Protein AF-0000000075257495 (afdb_homodimer)

Solvent-accessible surface area (backbone atoms only — not comparable to full-atom values): 39229 Å² total; per-residue (Å²): 131,61,71,64,60,56,52,52,55,52,59,58,58,36,62,60,55,38,53,46,65,52,62,74,55,90,63,90,60,81,40,76,71,48,49,56,56,48,70,75,27,70,61,24,69,70,44,75,66,54,31,50,51,48,35,50,50,49,50,45,50,53,58,46,55,76,35,42,83,44,95,59,28,68,56,42,39,50,39,49,39,50,48,51,54,51,49,50,51,52,46,34,68,76,32,62,92,56,37,64,45,52,60,55,21,51,48,48,47,48,53,52,58,42,55,74,47,59,86,48,92,60,56,63,77,78,75,77,73,86,67,56,69,36,52,53,52,23,43,45,48,52,51,50,47,42,54,47,49,53,49,49,61,69,77,40,62,43,63,77,35,40,70,58,21,50,50,49,53,51,49,53,50,51,46,51,40,52,33,38,31,26,57,36,60,32,58,71,68,39,64,38,48,32,64,66,47,42,81,47,81,64,35,20,33,74,32,31,68,66,43,61,57,85,76,75,55,47,61,86,68,80,72,65,79,73,70,81,70,74,84,74,75,85,75,73,76,73,72,80,74,80,67,80,73,76,76,72,73,71,69,69,72,71,65,58,69,72,64,66,75,68,77,66,80,67,58,65,60,55,53,55,51,49,53,49,49,49,54,51,46,50,51,49,47,45,39,71,72,30,73,63,24,50,48,49,46,49,49,47,47,47,45,48,48,49,50,46,50,49,47,50,46,48,48,49,50,49,48,50,50,48,50,51,50,50,54,52,58,59,58,68,67,59,79,83,75,79,83,75,88,127,128,62,70,64,59,56,51,52,55,53,59,59,60,37,64,62,55,40,53,46,65,52,61,74,54,88,62,93,56,83,41,75,72,48,50,57,55,47,67,74,26,70,60,24,69,70,42,74,66,55,30,52,51,48,36,47,51,52,51,45,50,52,57,48,56,76,36,40,85,43,94,59,27,67,57,42,40,50,40,51,38,48,49,50,55,51,50,49,50,54,48,34,69,74,33,62,92,55,38,66,45,53,60,54,21,50,49,48,46,48,53,52,56,44,53,72,49,59,88,47,92,60,58,63,77,81,76,77,74,87,65,55,70,35,53,52,52,25,44,47,48,52,52,50,46,42,53,49,49,52,48,49,61,70,76,41,61,42,64,77,35,41,69,58,20,49,51,49,52,51,49,52,51,52,46,51,39,52,33,38,32,25,56,35,60,32,56,71,69,40,65,38,47,34,64,66,48,42,81,48,84,64,34,19,34,75,32,31,67,66,43,61,57,84,75,74,55,47,60,82,68,82,71,64,80,72,71,80,68,76,86,74,78,84,74,72,75,72,72,81,72,80,66,80,72,76,74,72,74,70,66,69,74,70,64,60,66,72,63,66,76,67,77,64,79,68,58,65,60,54,53,56,52,49,54,50,48,49,52,50,46,51,51,49,46,46,38,68,72,30,74,64,22,51,50,50,45,51,51,48,50,51,46,48,51,53,49,48,55,51,47,52,49,49,50,52,55,48,50,53,51,50,53,54,51,51,55,54,54,59,61,68,67,56,79,81,70,80,78,78,81,122

Secondary structure (DSSP, 8-state):
--HHHHHHHHHHT-HHHHHHHHTT-------HHHHHHHHT-GGGGSSHHHHHHHHHHHHHHHHHHTTTTSTTHHHHHHHHHHHHHHHHHHHHHHTGGGTHHHHHHHHHHHHHHHHTTTT-TT--PPP-----HHHHHHHHHHHHHHHHHHHHHHHS-TTT-HHHHHHHHHHHHHHHHHHHHHHHTPPTTEEE-GGGGEEETTEESTTHHHHS---PPPP-----------S--------------------GGGGGGGS-----TTHHHHHHHHHHHHHHHHHHHHHHHSHHHHHHHHHHHHHHHHHHHHHHHHHHHHHHHHHHHHHHHHHTT---------/--HHHHHHHHHHT-HHHHHHHHTTS------HHHHHHHHT-GGGGSSHHHHHHHHHHHHHHHHHHTTTTSTTHHHHHHHHHHHHHHHHHHHHHHTGGGTHHHHHHHHHHHHHHHHHTTT-TT--PPP-----HHHHHHHHHHHHHHHHHHHHHHHS-TTT-HHHHHHHHHHHHHHHHHHHHHHHT--TTEEE-GGGGEEETTEESTTHHHHS---PPPP-----------S--------------------GGGGGGGT-----TTHHHHHHHHHHHHHHHHHHHHHHHSHHHHHHHHHHHHHHHHHHHHHHHHHHHHHHHHHHHHHHHHHTTS--------

Radius of gyration: 42.39 Å; Cα contacts (8 Å, |Δi|>4): 525; chains: 2; bounding box: 184×81×75 Å

Organism: NCBI:txid864142

Foldseek 3Di:
DQPLVVLVVVLCVLPLNVLLVCLPDPPPLDDPVLVVLQVVQVLCVVDPLSVSVSSSLSVSLVVLVVCLPPPCSVSNLVSSQLSVLLVLCVCCVVPVVCSVSNVRRVVSSQVVQQPVVPPPPRRRHHDPDDDDPLLSQLLVLLSSLQSSVVCLVVVDDLAADQSSVVSNVVSLVVSVVSNVVSVVPDDPPDDDDLCSQDPDDQRGPVNCCSSRNDHDGDDDPPVPPPDPDPDDDDPPPPPPPPPDDPPPPPPPPVPPPVPDPPVPPPVVVVVVVVVVVVVVVVVVCCLVPPPVNVVCVVVVVVVVVVVVVVVVVVVVVVVVVVVVVVVVVVVVPPDPPDPDDD/DPPLVVLVVVLCVLPLNVLLVCLPDDDDLDDPVLVVLQVVQVLCVVDPLSVVVSSSLLVSLVVLVVCLPPPCSVSNLVSSQLSNLLVLVVCCVVPVVCSVSNVRRVVSSQVVQQPVVPPPPRRRHHDDDDDDPLLSQLLVLLSSLQSSVVCLVVVDDLAADQSSVVSNVVSLVVSVVSNVVSVVPDDDPDDDDLCSQDPDDQRGPVNCCSSRNDHDGDDDPPPPPPDPDPDDDDPPPPPPPPPPDPPPPPPVPVVPPVPDPPVPPPVVVVVVVVVVVVVVVVVVCCLVPPPVNVVVVVVVVVVVVVVVVVVVVVVVVVVVVVVVVVVVVVVVPPDPPPDDPD

Sequence (684 aa):
MDDMSSLEEEIQQIPELTFFYNLDKEEDLQTSDINNYISECSKCSYNSTIEKCAHKTVRNYFHYKQHMNDNSYSKYCRYFNHWLLKEKYRFKTNNSMQSNYWDECIHCISQKLEASHGNSGKKCIFDKENYPNAIVSMRRYLDKFCSIREYLETAYSLNTDRDKCLFYNKKRDYYLKTILQNIASISSSTTFNKNYFKIHENCSFSNFDKTFPEIICPCDDTCTKNEQPEAEAKITCPLPERGPEPRVEASPEIAAEYATTNSSSTGIFLSSVITLLVTVFVFFALYRFSPFGTWLYDHLKKRNILLKSTEDRMDEDLSEINLINAERNQESKRHYIGYESYMDDMSSLEEEIQQIPELTFFYNLDKEEDLQTSDINNYISECSKCSYNSTIEKCAHKTVRNYFHYKQHMNDNSYSKYCRYFNHWLLKEKYRFKTNNSMQSNYWDECIHCISQKLEASHGNSGKKCIFDKENYPNAIVSMRRYLDKFCSIREYLETAYSLNTDRDKCLFYNKKRDYYLKTILQNIASISSSTTFNKNYFKIHENCSFSNFDKTFPEIICPCDDTCTKNEQPEAEAKITCPLPERGPEPRVEASPEIAAEYATTNSSSTGIFLSSVITLLVTVFVFFALYRFSPFGTWLYDHLKKRNILLKSTEDRMDEDLSEINLINAERNQESKRHYIGYESY

Nearest PDB structures (foldseek):
  5u1b-assembly1_A  TM=1.759E-01  e=8.578E+00  Neisseria gonorrhoeae

Structure (mmCIF, N/CA/C/O backbone):
data_AF-0000000075257495-model_v1
#
loop_
_entity.id
_entity.type
_entity.pdbx_description
1 polymer 'PIR Superfamily Protein'
#
loop_
_atom_site.group_PDB
_atom_site.id
_atom_site.type_symbol
_atom_site.label_atom_id
_atom_site.label_alt_id
_atom_site.label_comp_id
_atom_site.label_asym_id
_atom_site.label_entity_id
_atom_site.label_seq_id
_atom_site.pdbx_PDB_ins_code
_atom_site.Cartn_x
_atom_site.Cartn_y
_atom_site.Cartn_z
_atom_site.occupancy
_atom_site.B_iso_or_equiv
_atom_site.auth_seq_id
_atom_site.auth_comp_id
_atom_site.auth_asym_id
_atom_site.auth_atom_id
_atom_site.pdbx_PDB_model_num
ATOM 1 N N . MET A 1 1 ? -30.406 20.25 4.723 1 44.47 1 MET A N 1
ATOM 2 C CA . MET A 1 1 ? -28.984 20.375 4.438 1 44.47 1 MET A CA 1
ATOM 3 C C . MET A 1 1 ? -28.281 19.031 4.621 1 44.47 1 MET A C 1
ATOM 5 O O . MET A 1 1 ? -28.438 18.375 5.648 1 44.47 1 MET A O 1
ATOM 9 N N . ASP A 1 2 ? -27.812 18.281 3.609 1 64.69 2 ASP A N 1
ATOM 10 C CA . ASP A 1 2 ? -27.406 16.875 3.443 1 64.69 2 ASP A CA 1
ATOM 11 C C . ASP A 1 2 ? -26.344 16.5 4.461 1 64.69 2 ASP A C 1
ATOM 13 O O . ASP A 1 2 ? -25.359 17.219 4.645 1 64.69 2 ASP A O 1
ATOM 17 N N . ASP A 1 3 ? -26.75 15.75 5.527 1 75.81 3 ASP A N 1
ATOM 18 C CA . ASP A 1 3 ? -25.984 15.234 6.66 1 75.81 3 ASP A CA 1
ATOM 19 C C . ASP A 1 3 ? -24.562 14.914 6.25 1 75.81 3 ASP A C 1
ATOM 21 O O . ASP A 1 3 ? -23.609 15.203 6.984 1 75.81 3 ASP A O 1
ATOM 25 N N . MET A 1 4 ? -24.359 14.703 5.094 1 82.12 4 MET A N 1
ATOM 26 C CA . MET A 1 4 ? -23.016 14.359 4.605 1 82.12 4 MET A CA 1
ATOM 27 C C . MET A 1 4 ? -22.188 15.609 4.363 1 82.12 4 MET A C 1
ATOM 29 O O . MET A 1 4 ? -20.984 15.625 4.645 1 82.12 4 MET A O 1
ATOM 33 N N . SER A 1 5 ? -22.812 16.656 3.895 1 85.19 5 SER A N 1
ATOM 34 C CA . SER A 1 5 ? -22.109 17.922 3.662 1 85.19 5 SER A CA 1
ATOM 35 C C . SER A 1 5 ? -21.672 18.562 4.973 1 85.19 5 SER A C 1
ATOM 37 O O . SER A 1 5 ? -20.578 19.125 5.062 1 85.19 5 SER A O 1
ATOM 39 N N . SER A 1 6 ? -22.516 18.406 5.941 1 90.69 6 SER A N 1
ATOM 40 C CA . SER A 1 6 ? -22.188 18.953 7.262 1 90.69 6 SER A CA 1
ATOM 41 C C . SER A 1 6 ? -21 18.203 7.871 1 90.69 6 SER A C 1
ATOM 43 O O . SER A 1 6 ? -20.109 18.828 8.461 1 90.69 6 SER A O 1
ATOM 45 N N . LEU A 1 7 ? -20.938 16.938 7.68 1 93.75 7 LEU A N 1
ATOM 46 C CA . LEU A 1 7 ? -19.828 16.141 8.195 1 93.75 7 LEU A CA 1
ATOM 47 C C . LEU A 1 7 ? -18.531 16.484 7.484 1 93.75 7 LEU A C 1
ATOM 49 O O . LEU A 1 7 ? -17.453 16.5 8.102 1 93.75 7 LEU A O 1
ATOM 53 N N . GLU A 1 8 ? -18.625 16.828 6.199 1 95.06 8 GLU A N 1
ATOM 54 C CA . GLU A 1 8 ? -17.453 17.266 5.441 1 95.06 8 GLU A CA 1
ATOM 55 C C . GLU A 1 8 ? -16.875 18.547 6.004 1 95.06 8 GLU A C 1
ATOM 57 O O . GLU A 1 8 ? -15.656 18.688 6.141 1 95.06 8 GLU A O 1
ATOM 62 N N . GLU A 1 9 ? -17.719 19.422 6.293 1 93.81 9 GLU A N 1
ATOM 63 C CA . GLU A 1 9 ? -17.281 20.688 6.871 1 93.81 9 GLU A CA 1
ATOM 64 C C . GLU A 1 9 ? -16.656 20.484 8.25 1 93.81 9 GLU A C 1
ATOM 66 O O . GLU A 1 9 ? -15.656 21.109 8.586 1 93.81 9 GLU A O 1
ATOM 71 N N . GLU A 1 10 ? -17.25 19.578 9.031 1 95.06 10 GLU A N 1
ATOM 72 C CA . GLU A 1 10 ? -16.734 19.297 10.367 1 95.06 10 GLU A CA 1
ATOM 73 C C . GLU A 1 10 ? -15.312 18.734 10.312 1 95.06 10 GLU A C 1
ATOM 75 O O . GLU A 1 10 ? -14.453 19.125 11.102 1 95.06 10 GLU A O 1
ATOM 80 N N . ILE A 1 11 ? -15.055 17.859 9.352 1 95.44 11 ILE A N 1
ATOM 81 C CA . ILE A 1 11 ? -13.742 17.219 9.258 1 95.44 11 ILE A CA 1
ATOM 82 C C . ILE A 1 11 ? -12.703 18.266 8.828 1 95.44 11 ILE A C 1
ATOM 84 O O . ILE A 1 11 ? -11.539 18.172 9.219 1 95.44 11 ILE A O 1
ATOM 88 N N . GLN A 1 12 ? -13.117 19.281 8.094 1 93.56 12 GLN A N 1
ATOM 89 C CA . GLN A 1 12 ? -12.203 20.328 7.668 1 93.56 12 GLN A CA 1
ATOM 90 C C . GLN A 1 12 ? -11.812 21.234 8.844 1 93.56 12 GLN A C 1
ATOM 92 O O . GLN A 1 12 ? -10.828 21.969 8.766 1 93.56 12 GLN A O 1
ATOM 97 N N . GLN A 1 13 ? -12.609 21.125 9.898 1 95.31 13 GLN A N 1
ATOM 98 C CA . GLN A 1 13 ? -12.375 22 11.039 1 95.31 13 GLN A CA 1
ATOM 99 C C . GLN A 1 13 ? -11.586 21.281 12.133 1 95.31 13 GLN A C 1
ATOM 101 O O . GLN A 1 13 ? -11.336 21.844 13.195 1 95.31 13 GLN A O 1
ATOM 106 N N . ILE A 1 14 ? -11.188 20.078 11.859 1 96.5 14 ILE A N 1
ATOM 107 C CA . ILE A 1 14 ? -10.305 19.375 12.789 1 96.5 14 ILE A CA 1
ATOM 108 C C . ILE A 1 14 ? -9.039 20.219 13.016 1 96.5 14 ILE A C 1
ATOM 110 O O . ILE A 1 14 ? -8.375 20.609 12.062 1 96.5 14 ILE A O 1
ATOM 114 N N . PRO A 1 15 ? -8.68 20.469 14.203 1 95.88 15 PRO A N 1
ATOM 115 C CA . PRO A 1 15 ? -7.668 21.469 14.531 1 95.88 15 PRO A CA 1
ATOM 116 C C . PRO A 1 15 ? -6.344 21.234 13.805 1 95.88 15 PRO A C 1
ATOM 118 O O . PRO A 1 15 ? -5.793 22.156 13.203 1 95.88 15 PRO A O 1
ATOM 121 N N . GLU A 1 16 ? -5.789 20.016 13.906 1 96.19 16 GLU A N 1
ATOM 122 C CA . GLU A 1 16 ? -4.496 19.766 13.273 1 96.19 16 GLU A CA 1
ATOM 123 C C . GLU A 1 16 ? -4.594 19.875 11.758 1 96.19 16 GLU A C 1
ATOM 125 O O . GLU A 1 16 ? -3.613 20.203 11.086 1 96.19 16 GLU A O 1
ATOM 130 N N . LEU A 1 17 ? -5.758 19.562 11.164 1 97 17 LEU A N 1
ATOM 131 C CA . LEU A 1 17 ? -5.941 19.703 9.727 1 97 17 LEU A CA 1
ATOM 132 C C . LEU A 1 17 ? -6.047 21.188 9.336 1 97 17 LEU A C 1
ATOM 134 O O . LEU A 1 17 ? -5.469 21.609 8.336 1 97 17 LEU A O 1
ATOM 138 N N . THR A 1 18 ? -6.789 21.922 10.102 1 96.06 18 THR A N 1
ATOM 139 C CA . THR A 1 18 ? -6.863 23.359 9.891 1 96.06 18 THR A CA 1
ATOM 140 C C . THR A 1 18 ? -5.48 24 9.992 1 96.06 18 THR A C 1
ATOM 142 O O . THR A 1 18 ? -5.125 24.844 9.172 1 96.06 18 THR A O 1
ATOM 145 N N . PHE A 1 19 ? -4.734 23.594 11.039 1 96.75 19 PHE A N 1
ATOM 146 C CA . PHE A 1 19 ? -3.346 24.031 11.18 1 96.75 19 PHE A CA 1
ATOM 147 C C . PHE A 1 19 ? -2.568 23.766 9.898 1 96.75 19 PHE A C 1
ATOM 149 O O . PHE A 1 19 ? -1.94 24.688 9.352 1 96.75 19 PHE A O 1
ATOM 156 N N . PHE A 1 20 ? -2.65 22.578 9.359 1 97.25 20 PHE A N 1
ATOM 157 C CA . PHE A 1 20 ? -1.923 22.172 8.156 1 97.25 20 PHE A CA 1
ATOM 158 C C . PHE A 1 20 ? -2.314 23.047 6.973 1 97.25 20 PHE A C 1
ATOM 160 O O . PHE A 1 20 ? -1.45 23.547 6.242 1 97.25 20 PHE A O 1
ATOM 167 N N . TYR A 1 21 ? -3.592 23.297 6.801 1 94.56 21 TYR A N 1
ATOM 168 C CA . TYR A 1 21 ? -4.09 24.031 5.645 1 94.56 21 TYR A CA 1
ATOM 169 C C . TYR A 1 21 ? -3.652 25.484 5.695 1 94.56 21 TYR A C 1
ATOM 171 O O . TYR A 1 21 ? -3.521 26.141 4.656 1 94.56 21 TYR A O 1
ATOM 179 N N . ASN A 1 22 ? -3.361 25.953 6.812 1 94.06 22 ASN A N 1
ATOM 180 C CA . ASN A 1 22 ? -2.994 27.344 6.988 1 94.06 22 ASN A CA 1
ATOM 181 C C . ASN A 1 22 ? -1.493 27.562 6.809 1 94.06 22 ASN A C 1
ATOM 183 O O . ASN A 1 22 ? -1.028 28.703 6.738 1 94.06 22 ASN A O 1
ATOM 187 N N . LEU A 1 23 ? -0.78 26.5 6.742 1 95.25 23 LEU A N 1
ATOM 188 C CA . LEU A 1 23 ? 0.671 26.609 6.66 1 95.25 23 LEU A CA 1
ATOM 189 C C . LEU A 1 23 ? 1.095 27.172 5.305 1 95.25 23 LEU A C 1
ATOM 191 O O . LEU A 1 23 ? 2.191 27.719 5.168 1 95.25 23 LEU A O 1
ATOM 195 N N . ASP A 1 24 ? 0.297 27.031 4.297 1 92.06 24 ASP A N 1
ATOM 196 C CA . ASP A 1 24 ? 0.637 27.531 2.967 1 92.06 24 ASP A CA 1
ATOM 197 C C . ASP A 1 24 ? 0.247 29 2.812 1 92.06 24 ASP A C 1
ATOM 199 O O . ASP A 1 24 ? 0.618 29.656 1.832 1 92.06 24 ASP A O 1
ATOM 203 N N . LYS A 1 25 ? -0.515 29.469 3.689 1 86.5 25 LYS A N 1
ATOM 204 C CA . LYS A 1 25 ? -0.975 30.859 3.572 1 86.5 25 LYS A CA 1
ATOM 205 C C . LYS A 1 25 ? 0.194 31.828 3.658 1 86.5 25 LYS A C 1
ATOM 207 O O . LYS A 1 25 ? 1.145 31.609 4.41 1 86.5 25 LYS A O 1
ATOM 212 N N . GLU A 1 26 ? 0.216 32.719 2.668 1 69.12 26 GLU A N 1
ATOM 213 C CA . GLU A 1 26 ? 1.285 33.719 2.58 1 69.12 26 GLU A CA 1
ATOM 214 C C . GLU A 1 26 ? 1.033 34.875 3.527 1 69.12 26 GLU A C 1
ATOM 216 O O . GLU A 1 26 ? 0.197 35.75 3.248 1 69.12 26 GLU A O 1
ATOM 221 N N . GLU A 1 27 ? 0.958 34.688 4.852 1 65.31 27 GLU A N 1
ATOM 222 C CA . GLU A 1 27 ? 0.774 35.812 5.73 1 65.31 27 GLU A CA 1
ATOM 223 C C . GLU A 1 27 ? 2.074 36.188 6.438 1 65.31 27 GLU A C 1
ATOM 225 O O . GLU A 1 27 ? 2.914 35.312 6.691 1 65.31 27 GLU A O 1
ATOM 230 N N . ASP A 1 28 ? 2.15 37.531 6.965 1 62.06 28 ASP A N 1
ATOM 231 C CA . ASP A 1 28 ? 3.068 38.344 7.758 1 62.06 28 ASP A CA 1
ATOM 232 C C . ASP A 1 28 ? 4.414 37.656 7.934 1 62.06 28 ASP A C 1
ATOM 234 O O . ASP A 1 28 ? 4.77 37.25 9.039 1 62.06 28 ASP A O 1
ATOM 238 N N . LEU A 1 29 ? 5.195 37.375 6.832 1 62.78 29 LEU A N 1
ATOM 239 C CA . LEU A 1 29 ? 6.457 36.656 6.785 1 62.78 29 LEU A CA 1
ATOM 240 C C . LEU A 1 29 ? 7.613 37.562 7.234 1 62.78 29 LEU A C 1
ATOM 242 O O . LEU A 1 29 ? 8.727 37.062 7.461 1 62.78 29 LEU A O 1
ATOM 246 N N . GLN A 1 30 ? 7.258 38.781 7.465 1 66.38 30 GLN A N 1
ATOM 247 C CA . GLN A 1 30 ? 8.414 39.656 7.695 1 66.38 30 GLN A CA 1
ATOM 248 C C . GLN A 1 30 ? 8.344 40.312 9.078 1 66.38 30 GLN A C 1
ATOM 250 O O . GLN A 1 30 ? 7.824 41.406 9.227 1 66.38 30 GLN A O 1
ATOM 255 N N . THR A 1 31 ? 8.617 39.438 10.016 1 74.44 31 THR A N 1
ATOM 256 C CA . THR A 1 31 ? 8.789 39.969 11.359 1 74.44 31 THR A CA 1
ATOM 257 C C . THR A 1 31 ? 10.266 40 11.75 1 74.44 31 THR A C 1
ATOM 259 O O . THR A 1 31 ? 11.062 39.219 11.203 1 74.44 31 THR A O 1
ATOM 262 N N . SER A 1 32 ? 10.617 40.906 12.625 1 77.56 32 SER A N 1
ATOM 263 C CA . SER A 1 32 ? 12 41.062 13.07 1 77.56 32 SER A CA 1
ATOM 264 C C . SER A 1 32 ? 12.531 39.719 13.617 1 77.56 32 SER A C 1
ATOM 266 O O . SER A 1 32 ? 13.688 39.375 13.367 1 77.56 32 SER A O 1
ATOM 268 N N . ASP A 1 33 ? 11.805 39.031 14.242 1 84.44 33 ASP A N 1
ATOM 269 C CA . ASP A 1 33 ? 12.219 37.75 14.836 1 84.44 33 ASP A CA 1
ATOM 270 C C . ASP A 1 33 ? 12.547 36.719 13.758 1 84.44 33 ASP A C 1
ATOM 272 O O . ASP A 1 33 ? 13.555 36.031 13.852 1 84.44 33 ASP A O 1
ATOM 276 N N . ILE A 1 34 ? 11.812 36.719 12.727 1 89.19 34 ILE A N 1
ATOM 277 C CA . ILE A 1 34 ? 12.016 35.781 11.633 1 89.19 34 ILE A CA 1
ATOM 278 C C . ILE A 1 34 ? 13.305 36.125 10.891 1 89.19 34 ILE A C 1
ATOM 280 O O . ILE A 1 34 ? 14.117 35.25 10.609 1 89.19 34 ILE A O 1
ATOM 284 N N . ASN A 1 35 ? 13.531 37.438 10.734 1 89.75 35 ASN A N 1
ATOM 285 C CA . ASN A 1 35 ? 14.711 37.906 10.016 1 89.75 35 ASN A CA 1
ATOM 286 C C . ASN A 1 35 ? 16 37.531 10.75 1 89.75 35 ASN A C 1
ATOM 288 O O . ASN A 1 35 ? 17.016 37.25 10.117 1 89.75 35 ASN A O 1
ATOM 292 N N . ASN A 1 36 ? 15.922 37.5 12.062 1 91.12 36 ASN A N 1
ATOM 293 C CA . ASN A 1 36 ? 17.094 37.156 12.852 1 91.12 36 ASN A CA 1
ATOM 294 C C . ASN A 1 36 ? 17.531 35.719 12.57 1 91.12 36 ASN A C 1
ATOM 296 O O . ASN A 1 36 ? 18.734 35.438 12.461 1 91.12 36 ASN A O 1
ATOM 300 N N . TYR A 1 37 ? 16.594 34.812 12.406 1 92.25 37 TYR A N 1
ATOM 301 C CA . TYR A 1 37 ? 16.922 33.438 12.109 1 92.25 37 TYR A CA 1
ATOM 302 C C . TYR A 1 37 ? 17.5 33.281 10.711 1 92.25 37 TYR A C 1
ATOM 304 O O . TYR A 1 37 ? 18.453 32.531 10.5 1 92.25 37 TYR A O 1
ATOM 312 N N . ILE A 1 38 ? 16.984 34.031 9.82 1 92.69 38 ILE A N 1
ATOM 313 C CA . ILE A 1 38 ? 17.391 33.938 8.422 1 92.69 38 ILE A CA 1
ATOM 314 C C . ILE A 1 38 ? 18.781 34.531 8.242 1 92.69 38 ILE A C 1
ATOM 316 O O . ILE A 1 38 ? 19.625 33.938 7.539 1 92.69 38 ILE A O 1
ATOM 320 N N . SER A 1 39 ? 19.047 35.625 8.914 1 92.38 39 SER A N 1
ATOM 321 C CA . SER A 1 39 ? 20.312 36.312 8.781 1 92.38 39 SER A CA 1
ATOM 322 C C . SER A 1 39 ? 21.469 35.438 9.297 1 92.38 39 SER A C 1
ATOM 324 O O . SER A 1 39 ? 22.609 35.594 8.852 1 92.38 39 SER A O 1
ATOM 326 N N . GLU A 1 40 ? 21.219 34.531 10.188 1 93.31 40 GLU A N 1
ATOM 327 C CA . GLU A 1 40 ? 22.234 33.656 10.766 1 93.31 40 GLU A CA 1
ATOM 328 C C . GLU A 1 40 ? 22.562 32.531 9.82 1 93.31 40 GLU A C 1
ATOM 330 O O . GLU A 1 40 ? 23.562 31.812 10.016 1 93.31 40 GLU A O 1
ATOM 335 N N . CYS A 1 41 ? 21.734 32.344 8.828 1 95.38 41 CYS A N 1
ATOM 336 C CA . CYS A 1 41 ? 21.938 31.281 7.852 1 95.38 41 CYS A CA 1
ATOM 337 C C . CYS A 1 41 ? 22.219 31.859 6.469 1 95.38 41 CYS A C 1
ATOM 339 O O . CYS A 1 41 ? 21.297 32.062 5.672 1 95.38 41 CYS A O 1
ATOM 341 N N . SER A 1 42 ? 23.453 32.062 6.141 1 92.94 42 SER A N 1
ATOM 342 C CA . SER A 1 42 ? 23.906 32.812 4.98 1 92.94 42 SER A CA 1
ATOM 343 C C . SER A 1 42 ? 23.406 32.188 3.682 1 92.94 42 SER A C 1
ATOM 345 O O . SER A 1 42 ? 23.141 32.906 2.707 1 92.94 42 SER A O 1
ATOM 347 N N . LYS A 1 43 ? 23.25 30.859 3.691 1 93.12 43 LYS A N 1
ATOM 348 C CA . LYS A 1 43 ? 22.859 30.172 2.465 1 93.12 43 LYS A CA 1
ATOM 349 C C . LYS A 1 43 ? 21.391 30.438 2.127 1 93.12 43 LYS A C 1
ATOM 351 O O . LYS A 1 43 ? 20.938 30.141 1.017 1 93.12 43 LYS A O 1
ATOM 356 N N . CYS A 1 44 ? 20.641 31.047 3.045 1 95.19 44 CYS A N 1
ATOM 357 C CA . CYS A 1 44 ? 19.203 31.281 2.836 1 95.19 44 CYS A CA 1
ATOM 358 C C . CYS A 1 44 ? 18.984 32.531 2.018 1 95.19 44 CYS A C 1
ATOM 360 O O . CYS A 1 44 ? 17.875 32.781 1.532 1 95.19 44 CYS A O 1
ATOM 362 N N . SER A 1 45 ? 20.047 33.312 1.807 1 90.5 45 SER A N 1
ATOM 363 C CA . SER A 1 45 ? 19.906 34.562 1.075 1 90.5 45 SER A CA 1
ATOM 364 C C . SER A 1 45 ? 20.422 34.438 -0.355 1 90.5 45 SER A C 1
ATOM 366 O O . SER A 1 45 ? 20.594 35.438 -1.057 1 90.5 45 SER A O 1
ATOM 368 N N . TYR A 1 46 ? 20.656 33.188 -0.725 1 87.06 46 TYR A N 1
ATOM 369 C CA . TYR A 1 46 ? 21.25 32.969 -2.035 1 87.06 46 TYR A CA 1
ATOM 370 C C . TYR A 1 46 ? 20.312 33.375 -3.15 1 87.06 46 TYR A C 1
ATOM 372 O O . TYR A 1 46 ? 20.734 33.938 -4.16 1 87.06 46 TYR A O 1
ATOM 380 N N . ASN A 1 47 ? 19.125 32.938 -3.076 1 87.25 47 ASN A N 1
ATOM 381 C CA . ASN A 1 47 ? 18.109 33.406 -4.016 1 87.25 47 ASN A CA 1
ATOM 382 C C . ASN A 1 47 ? 16.781 33.688 -3.312 1 87.25 47 ASN A C 1
ATOM 384 O O . ASN A 1 47 ? 16.547 33.188 -2.197 1 87.25 47 ASN A O 1
ATOM 388 N N . SER A 1 48 ? 15.961 34.5 -4.039 1 90.31 48 SER A N 1
ATOM 389 C CA . SER A 1 48 ? 14.719 34.969 -3.441 1 90.31 48 SER A CA 1
ATOM 390 C C . SER A 1 48 ? 13.781 33.812 -3.115 1 90.31 48 SER A C 1
ATOM 392 O O . SER A 1 48 ? 12.992 33.906 -2.168 1 90.31 48 SER A O 1
ATOM 394 N N . THR A 1 49 ? 13.875 32.688 -3.859 1 92.81 49 THR A N 1
ATOM 395 C CA . THR A 1 49 ? 12.961 31.578 -3.666 1 92.81 49 THR A CA 1
ATOM 396 C C . THR A 1 49 ? 13.281 30.844 -2.369 1 92.81 49 THR A C 1
ATOM 398 O O . THR A 1 49 ? 12.383 30.547 -1.578 1 92.81 49 THR A O 1
ATOM 401 N N . ILE A 1 50 ? 14.57 30.547 -2.125 1 95.12 50 ILE A N 1
ATOM 402 C CA . ILE A 1 50 ? 14.961 29.828 -0.916 1 95.12 50 ILE A CA 1
ATOM 403 C C . ILE A 1 50 ? 14.734 30.719 0.306 1 95.12 50 ILE A C 1
ATOM 405 O O . ILE A 1 50 ? 14.367 30.234 1.378 1 95.12 50 ILE A O 1
ATOM 409 N N . GLU A 1 51 ? 14.93 32 0.13 1 93.75 51 GLU A N 1
ATOM 410 C CA . GLU A 1 51 ? 14.695 32.938 1.224 1 93.75 51 GLU A CA 1
ATOM 411 C C . GLU A 1 51 ? 13.227 32.938 1.644 1 93.75 51 GLU A C 1
ATOM 413 O O . GLU A 1 51 ? 12.922 32.906 2.836 1 93.75 51 GLU A O 1
ATOM 418 N N . LYS A 1 52 ? 12.367 32.969 0.668 1 92.31 52 LYS A N 1
ATOM 419 C CA . LYS A 1 52 ? 10.93 32.938 0.941 1 92.31 52 LYS A CA 1
ATOM 420 C C . LYS A 1 52 ? 10.547 31.656 1.662 1 92.31 52 LYS A C 1
ATOM 422 O O . LYS A 1 52 ? 9.758 31.672 2.605 1 92.31 52 LYS A O 1
ATOM 427 N N . CYS A 1 53 ? 11.117 30.531 1.192 1 94.06 53 CYS A N 1
ATOM 428 C CA . CYS A 1 53 ? 10.859 29.25 1.83 1 94.06 53 CYS A CA 1
ATOM 429 C C . CYS A 1 53 ? 11.336 29.25 3.275 1 94.06 53 CYS A C 1
ATOM 431 O O . CYS A 1 53 ? 10.664 28.719 4.16 1 94.06 53 CYS A O 1
ATOM 433 N N . ALA A 1 54 ? 12.484 29.859 3.496 1 95 54 ALA A N 1
ATOM 434 C CA . ALA A 1 54 ? 13.055 29.938 4.84 1 95 54 ALA A CA 1
ATOM 435 C C . ALA A 1 54 ? 12.148 30.766 5.758 1 95 54 ALA A C 1
ATOM 437 O O . ALA A 1 54 ? 11.859 30.359 6.883 1 95 54 ALA A O 1
ATOM 438 N N . HIS A 1 55 ? 11.711 31.906 5.273 1 94.44 55 HIS A N 1
ATOM 439 C CA . HIS A 1 55 ? 10.805 32.75 6.043 1 94.44 55 HIS A CA 1
ATOM 440 C C . HIS A 1 55 ? 9.539 32 6.418 1 94.44 55 HIS A C 1
ATOM 442 O O . HIS A 1 55 ? 9.109 32.031 7.574 1 94.44 55 HIS A O 1
ATOM 448 N N . LYS A 1 56 ? 8.984 31.297 5.461 1 94.75 56 LYS A N 1
ATOM 449 C CA . LYS A 1 56 ? 7.77 30.531 5.684 1 94.75 56 LYS A CA 1
ATOM 450 C C . LYS A 1 56 ? 8.008 29.422 6.707 1 94.75 56 LYS A C 1
ATOM 452 O O . LYS A 1 56 ? 7.148 29.156 7.555 1 94.75 56 LYS A O 1
ATOM 457 N N . THR A 1 57 ? 9.156 28.766 6.59 1 95.81 57 THR A N 1
ATOM 458 C CA . THR A 1 57 ? 9.5 27.688 7.512 1 95.81 57 THR A CA 1
ATOM 459 C C . THR A 1 57 ? 9.555 28.203 8.945 1 95.81 57 THR A C 1
ATOM 461 O O . THR A 1 57 ? 8.977 27.594 9.852 1 95.81 57 THR A O 1
ATOM 464 N N . VAL A 1 58 ? 10.203 29.328 9.148 1 95.19 58 VAL A N 1
ATOM 465 C CA . VAL A 1 58 ? 10.336 29.906 10.484 1 95.19 58 VAL A CA 1
ATOM 466 C C . VAL A 1 58 ? 8.969 30.328 11 1 95.19 58 VAL A C 1
ATOM 468 O O . VAL A 1 58 ? 8.594 30.016 12.133 1 95.19 58 VAL A O 1
ATOM 471 N N . ARG A 1 59 ? 8.234 31.047 10.219 1 94.56 59 ARG A N 1
ATOM 472 C CA . ARG A 1 59 ? 6.895 31.484 10.602 1 94.56 59 ARG A CA 1
ATOM 473 C C . ARG A 1 59 ? 6.027 30.297 11.008 1 94.56 59 ARG A C 1
ATOM 475 O O . ARG A 1 59 ? 5.359 30.344 12.047 1 94.56 59 ARG A O 1
ATOM 482 N N . ASN A 1 60 ? 6.016 29.281 10.141 1 95.38 60 ASN A N 1
ATOM 483 C CA . ASN A 1 60 ? 5.184 28.109 10.391 1 95.38 60 ASN A CA 1
ATOM 484 C C . ASN A 1 60 ? 5.633 27.359 11.648 1 95.38 60 ASN A C 1
ATOM 486 O O . ASN A 1 60 ? 4.812 26.797 12.359 1 95.38 60 ASN A O 1
ATOM 490 N N . TYR A 1 61 ? 6.938 27.312 11.859 1 95 61 TYR A N 1
ATOM 491 C CA . TYR A 1 61 ? 7.414 26.734 13.109 1 95 61 TYR A CA 1
ATOM 492 C C . TYR A 1 61 ? 6.906 27.516 14.312 1 95 61 TYR A C 1
ATOM 494 O O . TYR A 1 61 ? 6.559 26.938 15.344 1 95 61 TYR A O 1
ATOM 502 N N . PHE A 1 62 ? 6.824 28.812 14.211 1 92 62 PHE A N 1
ATOM 503 C CA . PHE A 1 62 ? 6.27 29.656 15.266 1 92 62 PHE A CA 1
ATOM 504 C C . PHE A 1 62 ? 4.797 29.328 15.5 1 92 62 PHE A C 1
ATOM 506 O O . PHE A 1 62 ? 4.328 29.312 16.641 1 92 62 PHE A O 1
ATOM 513 N N . HIS A 1 63 ? 4.137 29.141 14.414 1 91.94 63 HIS A N 1
ATOM 514 C CA . HIS A 1 63 ? 2.75 28.719 14.539 1 91.94 63 HIS A CA 1
ATOM 515 C C . HIS A 1 63 ? 2.645 27.406 15.305 1 91.94 63 HIS A C 1
ATOM 517 O O . HIS A 1 63 ? 1.775 27.25 16.156 1 91.94 63 HIS A O 1
ATOM 523 N N . TYR A 1 64 ? 3.477 26.406 14.945 1 94.12 64 TYR A N 1
ATOM 524 C CA . TYR A 1 64 ? 3.525 25.156 15.688 1 94.12 64 TYR A CA 1
ATOM 525 C C . TYR A 1 64 ? 3.795 25.406 17.172 1 94.12 64 TYR A C 1
ATOM 527 O O . TYR A 1 64 ? 3.172 24.781 18.031 1 94.12 64 TYR A O 1
ATOM 535 N N . LYS A 1 65 ? 4.676 26.281 17.484 1 91 65 LYS A N 1
ATOM 536 C CA . LYS A 1 65 ? 5.09 26.578 18.859 1 91 65 LYS A CA 1
ATOM 537 C C . LYS A 1 65 ? 3.895 26.969 19.734 1 91 65 LYS A C 1
ATOM 539 O O . LYS A 1 65 ? 3.877 26.688 20.922 1 91 65 LYS A O 1
ATOM 544 N N . GLN A 1 66 ? 2.916 27.562 19.141 1 91.31 66 GLN A N 1
ATOM 545 C CA . GLN A 1 66 ? 1.712 27.953 19.859 1 91.31 66 GLN A CA 1
ATOM 546 C C . GLN A 1 66 ? 0.943 26.734 20.344 1 91.31 66 GLN A C 1
ATOM 548 O O . GLN A 1 66 ? 0.119 26.828 21.266 1 91.31 66 GLN A O 1
ATOM 553 N N . HIS A 1 67 ? 1.28 25.656 19.719 1 92.94 67 HIS A N 1
ATOM 554 C CA . HIS A 1 67 ? 0.561 24.422 20.047 1 92.94 67 HIS A CA 1
ATOM 555 C C . HIS A 1 67 ? 1.448 23.469 20.828 1 92.94 67 HIS A C 1
ATOM 557 O O . HIS A 1 67 ? 1.067 22.312 21.062 1 92.94 67 HIS A O 1
ATOM 563 N N . MET A 1 68 ? 2.578 23.844 21.234 1 89.38 68 MET A N 1
ATOM 564 C CA . MET A 1 68 ? 3.586 22.984 21.859 1 89.38 68 MET A CA 1
ATOM 565 C C . MET A 1 68 ? 3.107 22.469 23.219 1 89.38 68 MET A C 1
ATOM 567 O O . MET A 1 68 ? 3.521 21.406 23.656 1 89.38 68 MET A O 1
ATOM 571 N N . ASN A 1 69 ? 2.256 23.25 23.875 1 88.12 69 ASN A N 1
ATOM 572 C CA . ASN A 1 69 ? 1.78 22.844 25.188 1 88.12 69 ASN A CA 1
ATOM 573 C C . ASN A 1 69 ? 0.46 22.094 25.109 1 88.12 69 ASN A C 1
ATOM 575 O O . ASN A 1 69 ? -0.061 21.625 26.125 1 88.12 69 ASN A O 1
ATOM 579 N N . ASP A 1 70 ? -0.021 21.922 23.922 1 89.69 70 ASP A N 1
ATOM 580 C CA . ASP A 1 70 ? -1.211 21.094 23.703 1 89.69 70 ASP A CA 1
ATOM 581 C C . ASP A 1 70 ? -0.893 19.609 23.859 1 89.69 70 ASP A C 1
ATOM 583 O O . ASP A 1 70 ? 0.236 19.188 23.609 1 89.69 70 ASP A O 1
ATOM 587 N N . ASN A 1 71 ? -1.82 18.844 24.297 1 89.56 71 ASN A N 1
ATOM 588 C CA . ASN A 1 71 ? -1.661 17.391 24.391 1 89.56 71 ASN A CA 1
ATOM 589 C C . ASN A 1 71 ? -1.424 16.766 23.031 1 89.56 71 ASN A C 1
ATOM 591 O O . ASN A 1 71 ? -0.802 15.703 22.922 1 89.56 71 ASN A O 1
ATOM 595 N N . SER A 1 72 ? -1.836 17.469 21.969 1 92.31 72 SER A N 1
ATOM 596 C CA . SER A 1 72 ? -1.727 16.938 20.609 1 92.31 72 SER A CA 1
ATOM 597 C C . SER A 1 72 ? -0.524 17.531 19.891 1 92.31 72 SER A C 1
ATOM 599 O O . SER A 1 72 ? -0.495 17.578 18.656 1 92.31 72 SER A O 1
ATOM 601 N N . TYR A 1 73 ? 0.435 18.016 20.609 1 94.12 73 TYR A N 1
ATOM 602 C CA . TYR A 1 73 ? 1.565 18.703 19.984 1 94.12 73 TYR A CA 1
ATOM 603 C C . TYR A 1 73 ? 2.26 17.812 18.969 1 94.12 73 TYR A C 1
ATOM 605 O O . TYR A 1 73 ? 2.74 18.297 17.938 1 94.12 73 TYR A O 1
ATOM 613 N N . SER A 1 74 ? 2.289 16.5 19.203 1 94.62 74 SER A N 1
ATOM 614 C CA . SER A 1 74 ? 2.953 15.578 18.297 1 94.62 74 SER A CA 1
ATOM 615 C C . SER A 1 74 ? 2.268 15.562 16.922 1 94.62 74 SER A C 1
ATOM 617 O O . SER A 1 74 ? 2.93 15.422 15.898 1 94.62 74 SER A O 1
ATOM 619 N N . LYS A 1 75 ? 0.976 15.719 16.906 1 95.62 75 LYS A N 1
ATOM 620 C CA . LYS A 1 75 ? 0.239 15.781 15.648 1 95.62 75 LYS A CA 1
ATOM 621 C C . LYS A 1 75 ? 0.607 17.031 14.852 1 95.62 75 LYS A C 1
ATOM 623 O O . LYS A 1 75 ? 0.883 16.953 13.656 1 95.62 75 LYS A O 1
ATOM 628 N N . TYR A 1 76 ? 0.624 18.109 15.547 1 96.81 76 TYR A N 1
ATOM 629 C CA . TYR A 1 76 ? 0.973 19.359 14.891 1 96.81 76 TYR A CA 1
ATOM 630 C C . TYR A 1 76 ? 2.383 19.297 14.312 1 96.81 76 TYR A C 1
ATOM 632 O O . TYR A 1 76 ? 2.629 19.766 13.203 1 96.81 76 TYR A O 1
ATOM 640 N N . CYS A 1 77 ? 3.271 18.703 15.094 1 97.38 77 CYS A N 1
ATOM 641 C CA . CYS A 1 77 ? 4.637 18.547 14.609 1 97.38 77 CYS A CA 1
ATOM 642 C C . CYS A 1 77 ? 4.672 17.688 13.352 1 97.38 77 CYS A C 1
ATOM 644 O O . CYS A 1 77 ? 5.359 18.016 12.383 1 97.38 77 CYS A O 1
ATOM 646 N N . ARG A 1 78 ? 3.949 16.594 13.312 1 96.94 78 ARG A N 1
ATOM 647 C CA . ARG A 1 78 ? 3.908 15.734 12.141 1 96.94 78 ARG A CA 1
ATOM 648 C C . ARG A 1 78 ? 3.367 16.484 10.93 1 96.94 78 ARG A C 1
ATOM 650 O O . ARG A 1 78 ? 3.932 16.406 9.836 1 96.94 78 ARG A O 1
ATOM 657 N N . TYR A 1 79 ? 2.332 17.25 11.133 1 98 79 TYR A N 1
ATOM 658 C CA . TYR A 1 79 ? 1.734 17.969 10.023 1 98 79 TYR A CA 1
ATOM 659 C C . TYR A 1 79 ? 2.656 19.078 9.539 1 98 79 TYR A C 1
ATOM 661 O O . TYR A 1 79 ? 2.705 19.391 8.344 1 98 79 TYR A O 1
ATOM 669 N N . PHE A 1 80 ? 3.367 19.719 10.5 1 97.88 80 PHE A N 1
ATOM 670 C CA . PHE A 1 80 ? 4.414 20.641 10.109 1 97.88 80 PHE A CA 1
ATOM 671 C C . PHE A 1 80 ? 5.445 19.953 9.219 1 97.88 80 PHE A C 1
ATOM 673 O O . PHE A 1 80 ? 5.812 20.484 8.164 1 97.88 80 PHE A O 1
ATOM 680 N N . ASN A 1 81 ? 5.852 18.797 9.586 1 98.12 81 ASN A N 1
ATOM 681 C CA . ASN A 1 81 ? 6.836 18.047 8.812 1 98.12 81 ASN A CA 1
ATOM 682 C C . ASN A 1 81 ? 6.273 17.609 7.461 1 98.12 81 ASN A C 1
ATOM 684 O O . ASN A 1 81 ? 6.988 17.609 6.457 1 98.12 81 ASN A O 1
ATOM 688 N N . HIS A 1 82 ? 5.008 17.172 7.441 1 98 82 HIS A N 1
ATOM 689 C CA . HIS A 1 82 ? 4.383 16.875 6.156 1 98 82 HIS A CA 1
ATOM 690 C C . HIS A 1 82 ? 4.465 18.078 5.215 1 98 82 HIS A C 1
ATOM 692 O O . HIS A 1 82 ? 4.781 17.922 4.035 1 98 82 HIS A O 1
ATOM 698 N N . TRP A 1 83 ? 4.148 19.203 5.754 1 97.62 83 TRP A N 1
ATOM 699 C CA . TRP A 1 83 ? 4.211 20.422 4.969 1 97.62 83 TRP A CA 1
ATOM 700 C C . TRP A 1 83 ? 5.637 20.703 4.5 1 97.62 83 TRP A C 1
ATOM 702 O O . TRP A 1 83 ? 5.863 21.016 3.326 1 97.62 83 TRP A O 1
ATOM 712 N N . LEU A 1 84 ? 6.555 20.594 5.461 1 97.88 84 LEU A N 1
ATOM 713 C CA . LEU A 1 84 ? 7.961 20.859 5.168 1 97.88 84 LEU A CA 1
ATOM 714 C C . LEU A 1 84 ? 8.461 19.953 4.039 1 97.88 84 LEU A C 1
ATOM 716 O O . LEU A 1 84 ? 9.141 20.422 3.123 1 97.88 84 LEU A O 1
ATOM 720 N N . LEU A 1 85 ? 8.133 18.75 4.066 1 97 85 LEU A N 1
ATOM 721 C CA . LEU A 1 85 ? 8.547 17.781 3.051 1 97 85 LEU A CA 1
ATOM 722 C C . LEU A 1 85 ? 7.914 18.109 1.702 1 97 85 LEU A C 1
ATOM 724 O O . LEU A 1 85 ? 8.57 18 0.664 1 97 85 LEU A O 1
ATOM 728 N N . LYS A 1 86 ? 6.715 18.5 1.733 1 96.31 86 LYS A N 1
ATOM 729 C CA . LYS A 1 86 ? 6.043 18.922 0.506 1 96.31 86 LYS A CA 1
ATOM 730 C C . LYS A 1 86 ? 6.723 20.141 -0.097 1 96.31 86 LYS A C 1
ATOM 732 O O . LYS A 1 86 ? 6.926 20.219 -1.311 1 96.31 86 LYS A O 1
ATOM 737 N N . GLU A 1 87 ? 7.031 21.078 0.729 1 95.44 87 GLU A N 1
ATOM 738 C CA . GLU A 1 87 ? 7.699 22.297 0.29 1 95.44 87 GLU A CA 1
ATOM 739 C C . GLU A 1 87 ? 9.086 22 -0.267 1 95.44 87 GLU A C 1
ATOM 741 O O . GLU A 1 87 ? 9.523 22.625 -1.234 1 95.44 87 GLU A O 1
ATOM 746 N N . LYS A 1 88 ? 9.742 21.078 0.377 1 96.06 88 LYS A N 1
ATOM 747 C CA . LYS A 1 88 ? 11.039 20.641 -0.13 1 96.06 88 LYS A CA 1
ATOM 748 C C . LYS A 1 88 ? 10.93 20.172 -1.576 1 96.06 88 LYS A C 1
ATOM 750 O O . LYS A 1 88 ? 11.711 20.578 -2.434 1 96.06 88 LYS A O 1
ATOM 755 N N . TYR A 1 89 ? 10.016 19.406 -1.863 1 93.88 89 TYR A N 1
ATOM 756 C CA . TYR A 1 89 ? 9.852 18.859 -3.207 1 93.88 89 TYR A CA 1
ATOM 757 C C . TYR A 1 89 ? 9.445 19.953 -4.188 1 93.88 89 TYR A C 1
ATOM 759 O O . TYR A 1 89 ? 9.922 19.984 -5.324 1 93.88 89 TYR A O 1
ATOM 767 N N . ARG A 1 90 ? 8.555 20.766 -3.725 1 94 90 ARG A N 1
ATOM 768 C CA . ARG A 1 90 ? 8.156 21.891 -4.57 1 94 90 ARG A CA 1
ATOM 769 C C . ARG A 1 90 ? 9.367 22.734 -4.949 1 94 90 ARG A C 1
ATOM 771 O O . ARG A 1 90 ? 9.555 23.078 -6.117 1 94 90 ARG A O 1
ATOM 778 N N . PHE A 1 91 ? 10.18 23.016 -3.977 1 95.19 91 PHE A N 1
ATOM 779 C CA . PHE A 1 91 ? 11.367 23.828 -4.199 1 95.19 91 PHE A CA 1
ATOM 780 C C . PHE A 1 91 ? 12.336 23.125 -5.148 1 95.19 91 PHE A C 1
ATOM 782 O O . PHE A 1 91 ? 12.781 23.719 -6.133 1 95.19 91 PHE A O 1
ATOM 789 N N . LYS A 1 92 ? 12.633 21.875 -4.852 1 93.69 92 LYS A N 1
ATOM 790 C CA . LYS A 1 92 ? 13.633 21.141 -5.617 1 93.69 92 LYS A CA 1
ATOM 791 C C . LYS A 1 92 ? 13.172 20.906 -7.055 1 93.69 92 LYS A C 1
ATOM 793 O O . LYS A 1 92 ? 13.984 20.922 -7.98 1 93.69 92 LYS A O 1
ATOM 798 N N . THR A 1 93 ? 11.938 20.719 -7.234 1 92.31 93 THR A N 1
ATOM 799 C CA . THR A 1 93 ? 11.383 20.531 -8.57 1 92.31 93 THR A CA 1
ATOM 800 C C . THR A 1 93 ? 11.453 21.828 -9.375 1 92.31 93 THR A C 1
ATOM 802 O O . THR A 1 93 ? 11.789 21.797 -10.562 1 92.31 93 THR A O 1
ATOM 805 N N . ASN A 1 94 ? 11.195 22.906 -8.734 1 92.38 94 ASN A N 1
ATOM 806 C CA . ASN A 1 94 ? 11.141 24.203 -9.414 1 92.38 94 ASN A CA 1
ATOM 807 C C . ASN A 1 94 ? 12.531 24.828 -9.555 1 92.38 94 ASN A C 1
ATOM 809 O O . ASN A 1 94 ? 12.727 25.734 -10.344 1 92.38 94 ASN A O 1
ATOM 813 N N . ASN A 1 95 ? 13.406 24.375 -8.719 1 90.62 95 ASN A N 1
ATOM 814 C CA . ASN A 1 95 ? 14.773 24.891 -8.703 1 90.62 95 ASN A CA 1
ATOM 815 C C . ASN A 1 95 ? 15.805 23.766 -8.805 1 90.62 95 ASN A C 1
ATOM 817 O O . ASN A 1 95 ? 16.719 23.688 -7.984 1 90.62 95 ASN A O 1
ATOM 821 N N . SER A 1 96 ? 15.781 22.984 -9.836 1 87.38 96 SER A N 1
ATOM 822 C CA . SER A 1 96 ? 16.547 21.75 -9.961 1 87.38 96 SER A CA 1
ATOM 823 C C . SER A 1 96 ? 18.047 22.031 -9.922 1 87.38 96 SER A C 1
ATOM 825 O O . SER A 1 96 ? 18.812 21.297 -9.289 1 87.38 96 SER A O 1
ATOM 827 N N . MET A 1 97 ? 18.547 23.109 -10.445 1 88.19 97 MET A N 1
ATOM 828 C CA . MET A 1 97 ? 19.969 23.438 -10.508 1 88.19 97 MET A CA 1
ATOM 829 C C . MET A 1 97 ? 20.469 23.953 -9.164 1 88.19 97 MET A C 1
ATOM 831 O O . MET A 1 97 ? 21.672 23.938 -8.898 1 88.19 97 MET A O 1
ATOM 835 N N . GLN A 1 98 ? 19.562 24.359 -8.391 1 89.75 98 GLN A N 1
ATOM 836 C CA . GLN A 1 98 ? 19.922 24.953 -7.105 1 89.75 98 GLN A CA 1
ATOM 837 C C . GLN A 1 98 ? 19.281 24.172 -5.945 1 89.75 98 GLN A C 1
ATOM 839 O O . GLN A 1 98 ? 19.031 24.75 -4.883 1 89.75 98 GLN A O 1
ATOM 844 N N . SER A 1 99 ? 19.016 22.922 -6.137 1 90.25 99 SER A N 1
ATOM 845 C CA . SER A 1 99 ? 18.281 22.109 -5.168 1 90.25 99 SER A CA 1
ATOM 846 C C . SER A 1 99 ? 19.078 21.938 -3.879 1 90.25 99 SER A C 1
ATOM 848 O O . SER A 1 99 ? 18.5 21.75 -2.805 1 90.25 99 SER A O 1
ATOM 850 N N . ASN A 1 100 ? 20.344 22.047 -3.963 1 90.88 100 ASN A N 1
ATOM 851 C CA . ASN A 1 100 ? 21.203 21.844 -2.801 1 90.88 100 ASN A CA 1
ATOM 852 C C . ASN A 1 100 ? 21.031 22.953 -1.771 1 90.88 100 ASN A C 1
ATOM 854 O O . ASN A 1 100 ? 21.375 22.781 -0.598 1 90.88 100 ASN A O 1
ATOM 858 N N . TYR A 1 101 ? 20.578 24.078 -2.162 1 93.56 101 TYR A N 1
ATOM 859 C CA . TYR A 1 101 ? 20.391 25.203 -1.259 1 93.56 101 TYR A CA 1
ATOM 860 C C . TYR A 1 101 ? 19.344 24.906 -0.205 1 93.56 101 TYR A C 1
ATOM 862 O O . TYR A 1 101 ? 19.406 25.422 0.915 1 93.56 101 TYR A O 1
ATOM 870 N N . TRP A 1 102 ? 18.344 24.109 -0.566 1 95.44 102 TRP A N 1
ATOM 871 C CA . TRP A 1 102 ? 17.344 23.703 0.424 1 95.44 102 TRP A CA 1
ATOM 872 C C . TRP A 1 102 ? 18.016 23.016 1.612 1 95.44 102 TRP A C 1
ATOM 874 O O . TRP A 1 102 ? 17.781 23.391 2.764 1 95.44 102 TRP A O 1
ATOM 884 N N . ASP A 1 103 ? 18.859 22.062 1.323 1 94.44 103 ASP A N 1
ATOM 885 C CA . ASP A 1 103 ? 19.453 21.25 2.373 1 94.44 103 ASP A CA 1
ATOM 886 C C . ASP A 1 103 ? 20.359 22.078 3.273 1 94.44 103 ASP A C 1
ATOM 888 O O . ASP A 1 103 ? 20.359 21.906 4.496 1 94.44 103 ASP A O 1
ATOM 892 N N . GLU A 1 104 ? 21.047 22.938 2.705 1 94.69 104 GLU A N 1
ATOM 893 C CA . GLU A 1 104 ? 21.953 23.766 3.479 1 94.69 104 GLU A CA 1
ATOM 894 C C . GLU A 1 104 ? 21.188 24.797 4.301 1 94.69 104 GLU A C 1
ATOM 896 O O . GLU A 1 104 ? 21.422 24.938 5.504 1 94.69 104 GLU A O 1
ATOM 901 N N . CYS A 1 105 ? 20.312 25.531 3.648 1 96.62 105 CYS A N 1
ATOM 902 C CA . CYS A 1 105 ? 19.562 26.609 4.293 1 96.62 105 CYS A CA 1
ATOM 903 C C . CYS A 1 105 ? 18.625 26.062 5.352 1 96.62 105 CYS A C 1
ATOM 905 O O . CYS A 1 105 ? 18.703 26.438 6.523 1 96.62 105 CYS A O 1
ATOM 907 N N . ILE A 1 106 ? 17.781 25.109 4.996 1 96.69 106 ILE A N 1
ATOM 908 C CA . ILE A 1 106 ? 16.75 24.625 5.895 1 96.69 106 ILE A CA 1
ATOM 909 C C . ILE A 1 106 ? 17.391 23.828 7.031 1 96.69 106 ILE A C 1
ATOM 911 O O . ILE A 1 106 ? 16.906 23.859 8.164 1 96.69 106 ILE A O 1
ATOM 915 N N . HIS A 1 107 ? 18.484 23.156 6.711 1 96 107 HIS A N 1
ATOM 916 C CA . HIS A 1 107 ? 19.219 22.484 7.777 1 96 107 HIS A CA 1
ATOM 917 C C . HIS A 1 107 ? 19.688 23.469 8.836 1 96 107 HIS A C 1
ATOM 919 O O . HIS A 1 107 ? 19.5 23.234 10.031 1 96 107 HIS A O 1
ATOM 925 N N . CYS A 1 108 ? 20.266 24.531 8.422 1 96.5 108 CYS A N 1
ATOM 926 C CA . CYS A 1 108 ? 20.703 25.578 9.336 1 96.5 108 CYS A CA 1
ATOM 927 C C . CYS A 1 108 ? 19.547 26.125 10.148 1 96.5 108 CYS A C 1
ATOM 929 O O . CYS A 1 108 ? 19.625 26.234 11.375 1 96.5 108 CYS A O 1
ATOM 931 N N . ILE A 1 109 ? 18.438 26.453 9.5 1 96.38 109 ILE A N 1
ATOM 932 C CA . ILE A 1 109 ? 17.25 27 10.133 1 96.38 109 ILE A CA 1
ATOM 933 C C . ILE A 1 109 ? 16.734 26 11.172 1 96.38 109 ILE A C 1
ATOM 935 O O . ILE A 1 109 ? 16.391 26.391 12.297 1 96.38 109 ILE A O 1
ATOM 939 N N . SER A 1 110 ? 16.688 24.703 10.766 1 95.81 110 SER A N 1
ATOM 940 C CA . SER A 1 110 ? 16.172 23.672 11.656 1 95.81 110 SER A CA 1
ATOM 941 C C . SER A 1 110 ? 17 23.562 12.93 1 95.81 110 SER A C 1
ATOM 943 O O . SER A 1 110 ? 16.453 23.453 14.031 1 95.81 110 SER A O 1
ATOM 945 N N . GLN A 1 111 ? 18.266 23.609 12.789 1 94.38 111 GLN A N 1
ATOM 946 C CA . GLN A 1 111 ? 19.172 23.531 13.938 1 94.38 111 GLN A CA 1
ATOM 947 C C . GLN A 1 111 ? 18.922 24.688 14.906 1 94.38 111 GLN A C 1
ATOM 949 O O . GLN A 1 111 ? 18.844 24.469 16.125 1 94.38 111 GLN A O 1
ATOM 954 N N . LYS A 1 112 ? 18.766 25.828 14.422 1 93.81 112 LYS A N 1
ATOM 955 C CA . LYS A 1 112 ? 18.562 27.016 15.25 1 93.81 112 LYS A CA 1
ATOM 956 C C . LYS A 1 112 ? 17.203 26.984 15.938 1 93.81 112 LYS A C 1
ATOM 958 O O . LYS A 1 112 ? 17.109 27.266 17.141 1 93.81 112 LYS A O 1
ATOM 963 N N . LEU A 1 113 ? 16.203 26.672 15.203 1 94.25 113 LEU A N 1
ATOM 964 C CA . LEU A 1 113 ? 14.852 26.609 15.75 1 94.25 113 LEU A CA 1
ATOM 965 C C . LEU A 1 113 ? 14.742 25.531 16.828 1 94.25 113 LEU A C 1
ATOM 967 O O . LEU A 1 113 ? 14.172 25.75 17.891 1 94.25 113 LEU A O 1
ATOM 971 N N . GLU A 1 114 ? 15.273 24.328 16.516 1 92.06 114 GLU A N 1
ATOM 972 C CA . GLU A 1 114 ? 15.242 23.234 17.484 1 92.06 114 GLU A CA 1
ATOM 973 C C . GLU A 1 114 ? 16.031 23.578 18.734 1 92.06 114 GLU A C 1
ATOM 975 O O . GLU A 1 114 ? 15.625 23.234 19.844 1 92.06 114 GLU A O 1
ATOM 980 N N . ALA A 1 115 ? 17.125 24.25 18.594 1 90.12 115 ALA A N 1
ATOM 981 C CA . ALA A 1 115 ? 17.969 24.656 19.719 1 90.12 115 ALA A CA 1
ATOM 982 C C . ALA A 1 115 ? 17.266 25.703 20.578 1 90.12 115 ALA A C 1
ATOM 984 O O . ALA A 1 115 ? 17.484 25.75 21.797 1 90.12 115 ALA A O 1
ATOM 985 N N . SER A 1 116 ? 16.484 26.562 19.984 1 85.81 116 SER A N 1
ATOM 986 C CA . SER A 1 116 ? 15.805 27.625 20.703 1 85.81 116 SER A CA 1
ATOM 987 C C . SER A 1 116 ? 14.812 27.062 21.719 1 85.81 116 SER A C 1
ATOM 989 O O . SER A 1 116 ? 14.383 27.781 22.641 1 85.81 116 SER A O 1
ATOM 991 N N . HIS A 1 117 ? 14.484 25.875 21.656 1 83.62 117 HIS A N 1
ATOM 992 C CA . HIS A 1 117 ? 13.523 25.281 22.578 1 83.62 117 HIS A CA 1
ATOM 993 C C . HIS A 1 117 ? 14.211 24.359 23.594 1 83.62 117 HIS A C 1
ATOM 995 O O . HIS A 1 117 ? 13.539 23.641 24.328 1 83.62 117 HIS A O 1
ATOM 1001 N N . GLY A 1 118 ? 15.453 24.562 23.734 1 73.38 118 GLY A N 1
ATOM 1002 C CA . GLY A 1 118 ? 16.219 23.797 24.703 1 73.38 118 GLY A CA 1
ATOM 1003 C C . GLY A 1 118 ? 15.93 22.312 24.641 1 73.38 118 GLY A C 1
ATOM 1004 O O . GLY A 1 118 ? 15.781 21.75 23.562 1 73.38 118 GLY A O 1
ATOM 1005 N N . ASN A 1 119 ? 15.914 21.688 25.891 1 71.5 119 ASN A N 1
ATOM 1006 C CA . ASN A 1 119 ? 15.719 20.25 26 1 71.5 119 ASN A CA 1
ATOM 1007 C C . ASN A 1 119 ? 14.258 19.906 26.25 1 71.5 119 ASN A C 1
ATOM 1009 O O . ASN A 1 119 ? 13.953 18.875 26.844 1 71.5 119 ASN A O 1
ATOM 1013 N N . SER A 1 120 ? 13.445 20.906 25.781 1 76.19 120 SER A N 1
ATOM 1014 C CA . SER A 1 120 ? 12.031 20.562 25.953 1 76.19 120 SER A CA 1
ATOM 1015 C C . SER A 1 120 ? 11.664 19.312 25.172 1 76.19 120 SER A C 1
ATOM 1017 O O . SER A 1 120 ? 12.047 19.156 24.016 1 76.19 120 SER A O 1
ATOM 1019 N N . GLY A 1 121 ? 11.195 18.312 25.75 1 78 121 GLY A N 1
ATOM 1020 C CA . GLY A 1 121 ? 10.727 17.078 25.109 1 78 121 GLY A CA 1
ATOM 1021 C C . GLY A 1 121 ? 9.617 17.312 24.109 1 78 121 GLY A C 1
ATOM 1022 O O . GLY A 1 121 ? 9.211 16.391 23.391 1 78 121 GLY A O 1
ATOM 1023 N N . LYS A 1 122 ? 9.242 18.672 23.938 1 84.88 122 LYS A N 1
ATOM 1024 C CA . LYS A 1 122 ? 8.102 18.938 23.062 1 84.88 122 LYS A CA 1
ATOM 1025 C C . LYS A 1 122 ? 8.539 19.703 21.828 1 84.88 122 LYS A C 1
ATOM 1027 O O . LYS A 1 122 ? 7.695 20.156 21.031 1 84.88 122 LYS A O 1
ATOM 1032 N N . LYS A 1 123 ? 9.812 19.906 21.625 1 88.19 123 LYS A N 1
ATOM 1033 C CA . LYS A 1 123 ? 10.273 20.547 20.406 1 88.19 123 LYS A CA 1
ATOM 1034 C C . LYS A 1 123 ? 9.984 19.672 19.188 1 88.19 123 LYS A C 1
ATOM 1036 O O . LYS A 1 123 ? 10.031 18.438 19.266 1 88.19 123 LYS A O 1
ATOM 1041 N N . CYS A 1 124 ? 9.719 20.312 18.078 1 94.5 124 CYS A N 1
ATOM 1042 C CA . CYS A 1 124 ? 9.445 19.578 16.859 1 94.5 124 CYS A CA 1
ATOM 1043 C C . CYS A 1 124 ? 10.727 19.312 16.078 1 94.5 124 CYS A C 1
ATOM 1045 O O . CYS A 1 124 ? 11.367 20.25 15.594 1 94.5 124 CYS A O 1
ATOM 1047 N N . ILE A 1 125 ? 11.086 18.094 16.047 1 94.06 125 ILE A N 1
ATOM 1048 C CA . ILE A 1 125 ? 12.273 17.688 15.305 1 94.06 125 ILE A CA 1
ATOM 1049 C C . ILE A 1 125 ? 11.945 17.578 13.82 1 94.06 125 ILE A C 1
ATOM 1051 O O . ILE A 1 125 ? 10.969 16.938 13.438 1 94.06 125 ILE A O 1
ATOM 1055 N N . PHE A 1 126 ? 12.75 18.266 13 1 96.12 126 PHE A N 1
ATOM 1056 C CA . PHE A 1 126 ? 12.547 18.25 11.555 1 96.12 126 PHE A CA 1
ATOM 1057 C C . PHE A 1 126 ? 12.812 16.859 10.984 1 96.12 126 PHE A C 1
ATOM 1059 O O . PHE A 1 126 ? 13.805 16.219 11.344 1 96.12 126 PHE A O 1
ATOM 1066 N N . ASP A 1 127 ? 11.914 16.391 10.172 1 93.81 127 ASP A N 1
ATOM 1067 C CA . ASP A 1 127 ? 12.117 15.133 9.453 1 93.81 127 ASP A CA 1
ATOM 1068 C C . ASP A 1 127 ? 13.094 15.312 8.289 1 93.81 127 ASP A C 1
ATOM 1070 O O . ASP A 1 127 ? 12.805 16.047 7.34 1 93.81 127 ASP A O 1
ATOM 1074 N N . LYS A 1 128 ? 14.148 14.625 8.367 1 88.44 128 LYS A N 1
ATOM 1075 C CA . LYS A 1 128 ? 15.227 14.836 7.406 1 88.44 128 LYS A CA 1
ATOM 1076 C C . LYS A 1 128 ? 15.336 13.664 6.438 1 88.44 128 LYS A C 1
ATOM 1078 O O . LYS A 1 128 ? 16.266 13.594 5.633 1 88.44 128 LYS A O 1
ATOM 1083 N N . GLU A 1 129 ? 14.477 12.781 6.531 1 87.88 129 GLU A N 1
ATOM 1084 C CA . GLU A 1 129 ? 14.477 11.625 5.637 1 87.88 129 GLU A CA 1
ATOM 1085 C C . GLU A 1 129 ? 14.242 12.047 4.188 1 87.88 129 GLU A C 1
ATOM 1087 O O . GLU A 1 129 ? 13.438 12.938 3.92 1 87.88 129 GLU A O 1
ATOM 1092 N N . ASN A 1 130 ? 14.961 11.469 3.309 1 86.75 130 ASN A N 1
ATOM 1093 C CA . ASN A 1 130 ? 14.789 11.75 1.886 1 86.75 130 ASN A CA 1
ATOM 1094 C C . ASN A 1 130 ? 13.75 10.828 1.257 1 86.75 130 ASN A C 1
ATOM 1096 O O . ASN A 1 130 ? 14.094 9.938 0.471 1 86.75 130 ASN A O 1
ATOM 1100 N N . TYR A 1 131 ? 12.539 11.211 1.478 1 88.81 131 TYR A N 1
ATOM 1101 C CA . TYR A 1 131 ? 11.422 10.445 0.944 1 88.81 131 TYR A CA 1
ATOM 1102 C C . TYR A 1 131 ? 11.219 10.727 -0.54 1 88.81 131 TYR A C 1
ATOM 1104 O O . TYR A 1 131 ? 11.383 11.859 -0.99 1 88.81 131 TYR A O 1
ATOM 1112 N N . PRO A 1 132 ? 10.836 9.672 -1.269 1 88 132 PRO A N 1
ATOM 1113 C CA . PRO A 1 132 ? 10.242 10.008 -2.566 1 88 132 PRO A CA 1
ATOM 1114 C C . PRO A 1 132 ? 8.938 10.797 -2.436 1 88 132 PRO A C 1
ATOM 1116 O O . PRO A 1 132 ? 8.219 10.648 -1.441 1 88 132 PRO A O 1
ATOM 1119 N N . ASN A 1 133 ? 8.57 11.602 -3.451 1 90.25 133 ASN A N 1
ATOM 1120 C CA . ASN A 1 133 ? 7.398 12.461 -3.4 1 90.25 133 ASN A CA 1
ATOM 1121 C C . ASN A 1 133 ? 6.125 11.664 -3.148 1 90.25 133 ASN A C 1
ATOM 1123 O O . ASN A 1 133 ? 5.277 12.078 -2.355 1 90.25 133 ASN A O 1
ATOM 1127 N N . ALA A 1 134 ? 6.023 10.531 -3.803 1 90.81 134 ALA A N 1
ATOM 1128 C CA . ALA A 1 134 ? 4.84 9.688 -3.654 1 90.81 134 ALA A CA 1
ATOM 1129 C C . ALA A 1 134 ? 4.676 9.219 -2.211 1 90.81 134 ALA A C 1
ATOM 1131 O O . ALA A 1 134 ? 3.553 9.109 -1.711 1 90.81 134 ALA A O 1
ATOM 1132 N N . ILE A 1 135 ? 5.793 8.938 -1.544 1 92.12 135 ILE A N 1
ATOM 1133 C CA . ILE A 1 135 ? 5.762 8.484 -0.158 1 92.12 135 ILE A CA 1
ATOM 1134 C C . ILE A 1 135 ? 5.355 9.641 0.753 1 92.12 135 ILE A C 1
ATOM 1136 O O . ILE A 1 135 ? 4.609 9.445 1.715 1 92.12 135 ILE A O 1
ATOM 1140 N N . VAL A 1 136 ? 5.82 10.859 0.45 1 94.81 136 VAL A N 1
ATOM 1141 C CA . VAL A 1 136 ? 5.434 12.039 1.216 1 94.81 136 VAL A CA 1
ATOM 1142 C C . VAL A 1 136 ? 3.92 12.219 1.153 1 94.81 136 VAL A C 1
ATOM 1144 O O . VAL A 1 136 ? 3.268 12.406 2.184 1 94.81 136 VAL A O 1
ATOM 1147 N N . SER A 1 137 ? 3.379 12.109 -0.015 1 95.88 137 SER A N 1
ATOM 1148 C CA . SER A 1 137 ? 1.938 12.25 -0.203 1 95.88 137 SER A CA 1
ATOM 1149 C C . SER A 1 137 ? 1.174 11.133 0.496 1 95.88 137 SER A C 1
ATOM 1151 O O . SER A 1 137 ? 0.206 11.391 1.215 1 95.88 137 SER A O 1
ATOM 1153 N N . MET A 1 138 ? 1.626 9.922 0.275 1 95.94 138 MET A N 1
ATOM 1154 C CA . MET A 1 138 ? 0.975 8.766 0.894 1 95.94 138 MET A CA 1
ATOM 1155 C C . MET A 1 138 ? 0.926 8.922 2.41 1 95.94 138 MET A C 1
ATOM 1157 O O . MET A 1 138 ? -0.127 8.742 3.023 1 95.94 138 MET A O 1
ATOM 1161 N N . ARG A 1 139 ? 2.045 9.273 3.016 1 97.31 139 ARG A N 1
ATOM 1162 C CA . ARG A 1 139 ? 2.125 9.43 4.465 1 97.31 139 ARG A CA 1
ATOM 1163 C C . ARG A 1 139 ? 1.178 10.523 4.949 1 97.31 139 ARG A C 1
ATOM 1165 O O . ARG A 1 139 ? 0.524 10.367 5.984 1 97.31 139 ARG A O 1
ATOM 1172 N N . ARG A 1 140 ? 1.109 11.609 4.219 1 97.94 140 ARG A N 1
ATOM 1173 C CA . ARG A 1 140 ? 0.202 12.695 4.566 1 97.94 140 ARG A CA 1
ATOM 1174 C C . ARG A 1 140 ? -1.248 12.227 4.555 1 97.94 140 ARG A C 1
ATOM 1176 O O . ARG A 1 140 ? -2.006 12.508 5.484 1 97.94 140 ARG A O 1
ATOM 1183 N N . TYR A 1 141 ? -1.632 11.523 3.57 1 98.31 141 TYR A N 1
ATOM 1184 C CA . TYR A 1 141 ? -3.008 11.055 3.457 1 98.31 141 TYR A CA 1
ATOM 1185 C C . TYR A 1 141 ? -3.316 10.008 4.523 1 98.31 141 TYR A C 1
ATOM 1187 O O . TYR A 1 141 ? -4.43 9.953 5.051 1 98.31 141 TYR A O 1
ATOM 1195 N N . LEU A 1 142 ? -2.322 9.156 4.785 1 98.5 142 LEU A N 1
ATOM 1196 C CA . LEU A 1 142 ? -2.49 8.18 5.855 1 98.5 142 LEU A CA 1
ATOM 1197 C C . LEU A 1 142 ? -2.719 8.867 7.191 1 98.5 142 LEU A C 1
ATOM 1199 O O . LEU A 1 142 ? -3.662 8.539 7.914 1 98.5 142 LEU A O 1
ATOM 1203 N N . ASP A 1 143 ? -1.904 9.844 7.508 1 98.56 143 ASP A N 1
ATOM 1204 C CA . ASP A 1 143 ? -2.027 10.594 8.75 1 98.56 143 ASP A CA 1
ATOM 1205 C C . ASP A 1 143 ? -3.352 11.352 8.805 1 98.56 143 ASP A C 1
ATOM 1207 O O . ASP A 1 143 ? -4.008 11.383 9.852 1 98.56 143 ASP A O 1
ATOM 1211 N N . LYS A 1 144 ? -3.723 11.961 7.672 1 98.44 144 LYS A N 1
ATOM 1212 C CA . LYS A 1 144 ? -4.988 12.68 7.594 1 98.44 144 LYS A CA 1
ATOM 1213 C C . LYS A 1 144 ? -6.168 11.75 7.875 1 98.44 144 LYS A C 1
ATOM 1215 O O . LYS A 1 144 ? -7.074 12.102 8.633 1 98.44 144 LYS A O 1
ATOM 1220 N N . PHE A 1 145 ? -6.16 10.602 7.316 1 98.62 145 PHE A N 1
ATOM 1221 C CA . PHE A 1 145 ? -7.25 9.664 7.57 1 98.62 145 PHE A CA 1
ATOM 1222 C C . PHE A 1 145 ? -7.316 9.297 9.047 1 98.62 145 PHE A C 1
ATOM 1224 O O . PHE A 1 145 ? -8.398 9.234 9.625 1 98.62 145 PHE A O 1
ATOM 1231 N N . CYS A 1 146 ? -6.141 9.008 9.609 1 98.5 146 CYS A N 1
ATOM 1232 C CA . CYS A 1 146 ? -6.113 8.617 11.016 1 98.5 146 CYS A CA 1
ATOM 1233 C C . CYS A 1 146 ? -6.688 9.719 11.898 1 98.5 146 CYS A C 1
ATOM 1235 O O . CYS A 1 146 ? -7.41 9.445 12.852 1 98.5 146 CYS A O 1
ATOM 1237 N N . SER A 1 147 ? -6.402 10.992 11.586 1 97.94 147 SER A N 1
ATOM 1238 C CA . SER A 1 147 ? -6.984 12.109 12.312 1 97.94 147 SER A CA 1
ATOM 1239 C C . SER A 1 147 ? -8.5 12.156 12.148 1 97.94 147 SER A C 1
ATOM 1241 O O . SER A 1 147 ? -9.234 12.359 13.117 1 97.94 147 SER A O 1
ATOM 1243 N N . ILE A 1 148 ? -8.969 11.961 10.961 1 97.94 148 ILE A N 1
ATOM 1244 C CA . ILE A 1 148 ? -10.391 11.984 10.656 1 97.94 148 ILE A CA 1
ATOM 1245 C C . ILE A 1 148 ? -11.094 10.828 11.367 1 97.94 148 ILE A C 1
ATOM 1247 O O . ILE A 1 148 ? -12.133 11.016 12 1 97.94 148 ILE A O 1
ATOM 1251 N N . ARG A 1 149 ? -10.523 9.68 11.25 1 97.69 149 ARG A N 1
ATOM 1252 C CA . ARG A 1 149 ? -11.062 8.5 11.914 1 97.69 149 ARG A CA 1
ATOM 1253 C C . ARG A 1 149 ? -11.195 8.727 13.414 1 97.69 149 ARG A C 1
ATOM 1255 O O . ARG A 1 149 ? -12.258 8.469 13.992 1 97.69 149 ARG A O 1
ATOM 1262 N N . GLU A 1 150 ? -10.094 9.172 14.039 1 96.62 150 GLU A N 1
ATOM 1263 C CA . GLU A 1 150 ? -10.109 9.422 15.477 1 96.62 150 GLU A CA 1
ATOM 1264 C C . GLU A 1 150 ? -11.211 10.414 15.852 1 96.62 150 GLU A C 1
ATOM 1266 O O . GLU A 1 150 ? -11.93 10.211 16.828 1 96.62 150 GLU A O 1
ATOM 1271 N N . TYR A 1 151 ? -11.336 11.453 15.102 1 96.81 151 TYR A N 1
ATOM 1272 C CA . TYR A 1 151 ? -12.367 12.461 15.352 1 96.81 151 TYR A CA 1
ATOM 1273 C C . TYR A 1 151 ? -13.758 11.852 15.266 1 96.81 151 TYR A C 1
ATOM 1275 O O . TYR A 1 151 ? -14.578 12.023 16.172 1 96.81 151 TYR A O 1
ATOM 1283 N N . LEU A 1 152 ? -14.016 11.109 14.211 1 96.81 152 LEU A N 1
ATOM 1284 C CA . LEU A 1 152 ? -15.344 10.547 13.977 1 96.81 152 LEU A CA 1
ATOM 1285 C C . LEU A 1 152 ? -15.688 9.5 15.023 1 96.81 152 LEU A C 1
ATOM 1287 O O . LEU A 1 152 ? -16.828 9.422 15.484 1 96.81 152 LEU A O 1
ATOM 1291 N N . GLU A 1 153 ? -14.688 8.711 15.398 1 95.44 153 GLU A N 1
ATOM 1292 C CA . GLU A 1 153 ? -14.898 7.672 16.406 1 95.44 153 GLU A CA 1
ATOM 1293 C C . GLU A 1 153 ? -15.172 8.273 17.781 1 95.44 153 GLU A C 1
ATOM 1295 O O . GLU A 1 153 ? -15.891 7.684 18.594 1 95.44 153 GLU A O 1
ATOM 1300 N N . THR A 1 154 ? -14.586 9.398 18.016 1 94.75 154 THR A N 1
ATOM 1301 C CA . THR A 1 154 ? -14.766 10.062 19.312 1 94.75 154 THR A CA 1
ATOM 1302 C C . THR A 1 154 ? -16.062 10.867 19.328 1 94.75 154 THR A C 1
ATOM 1304 O O . THR A 1 154 ? -16.75 10.906 20.344 1 94.75 154 THR A O 1
ATOM 1307 N N . ALA A 1 155 ? -16.453 11.477 18.25 1 94.12 155 ALA A N 1
ATOM 1308 C CA . ALA A 1 155 ? -17.562 12.414 18.172 1 94.12 155 ALA A CA 1
ATOM 1309 C C . ALA A 1 155 ? -18.891 11.672 17.984 1 94.12 155 ALA A C 1
ATOM 1311 O O . ALA A 1 155 ? -19.953 12.156 18.391 1 94.12 155 ALA A O 1
ATOM 1312 N N . TYR A 1 156 ? -18.812 10.469 17.375 1 93.94 156 TYR A N 1
ATOM 1313 C CA . TYR A 1 156 ? -20.047 9.789 17 1 93.94 156 TYR A CA 1
ATOM 1314 C C . TYR A 1 156 ? -20 8.312 17.344 1 93.94 156 TYR A C 1
ATOM 1316 O O . TYR A 1 156 ? -18.906 7.734 17.453 1 93.94 156 TYR A O 1
ATOM 1324 N N . SER A 1 157 ? -21.188 7.754 17.516 1 92.12 157 SER A N 1
ATOM 1325 C CA . SER A 1 157 ? -21.328 6.305 17.609 1 92.12 157 SER A CA 1
ATOM 1326 C C . SER A 1 157 ? -21.578 5.691 16.234 1 92.12 157 SER A C 1
ATOM 1328 O O . SER A 1 157 ? -22.734 5.496 15.844 1 92.12 157 SER A O 1
ATOM 1330 N N . LEU A 1 158 ? -20.609 5.297 15.555 1 91.94 158 LEU A N 1
ATOM 1331 C CA . LEU A 1 158 ? -20.641 4.891 14.148 1 91.94 158 LEU A CA 1
ATOM 1332 C C . LEU A 1 158 ? -21.406 3.592 13.977 1 91.94 158 LEU A C 1
ATOM 1334 O O . LEU A 1 158 ? -21.984 3.342 12.922 1 91.94 158 LEU A O 1
ATOM 1338 N N . ASN A 1 159 ? -21.5 2.857 15.023 1 88.75 159 ASN A N 1
ATOM 1339 C CA . ASN A 1 159 ? -22.188 1.575 14.922 1 88.75 159 ASN A CA 1
ATOM 1340 C C . ASN A 1 159 ? -23.703 1.738 15.086 1 88.75 159 ASN A C 1
ATOM 1342 O O . ASN A 1 159 ? -24.453 0.81 14.812 1 88.75 159 ASN A O 1
ATOM 1346 N N . THR A 1 160 ? -24.156 2.848 15.539 1 89.75 160 THR A N 1
ATOM 1347 C CA . THR A 1 160 ? -25.594 3.033 15.789 1 89.75 160 THR A CA 1
ATOM 1348 C C . THR A 1 160 ? -26.156 4.098 14.859 1 89.75 160 THR A C 1
ATOM 1350 O O . THR A 1 160 ? -27.375 4.176 14.664 1 89.75 160 THR A O 1
ATOM 1353 N N . ASP A 1 161 ? -25.359 4.969 14.359 1 89.19 161 ASP A N 1
ATOM 1354 C CA . ASP A 1 161 ? -25.781 6.02 13.43 1 89.19 161 ASP A CA 1
ATOM 1355 C C . ASP A 1 161 ? -25.406 5.66 11.992 1 89.19 161 ASP A C 1
ATOM 1357 O O . ASP A 1 161 ? -24.234 5.758 11.609 1 89.19 161 ASP A O 1
ATOM 1361 N N . ARG A 1 162 ? -26.359 5.32 11.18 1 87.94 162 ARG A N 1
ATOM 1362 C CA . ARG A 1 162 ? -26.125 4.801 9.836 1 87.94 162 ARG A CA 1
ATOM 1363 C C . ARG A 1 162 ? -25.453 5.848 8.953 1 87.94 162 ARG A C 1
ATOM 1365 O O . ARG A 1 162 ? -24.516 5.531 8.211 1 87.94 162 ARG A O 1
ATOM 1372 N N . ASP A 1 163 ? -25.969 7.117 8.992 1 89.06 163 ASP A N 1
ATOM 1373 C CA . ASP A 1 163 ? -25.438 8.172 8.125 1 89.06 163 ASP A CA 1
ATOM 1374 C C . ASP A 1 163 ? -23.969 8.438 8.438 1 89.06 163 ASP A C 1
ATOM 1376 O O . ASP A 1 163 ? -23.141 8.555 7.523 1 89.06 163 ASP A O 1
ATOM 1380 N N . LYS A 1 164 ? -23.672 8.453 9.711 1 94.44 164 LYS A N 1
ATOM 1381 C CA . LYS A 1 164 ? -22.281 8.68 10.109 1 94.44 164 LYS A CA 1
ATOM 1382 C C . LYS A 1 164 ? -21.406 7.484 9.742 1 94.44 164 LYS A C 1
ATOM 1384 O O . LYS A 1 164 ? -20.25 7.652 9.344 1 94.44 164 LYS A O 1
ATOM 1389 N N . CYS A 1 165 ? -21.953 6.352 9.891 1 94 165 CYS A N 1
ATOM 1390 C CA . CYS A 1 165 ? -21.25 5.125 9.531 1 94 165 CYS A CA 1
ATOM 1391 C C . CYS A 1 165 ? -20.938 5.102 8.039 1 94 165 CYS A C 1
ATOM 1393 O O . CYS A 1 165 ? -19.797 4.82 7.652 1 94 165 CYS A O 1
ATOM 1395 N N . LEU A 1 166 ? -21.875 5.414 7.219 1 92 166 LEU A N 1
ATOM 1396 C CA . LEU A 1 166 ? -21.688 5.434 5.773 1 92 166 LEU A CA 1
ATOM 1397 C C . LEU A 1 166 ? -20.656 6.488 5.379 1 92 166 LEU A C 1
ATOM 1399 O O . LEU A 1 166 ? -19.844 6.262 4.484 1 92 166 LEU A O 1
ATOM 1403 N N . PHE A 1 167 ? -20.766 7.625 6.066 1 95.12 167 PHE A N 1
ATOM 1404 C CA . PHE A 1 167 ? -19.797 8.688 5.816 1 95.12 167 PHE A CA 1
ATOM 1405 C C . PHE A 1 167 ? -18.391 8.211 6.125 1 95.12 167 PHE A C 1
ATOM 1407 O O . PHE A 1 167 ? -17.469 8.391 5.32 1 95.12 167 PHE A O 1
ATOM 1414 N N . TYR A 1 168 ? -18.25 7.559 7.262 1 96.56 168 TYR A N 1
ATOM 1415 C CA . TYR A 1 168 ? -16.953 7.008 7.648 1 96.56 168 TYR A CA 1
ATOM 1416 C C . TYR A 1 168 ? -16.453 6.031 6.594 1 96.56 168 TYR A C 1
ATOM 1418 O O . TYR A 1 168 ? -15.289 6.105 6.18 1 96.56 168 TYR A O 1
ATOM 1426 N N . ASN A 1 169 ? -17.203 5.09 6.219 1 93.44 169 ASN A N 1
ATOM 1427 C CA . ASN A 1 169 ? -16.797 4.07 5.258 1 93.44 169 ASN A CA 1
ATOM 1428 C C . ASN A 1 169 ? -16.422 4.688 3.914 1 93.44 169 ASN A C 1
ATOM 1430 O O . ASN A 1 169 ? -15.461 4.246 3.27 1 93.44 169 ASN A O 1
ATOM 1434 N N . LYS A 1 170 ? -17.156 5.676 3.512 1 94 170 LYS A N 1
ATOM 1435 C CA . LYS A 1 170 ? -16.812 6.391 2.287 1 94 170 LYS A CA 1
ATOM 1436 C C . LYS A 1 170 ? -15.445 7.051 2.396 1 94 170 LYS A C 1
ATOM 1438 O O . LYS A 1 170 ? -14.648 6.992 1.46 1 94 170 LYS A O 1
ATOM 1443 N N . LYS A 1 171 ? -15.195 7.684 3.504 1 96.25 171 LYS A N 1
ATOM 1444 C CA . LYS A 1 171 ? -13.898 8.305 3.732 1 96.25 171 LYS A CA 1
ATOM 1445 C C . LYS A 1 171 ? -12.789 7.262 3.771 1 96.25 171 LYS A C 1
ATOM 1447 O O . LYS A 1 171 ? -11.719 7.465 3.189 1 96.25 171 LYS A O 1
ATOM 1452 N N . ARG A 1 172 ? -13.055 6.195 4.484 1 96.69 172 ARG A N 1
ATOM 1453 C CA . ARG A 1 172 ? -12.102 5.094 4.562 1 96.69 172 ARG A CA 1
ATOM 1454 C C . ARG A 1 172 ? -11.703 4.609 3.172 1 96.69 172 ARG A C 1
ATOM 1456 O O . ARG A 1 172 ? -10.516 4.465 2.871 1 96.69 172 ARG A O 1
ATOM 1463 N N . ASP A 1 173 ? -12.648 4.445 2.291 1 95.19 173 ASP A N 1
ATOM 1464 C CA . ASP A 1 173 ? -12.398 3.967 0.936 1 95.19 173 ASP A CA 1
ATOM 1465 C C . ASP A 1 173 ? -11.648 5.012 0.115 1 95.19 173 ASP A C 1
ATOM 1467 O O . ASP A 1 173 ? -10.703 4.68 -0.608 1 95.19 173 ASP A O 1
ATOM 1471 N N . TYR A 1 174 ? -12.102 6.238 0.257 1 96.5 174 TYR A N 1
ATOM 1472 C CA . TYR A 1 174 ? -11.445 7.324 -0.46 1 96.5 174 TYR A CA 1
ATOM 1473 C C . TYR A 1 174 ? -9.961 7.383 -0.114 1 96.5 174 TYR A C 1
ATOM 1475 O O . TYR A 1 174 ? -9.109 7.484 -1.004 1 96.5 174 TYR A O 1
ATOM 1483 N N . TYR A 1 175 ? -9.688 7.355 1.133 1 97.5 175 TYR A N 1
ATOM 1484 C CA . TYR A 1 175 ? -8.305 7.512 1.551 1 97.5 175 TYR A CA 1
ATOM 1485 C C . TYR A 1 175 ? -7.492 6.262 1.235 1 97.5 175 TYR A C 1
ATOM 1487 O O . TYR A 1 175 ? -6.324 6.352 0.853 1 97.5 175 TYR A O 1
ATOM 1495 N N . LEU A 1 176 ? -8.047 5.035 1.373 1 97.12 176 LEU A N 1
ATOM 1496 C CA . LEU A 1 176 ? -7.367 3.818 0.94 1 97.12 176 LEU A CA 1
ATOM 1497 C C . LEU A 1 176 ? -7.008 3.895 -0.541 1 97.12 176 LEU A C 1
ATOM 1499 O O . LEU A 1 176 ? -5.871 3.609 -0.923 1 97.12 176 LEU A O 1
ATOM 1503 N N . LYS A 1 177 ? -7.922 4.301 -1.308 1 96.12 177 LYS A N 1
ATOM 1504 C CA . LYS A 1 177 ? -7.699 4.48 -2.74 1 96.12 177 LYS A CA 1
ATOM 1505 C C . LYS A 1 177 ? -6.543 5.445 -3 1 96.12 177 LYS A C 1
ATOM 1507 O O . LYS A 1 177 ? -5.613 5.117 -3.738 1 96.12 177 LYS A O 1
ATOM 1512 N N . THR A 1 178 ? -6.664 6.59 -2.371 1 97.19 178 THR A N 1
ATOM 1513 C CA . THR A 1 178 ? -5.668 7.637 -2.582 1 97.19 178 THR A CA 1
ATOM 1514 C C . THR A 1 178 ? -4.285 7.164 -2.145 1 97.19 178 THR A C 1
ATOM 1516 O O . THR A 1 178 ? -3.297 7.391 -2.846 1 97.19 178 THR A O 1
ATOM 1519 N N . ILE A 1 179 ? -4.203 6.523 -0.983 1 97.38 179 ILE A N 1
ATOM 1520 C CA . ILE A 1 179 ? -2.953 6.012 -0.437 1 97.38 179 ILE A CA 1
ATOM 1521 C C . ILE A 1 179 ? -2.355 4.98 -1.393 1 97.38 179 ILE A C 1
ATOM 1523 O O . ILE A 1 179 ? -1.18 5.066 -1.755 1 97.38 179 ILE A O 1
ATOM 1527 N N . LEU A 1 180 ? -3.129 4.043 -1.85 1 95.62 180 LEU A N 1
ATOM 1528 C CA . LEU A 1 180 ? -2.643 2.973 -2.713 1 95.62 180 LEU A CA 1
ATOM 1529 C C . LEU A 1 180 ? -2.27 3.512 -4.09 1 95.62 180 LEU A C 1
ATOM 1531 O O . LEU A 1 180 ? -1.313 3.039 -4.707 1 95.62 180 LEU A O 1
ATOM 1535 N N . GLN A 1 181 ? -2.967 4.512 -4.586 1 94.5 181 GLN A N 1
ATOM 1536 C CA . GLN A 1 181 ? -2.617 5.141 -5.855 1 94.5 181 GLN A CA 1
ATOM 1537 C C . GLN A 1 181 ? -1.272 5.859 -5.762 1 94.5 181 GLN A C 1
ATOM 1539 O O . GLN A 1 181 ? -0.489 5.848 -6.711 1 94.5 181 GLN A O 1
ATOM 1544 N N . ASN A 1 182 ? -1.056 6.516 -4.625 1 93.75 182 ASN A N 1
ATOM 1545 C CA . ASN A 1 182 ? 0.254 7.125 -4.422 1 93.75 182 ASN A CA 1
ATOM 1546 C C . ASN A 1 182 ? 1.361 6.074 -4.398 1 93.75 182 ASN A C 1
ATOM 1548 O O . ASN A 1 182 ? 2.428 6.277 -4.984 1 93.75 182 ASN A O 1
ATOM 1552 N N . ILE A 1 183 ? 1.128 4.973 -3.777 1 90.94 183 ILE A N 1
ATOM 1553 C CA . ILE A 1 183 ? 2.111 3.895 -3.744 1 90.94 183 ILE A CA 1
ATOM 1554 C C . ILE A 1 183 ? 2.371 3.389 -5.16 1 90.94 183 ILE A C 1
ATOM 1556 O O . ILE A 1 183 ? 3.521 3.16 -5.543 1 90.94 183 ILE A O 1
ATOM 1560 N N . ALA A 1 184 ? 1.35 3.279 -5.91 1 90.25 184 ALA A N 1
ATOM 1561 C CA . ALA A 1 184 ? 1.457 2.781 -7.281 1 90.25 184 ALA A CA 1
ATOM 1562 C C . ALA A 1 184 ? 2.201 3.773 -8.172 1 90.25 184 ALA A C 1
ATOM 1564 O O . ALA A 1 184 ? 2.656 3.422 -9.258 1 90.25 184 ALA A O 1
ATOM 1565 N N . SER A 1 185 ? 2.295 5.004 -7.707 1 89.31 185 SER A N 1
ATOM 1566 C CA . SER A 1 185 ? 2.918 6.043 -8.523 1 89.31 185 SER A CA 1
ATOM 1567 C C . SER A 1 185 ? 4.402 6.18 -8.203 1 89.31 185 SER A C 1
ATOM 1569 O O . SER A 1 185 ? 5.09 7.027 -8.781 1 89.31 185 SER A O 1
ATOM 1571 N N . ILE A 1 186 ? 4.828 5.438 -7.238 1 84 186 ILE A N 1
ATOM 1572 C CA . ILE A 1 186 ? 6.242 5.492 -6.887 1 84 186 ILE A CA 1
ATOM 1573 C C . ILE A 1 186 ? 7.094 5.078 -8.086 1 84 186 ILE A C 1
ATOM 1575 O O . ILE A 1 186 ? 6.82 4.055 -8.719 1 84 186 ILE A O 1
ATOM 1579 N N . SER A 1 187 ? 7.992 5.973 -8.43 1 75.81 187 SER A N 1
ATOM 1580 C CA . SER A 1 187 ? 8.867 5.742 -9.578 1 75.81 187 SER A CA 1
ATOM 1581 C C . SER A 1 187 ? 9.766 4.531 -9.352 1 75.81 187 SER A C 1
ATOM 1583 O O . SER A 1 187 ? 10.047 4.164 -8.211 1 75.81 187 SER A O 1
ATOM 1585 N N . SER A 1 188 ? 10.289 4.133 -10.453 1 70.5 188 SER A N 1
ATOM 1586 C CA . SER A 1 188 ? 11.164 2.969 -10.492 1 70.5 188 SER A CA 1
ATOM 1587 C C . SER A 1 188 ? 12.516 3.277 -9.852 1 70.5 188 SER A C 1
ATOM 1589 O O . SER A 1 188 ? 12.984 4.418 -9.891 1 70.5 188 SER A O 1
ATOM 1591 N N . SER A 1 189 ? 13.016 2.633 -8.859 1 69 189 SER A N 1
ATOM 1592 C CA . SER A 1 189 ? 14.383 2.686 -8.344 1 69 189 SER A CA 1
ATOM 1593 C C . SER A 1 189 ? 14.438 3.33 -6.965 1 69 189 SER A C 1
ATOM 1595 O O . SER A 1 189 ? 15.508 3.682 -6.48 1 69 189 SER A O 1
ATOM 1597 N N . THR A 1 190 ? 13.242 3.5 -6.5 1 74.69 190 THR A N 1
ATOM 1598 C CA . THR A 1 190 ? 13.227 4.066 -5.16 1 74.69 190 THR A CA 1
ATOM 1599 C C . THR A 1 190 ? 13.484 2.99 -4.109 1 74.69 190 THR A C 1
ATOM 1601 O O . THR A 1 190 ? 12.945 1.889 -4.195 1 74.69 190 THR A O 1
ATOM 1604 N N . THR A 1 191 ? 14.375 3.359 -3.264 1 75.44 191 THR A N 1
ATOM 1605 C CA . THR A 1 191 ? 14.625 2.457 -2.143 1 75.44 191 THR A CA 1
ATOM 1606 C C . THR A 1 191 ? 13.57 2.639 -1.059 1 75.44 191 THR A C 1
ATOM 1608 O O . THR A 1 191 ? 13.242 3.766 -0.682 1 75.44 191 THR A O 1
ATOM 1611 N N . PHE A 1 192 ? 13.047 1.496 -0.615 1 73.88 192 PHE A N 1
ATOM 1612 C CA . PHE A 1 192 ? 11.969 1.529 0.365 1 73.88 192 PHE A CA 1
ATOM 1613 C C . PHE A 1 192 ? 12.484 1.184 1.755 1 73.88 192 PHE A C 1
ATOM 1615 O O . PHE A 1 192 ? 13.398 0.369 1.896 1 73.88 192 PHE A O 1
ATOM 1622 N N . ASN A 1 193 ? 11.883 1.913 2.627 1 76.25 193 ASN A N 1
ATOM 1623 C CA . ASN A 1 193 ? 12.055 1.632 4.051 1 76.25 193 ASN A CA 1
ATOM 1624 C C . ASN A 1 193 ? 10.727 1.267 4.711 1 76.25 193 ASN A C 1
ATOM 1626 O O . ASN A 1 193 ? 9.711 1.93 4.484 1 76.25 193 ASN A O 1
ATOM 1630 N N . LYS A 1 194 ? 10.711 0.166 5.445 1 76.56 194 LYS A N 1
ATOM 1631 C CA . LYS A 1 194 ? 9.5 -0.31 6.102 1 76.56 194 LYS A CA 1
ATOM 1632 C C . LYS A 1 194 ? 8.867 0.789 6.949 1 76.56 194 LYS A C 1
ATOM 1634 O O . LYS A 1 194 ? 7.645 0.814 7.133 1 76.56 194 LYS A O 1
ATOM 1639 N N . ASN A 1 195 ? 9.672 1.669 7.379 1 86.44 195 ASN A N 1
ATOM 1640 C CA . ASN A 1 195 ? 9.188 2.725 8.266 1 86.44 195 ASN A CA 1
ATOM 1641 C C . ASN A 1 195 ? 8.375 3.768 7.5 1 86.44 195 ASN A C 1
ATOM 1643 O O . ASN A 1 195 ? 7.68 4.586 8.102 1 86.44 195 ASN A O 1
ATOM 1647 N N . TYR A 1 196 ? 8.406 3.682 6.148 1 90 196 TYR A N 1
ATOM 1648 C CA . TYR A 1 196 ? 7.676 4.645 5.332 1 90 196 TYR A CA 1
ATOM 1649 C C . TYR A 1 196 ? 6.172 4.5 5.531 1 90 196 TYR A C 1
ATOM 1651 O O . TYR A 1 196 ? 5.418 5.461 5.352 1 90 196 TYR A O 1
ATOM 1659 N N . PHE A 1 197 ? 5.77 3.332 5.973 1 92.5 197 PHE A N 1
ATOM 1660 C CA . PHE A 1 197 ? 4.34 3.041 6.02 1 92.5 197 PHE A CA 1
ATOM 1661 C C . PHE A 1 197 ? 3.824 3.09 7.449 1 92.5 197 PHE A C 1
ATOM 1663 O O . PHE A 1 197 ? 2.76 2.547 7.75 1 92.5 197 PHE A O 1
ATOM 1670 N N . LYS A 1 198 ? 4.613 3.664 8.312 1 94.69 198 LYS A N 1
ATOM 1671 C CA . LYS A 1 198 ? 4.254 3.832 9.719 1 94.69 198 LYS A CA 1
ATOM 1672 C C . LYS A 1 198 ? 4.332 5.297 10.133 1 94.69 198 LYS A C 1
ATOM 1674 O O . LYS A 1 198 ? 5.414 5.891 10.133 1 94.69 198 LYS A O 1
ATOM 1679 N N . ILE A 1 199 ? 3.236 5.863 10.43 1 97.06 199 ILE A N 1
ATOM 1680 C CA . ILE A 1 199 ? 3.213 7.207 11 1 97.06 199 ILE A CA 1
ATOM 1681 C C . ILE A 1 199 ? 3.447 7.137 12.5 1 97.06 199 ILE A C 1
ATOM 1683 O O . ILE A 1 199 ? 4.359 7.781 13.023 1 97.06 199 ILE A O 1
ATOM 1687 N N . HIS A 1 200 ? 2.674 6.355 13.156 1 94.69 200 HIS A N 1
ATOM 1688 C CA . HIS A 1 200 ? 2.828 5.953 14.555 1 94.69 200 HIS A CA 1
ATOM 1689 C C . HIS A 1 200 ? 2.139 4.621 14.82 1 94.69 200 HIS A C 1
ATOM 1691 O O . HIS A 1 200 ? 1.655 3.969 13.898 1 94.69 200 HIS A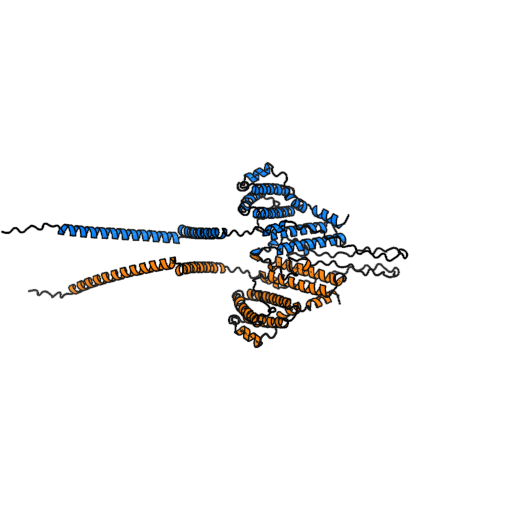 O 1
ATOM 1697 N N . GLU A 1 201 ? 2.006 4.148 15.977 1 92.69 201 GLU A N 1
ATOM 1698 C CA . GLU A 1 201 ? 1.611 2.781 16.297 1 92.69 201 GLU A CA 1
ATOM 1699 C C . GLU A 1 201 ? 0.188 2.49 15.836 1 92.69 201 GLU A C 1
ATOM 1701 O O . GLU A 1 201 ? -0.086 1.418 15.297 1 92.69 201 GLU A O 1
ATOM 1706 N N . ASN A 1 202 ? -0.699 3.449 16 1 93.69 202 ASN A N 1
ATOM 1707 C CA . ASN A 1 202 ? -2.102 3.23 15.664 1 93.69 202 ASN A CA 1
ATOM 1708 C C . ASN A 1 202 ? -2.439 3.793 14.281 1 93.69 202 ASN A C 1
ATOM 1710 O O . ASN A 1 202 ? -3.611 4.02 13.977 1 93.69 202 ASN A O 1
ATOM 1714 N N . CYS A 1 203 ? -1.424 4.074 13.516 1 97.94 203 CYS A N 1
ATOM 1715 C CA . CYS A 1 203 ? -1.553 4.594 12.156 1 97.94 203 CYS A CA 1
ATOM 1716 C C . CYS A 1 203 ? -0.435 4.074 11.266 1 97.94 203 CYS A C 1
ATOM 1718 O O . CYS A 1 203 ? 0.556 4.766 11.031 1 97.94 203 CYS A O 1
ATOM 1720 N N . SER A 1 204 ? -0.607 2.852 10.891 1 97.06 204 SER A N 1
ATOM 1721 C CA . SER A 1 204 ? 0.414 2.135 10.133 1 97.06 204 SER A CA 1
ATOM 1722 C C . SER A 1 204 ? -0.196 0.994 9.328 1 97.06 204 SER A C 1
ATOM 1724 O O . SER A 1 204 ? -1.246 0.46 9.695 1 97.06 204 SER A O 1
ATOM 1726 N N . PHE A 1 205 ? 0.464 0.591 8.297 1 95.56 205 PHE A N 1
ATOM 1727 C CA . PHE A 1 205 ? 0.022 -0.547 7.5 1 95.56 205 PHE A CA 1
ATOM 1728 C C . PHE A 1 205 ? 0.126 -1.841 8.297 1 95.56 205 PHE A C 1
ATOM 1730 O O . PHE A 1 205 ? -0.675 -2.76 8.109 1 95.56 205 PHE A O 1
ATOM 1737 N N . SER A 1 206 ? 1.125 -1.896 9.219 1 93.38 206 SER A N 1
ATOM 1738 C CA . SER A 1 206 ? 1.341 -3.104 10.008 1 93.38 206 SER A CA 1
ATOM 1739 C C . SER A 1 206 ? 0.216 -3.316 11.016 1 93.38 206 SER A C 1
ATOM 1741 O O . SER A 1 206 ? 0 -4.434 11.484 1 93.38 206 SER A O 1
ATOM 1743 N N . ASN A 1 207 ? -0.369 -2.248 11.336 1 95.12 207 ASN A N 1
ATOM 1744 C CA . ASN A 1 207 ? -1.517 -2.307 12.242 1 95.12 207 ASN A CA 1
ATOM 1745 C C . ASN A 1 207 ? -2.809 -1.924 11.523 1 95.12 207 ASN A C 1
ATOM 1747 O O . ASN A 1 207 ? -3.459 -0.943 11.891 1 95.12 207 ASN A O 1
ATOM 1751 N N . PHE A 1 208 ? -3.197 -2.695 10.617 1 95.62 208 PHE A N 1
ATOM 1752 C CA . PHE A 1 208 ? -4.285 -2.406 9.688 1 95.62 208 PHE A CA 1
ATOM 1753 C C . PHE A 1 208 ? -5.609 -2.264 10.43 1 95.62 208 PHE A C 1
ATOM 1755 O O . PHE A 1 208 ? -6.375 -1.333 10.172 1 95.62 208 PHE A O 1
ATOM 1762 N N . ASP A 1 209 ? -5.902 -3.078 11.398 1 94.31 209 ASP A N 1
ATOM 1763 C CA . ASP A 1 209 ? -7.195 -3.111 12.07 1 94.31 209 ASP A CA 1
ATOM 1764 C C . ASP A 1 209 ? -7.414 -1.85 12.906 1 94.31 209 ASP A C 1
ATOM 1766 O O . ASP A 1 209 ? -8.547 -1.374 13.031 1 94.31 209 ASP A O 1
ATOM 1770 N N . LYS A 1 210 ? -6.305 -1.356 13.391 1 95.94 210 LYS A N 1
ATOM 1771 C CA . LYS A 1 210 ? -6.402 -0.11 14.141 1 95.94 210 LYS A CA 1
ATOM 1772 C C . LYS A 1 210 ? -6.449 1.096 13.211 1 95.94 210 LYS A C 1
ATOM 1774 O O . LYS A 1 210 ? -7.09 2.104 13.516 1 95.94 210 LYS A O 1
ATOM 1779 N N . THR A 1 211 ? -5.773 0.972 12.117 1 98.12 211 THR A N 1
ATOM 1780 C CA . THR A 1 211 ? -5.652 2.086 11.18 1 98.12 211 THR A CA 1
ATOM 1781 C C . THR A 1 211 ? -6.902 2.207 10.312 1 98.12 211 THR A C 1
ATOM 1783 O O . THR A 1 211 ? -7.422 3.309 10.117 1 98.12 211 THR A O 1
ATOM 1786 N N . PHE A 1 212 ? -7.375 1.079 9.812 1 96.88 212 PHE A N 1
ATOM 1787 C CA . PHE A 1 212 ? -8.523 1.039 8.922 1 96.88 212 PHE A CA 1
ATOM 1788 C C . PHE A 1 212 ? -9.594 0.092 9.453 1 96.88 212 PHE A C 1
ATOM 1790 O O . PHE A 1 212 ? -10.016 -0.833 8.75 1 96.88 212 PHE A O 1
ATOM 1797 N N . PRO A 1 213 ? -10.07 0.38 10.578 1 94.31 213 PRO A N 1
ATOM 1798 C CA . PRO A 1 213 ? -11.094 -0.527 11.102 1 94.31 213 PRO A CA 1
ATOM 1799 C C . PRO A 1 213 ? -12.344 -0.58 10.219 1 94.31 213 PRO A C 1
ATOM 1801 O O . PRO A 1 213 ? -12.773 0.448 9.695 1 94.31 213 PRO A O 1
ATOM 1804 N N . GLU A 1 214 ? -12.844 -1.718 10.047 1 88.56 214 GLU A N 1
ATOM 1805 C CA . GLU A 1 214 ? -14.109 -1.91 9.344 1 88.56 214 GLU A CA 1
ATOM 1806 C C . GLU A 1 214 ? -15.297 -1.691 10.281 1 88.56 214 GLU A C 1
ATOM 1808 O O . GLU A 1 214 ? -15.312 -2.209 11.398 1 88.56 214 GLU A O 1
ATOM 1813 N N . ILE A 1 215 ? -16.188 -0.914 9.859 1 90.25 215 ILE A N 1
ATOM 1814 C CA . ILE A 1 215 ? -17.406 -0.71 10.625 1 90.25 215 ILE A CA 1
ATOM 1815 C C . ILE A 1 215 ? -18.625 -1.092 9.781 1 90.25 215 ILE A C 1
ATOM 1817 O O . ILE A 1 215 ? -18.859 -0.505 8.719 1 90.25 215 ILE A O 1
ATOM 1821 N N . ILE A 1 216 ? -19.328 -2.074 10.25 1 86.88 216 ILE A N 1
ATOM 1822 C CA . ILE A 1 216 ? -20.547 -2.506 9.586 1 86.88 216 ILE A CA 1
ATOM 1823 C C . ILE A 1 216 ? -21.703 -1.571 9.953 1 86.88 216 ILE A C 1
ATOM 1825 O O . ILE A 1 216 ? -22.031 -1.435 11.133 1 86.88 216 ILE A O 1
ATOM 1829 N N . CYS A 1 217 ? -22.25 -0.96 8.977 1 88.94 217 CYS A N 1
ATOM 1830 C CA . CYS A 1 217 ? -23.297 0.027 9.219 1 88.94 217 CYS A CA 1
ATOM 1831 C C . CYS A 1 217 ? -24.609 -0.651 9.57 1 88.94 217 CYS A C 1
ATOM 1833 O O . CYS A 1 217 ? -24.953 -1.684 8.992 1 88.94 217 CYS A O 1
ATOM 1835 N N . PRO A 1 218 ? -25.344 -0.044 10.594 1 87.12 218 PRO A N 1
ATOM 1836 C CA . PRO A 1 218 ? -26.672 -0.567 10.906 1 87.12 218 PRO A CA 1
ATOM 1837 C C . PRO A 1 218 ? -27.672 -0.375 9.773 1 87.12 218 PRO A C 1
ATOM 1839 O O . PRO A 1 218 ? -27.469 0.487 8.914 1 87.12 218 PRO A O 1
ATOM 1842 N N . CYS A 1 219 ? -28.688 -1.211 9.75 1 80.56 219 CYS A N 1
ATOM 1843 C CA . CYS A 1 219 ? -29.734 -1.11 8.742 1 80.56 219 CYS A CA 1
ATOM 1844 C C . CYS A 1 219 ? -30.766 -0.054 9.133 1 80.56 219 CYS A C 1
ATOM 1846 O O . CYS A 1 219 ? -30.906 0.278 10.312 1 80.56 219 CYS A O 1
ATOM 1848 N N . ASP A 1 220 ? -31.422 0.833 8.258 1 66.06 220 ASP A N 1
ATOM 1849 C CA . ASP A 1 220 ? -32.438 1.852 8.484 1 66.06 220 ASP A CA 1
ATOM 1850 C C . ASP A 1 220 ? -33.594 1.291 9.305 1 66.06 220 ASP A C 1
ATOM 1852 O O . ASP A 1 220 ? -34.094 0.195 9.023 1 66.06 220 ASP A O 1
ATOM 1856 N N . ASP A 1 221 ? -33.75 1.641 10.539 1 53.34 221 ASP A N 1
ATOM 1857 C CA . ASP A 1 221 ? -34.938 1.303 11.297 1 53.34 221 ASP A CA 1
ATOM 1858 C C . ASP A 1 221 ? -36.188 1.767 10.562 1 53.34 221 ASP A C 1
ATOM 1860 O O . ASP A 1 221 ? -37.312 1.477 11 1 53.34 221 ASP A O 1
ATOM 1864 N N . THR A 1 222 ? -36.312 2.918 9.836 1 45.28 222 THR A N 1
ATOM 1865 C CA . THR A 1 222 ? -37.625 3.439 9.523 1 45.28 222 THR A CA 1
ATOM 1866 C C . THR A 1 222 ? -38.469 2.385 8.805 1 45.28 222 THR A C 1
ATOM 1868 O O . THR A 1 222 ? -38.625 2.434 7.578 1 45.28 222 THR A O 1
ATOM 1871 N N . CYS A 1 223 ? -38.375 1.209 9 1 41.31 223 CYS A N 1
ATOM 1872 C CA . CYS A 1 223 ? -39.656 0.577 8.734 1 41.31 223 CYS A CA 1
ATOM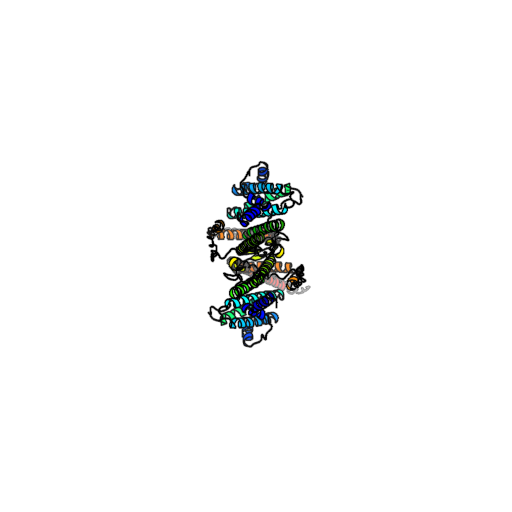 1873 C C . CYS A 1 223 ? -40.781 1.21 9.57 1 41.31 223 CYS A C 1
ATOM 1875 O O . CYS A 1 223 ? -41 0.789 10.703 1 41.31 223 CYS A O 1
ATOM 1877 N N . THR A 1 224 ? -40.844 2.553 9.797 1 36.66 224 THR A N 1
ATOM 1878 C CA . THR A 1 224 ? -42.062 3.121 10.359 1 36.66 224 THR A CA 1
ATOM 1879 C C . THR A 1 224 ? -43.281 2.471 9.734 1 36.66 224 THR A C 1
ATOM 1881 O O . THR A 1 224 ? -43.312 2.191 8.531 1 36.66 224 THR A O 1
ATOM 1884 N N . LYS A 1 225 ? -44.375 2.125 10.562 1 36.38 225 LYS A N 1
ATOM 1885 C CA . LYS A 1 225 ? -45.781 1.779 10.391 1 36.38 225 LYS A CA 1
ATOM 1886 C C . LYS A 1 225 ? -46.469 2.738 9.422 1 36.38 225 LYS A C 1
ATOM 1888 O O . LYS A 1 225 ? -46.688 3.906 9.75 1 36.38 225 LYS A O 1
ATOM 1893 N N . ASN A 1 226 ? -46.219 2.814 8.172 1 33.44 226 ASN A N 1
ATOM 1894 C CA . ASN A 1 226 ? -47.281 3.492 7.41 1 33.44 226 ASN A CA 1
ATOM 1895 C C . ASN A 1 226 ? -48.656 3.246 8.008 1 33.44 226 ASN A C 1
ATOM 1897 O O . ASN A 1 226 ? -49.031 2.102 8.266 1 33.44 226 ASN A O 1
ATOM 1901 N N . GLU A 1 227 ? -49.281 4.172 8.68 1 34.97 227 GLU A N 1
ATOM 1902 C CA . GLU A 1 227 ? -50.75 4.254 8.672 1 34.97 227 GLU A CA 1
ATOM 1903 C C . GLU A 1 227 ? -51.312 3.814 7.32 1 34.97 227 GLU A C 1
ATOM 1905 O O . GLU A 1 227 ? -50.719 4.059 6.277 1 34.97 227 GLU A O 1
ATOM 1910 N N . GLN A 1 228 ? -52.281 2.898 7.285 1 32.75 228 GLN A N 1
ATOM 1911 C CA . GLN A 1 228 ? -53.094 2.471 6.148 1 32.75 228 GLN A CA 1
ATOM 1912 C C . GLN A 1 228 ? -53.469 3.656 5.27 1 32.75 228 GLN A C 1
ATOM 1914 O O . GLN A 1 228 ? -54.281 4.496 5.672 1 32.75 228 GLN A O 1
ATOM 1919 N N . PRO A 1 229 ? -52.656 4.43 4.586 1 32.62 229 PRO A N 1
ATOM 1920 C CA . PRO A 1 229 ? -53.531 5.254 3.768 1 32.62 229 PRO A CA 1
ATOM 1921 C C . PRO A 1 229 ? -54.531 4.422 2.951 1 32.62 229 PRO A C 1
ATOM 1923 O O . PRO A 1 229 ? -54.281 3.234 2.711 1 32.62 229 PRO A O 1
ATOM 1926 N N . GLU A 1 230 ? -55.844 4.848 2.865 1 32.59 230 GLU A N 1
ATOM 1927 C CA . GLU A 1 230 ? -56.781 4.387 1.845 1 32.59 230 GLU A CA 1
ATOM 1928 C C . GLU A 1 230 ? -56.062 4.086 0.533 1 32.59 230 GLU A C 1
ATOM 1930 O O . GLU A 1 230 ? -55 4.605 0.279 1 32.59 230 GLU A O 1
ATOM 1935 N N . ALA A 1 231 ? -56.688 3.434 -0.446 1 28.53 231 ALA A N 1
ATOM 1936 C CA . ALA A 1 231 ? -56.469 2.779 -1.729 1 28.53 231 ALA A CA 1
ATOM 1937 C C . ALA A 1 231 ? -55.656 3.684 -2.662 1 28.53 231 ALA A C 1
ATOM 1939 O O . ALA A 1 231 ? -55.531 3.387 -3.852 1 28.53 231 ALA A O 1
ATOM 1940 N N . GLU A 1 232 ? -55.281 4.953 -2.283 1 26.95 232 GLU A N 1
ATOM 1941 C CA . GLU A 1 232 ? -54.969 5.551 -3.572 1 26.95 232 GLU A CA 1
ATOM 1942 C C . GLU A 1 232 ? -53.781 4.836 -4.227 1 26.95 232 GLU A C 1
ATOM 1944 O O . GLU A 1 232 ? -52.969 4.219 -3.537 1 26.95 232 GLU A O 1
ATOM 1949 N N . ALA A 1 233 ? -53.625 5.172 -5.617 1 28.02 233 ALA A N 1
ATOM 1950 C CA . ALA A 1 233 ? -52.969 4.621 -6.797 1 28.02 233 ALA A CA 1
ATOM 1951 C C . ALA A 1 233 ? -51.469 4.492 -6.574 1 28.02 233 ALA A C 1
ATOM 1953 O O . ALA A 1 233 ? -50.906 5.184 -5.723 1 28.02 233 ALA A O 1
ATOM 1954 N N . LYS A 1 234 ? -50.875 3.674 -7.324 1 28.23 234 LYS A N 1
ATOM 1955 C CA . LYS A 1 234 ? -49.625 3.047 -7.641 1 28.23 234 LYS A CA 1
ATOM 1956 C C . LYS A 1 234 ? -48.5 4.094 -7.824 1 28.23 234 LYS A C 1
ATOM 1958 O O . LYS A 1 234 ? -48.344 4.641 -8.914 1 28.23 234 LYS A O 1
ATOM 1963 N N . ILE A 1 235 ? -48.375 5.164 -6.957 1 25.47 235 ILE A N 1
ATOM 1964 C CA . ILE A 1 235 ? -47.375 6.137 -7.371 1 25.47 235 ILE A CA 1
ATOM 1965 C C . ILE A 1 235 ? -46 5.465 -7.457 1 25.47 235 ILE A C 1
ATOM 1967 O O . ILE A 1 235 ? -45.562 4.863 -6.484 1 25.47 235 ILE A O 1
ATOM 1971 N N . THR A 1 236 ? -45.625 5.074 -8.641 1 25.27 236 THR A N 1
ATOM 1972 C CA . THR A 1 236 ? -44.344 4.547 -9.117 1 25.27 236 THR A CA 1
ATOM 1973 C C . THR A 1 236 ? -43.188 5.379 -8.586 1 25.27 236 THR A C 1
ATOM 1975 O O . THR A 1 236 ? -43.156 6.598 -8.773 1 25.27 236 THR A O 1
ATOM 1978 N N . CYS A 1 237 ? -42.719 5.023 -7.457 1 29.08 237 CYS A N 1
ATOM 1979 C CA . CYS A 1 237 ? -41.562 5.676 -6.848 1 29.08 237 CYS A CA 1
ATOM 1980 C C . CYS A 1 237 ? -40.469 5.977 -7.891 1 29.08 237 CYS A C 1
ATOM 1982 O O . CYS A 1 237 ? -40 5.07 -8.578 1 29.08 237 CYS A O 1
ATOM 1984 N N . PRO A 1 238 ? -40.531 7.172 -8.43 1 28.75 238 PRO A N 1
ATOM 1985 C CA . PRO A 1 238 ? -39.531 7.523 -9.445 1 28.75 238 PRO A CA 1
ATOM 1986 C C . PRO A 1 238 ? -38.094 7.25 -8.992 1 28.75 238 PRO A C 1
ATOM 1988 O O . PRO A 1 238 ? -37.781 7.34 -7.797 1 28.75 238 PRO A O 1
ATOM 1991 N N . LEU A 1 239 ? -37.438 6.34 -9.57 1 25.8 239 LEU A N 1
ATOM 1992 C CA . LEU A 1 239 ? -36.031 6.008 -9.406 1 25.8 239 LEU A CA 1
ATOM 1993 C C . LEU A 1 239 ? -35.188 7.27 -9.422 1 25.8 239 LEU A C 1
ATOM 1995 O O . LEU A 1 239 ? -35.312 8.102 -10.328 1 25.8 239 LEU A O 1
ATOM 1999 N N . PRO A 1 240 ? -34.781 7.766 -8.289 1 24.41 240 PRO A N 1
ATOM 2000 C CA . PRO A 1 240 ? -34.031 9.016 -8.289 1 24.41 240 PRO A CA 1
ATOM 2001 C C . PRO A 1 240 ? -32.969 9.047 -9.391 1 24.41 240 PRO A C 1
ATOM 2003 O O . PRO A 1 240 ? -32.375 8.016 -9.727 1 24.41 240 PRO A O 1
ATOM 2006 N N . GLU A 1 241 ? -33.031 9.891 -10.367 1 26.48 241 GLU A N 1
ATOM 2007 C CA . GLU A 1 241 ? -32.125 10.18 -11.477 1 26.48 241 GLU A CA 1
ATOM 2008 C C . GLU A 1 241 ? -30.719 10.422 -10.969 1 26.48 241 GLU A C 1
ATOM 2010 O O . GLU A 1 241 ? -30.516 11.148 -9.992 1 26.48 241 GLU A O 1
ATOM 2015 N N . ARG A 1 242 ? -29.766 9.516 -11.312 1 27.67 242 ARG A N 1
ATOM 2016 C CA . ARG A 1 242 ? -28.328 9.625 -11.125 1 27.67 242 ARG A CA 1
ATOM 2017 C C . ARG A 1 242 ? -27.844 11.016 -11.5 1 27.67 242 ARG A C 1
ATOM 2019 O O . ARG A 1 242 ? -27.953 11.43 -12.656 1 27.67 242 ARG A O 1
ATOM 2026 N N . GLY A 1 243 ? -27.984 11.93 -10.625 1 24.27 243 GLY A N 1
ATOM 2027 C CA . GLY A 1 243 ? -27.484 13.258 -10.953 1 24.27 243 GLY A CA 1
ATOM 2028 C C . GLY A 1 243 ? -26.109 13.234 -11.586 1 24.27 243 GLY A C 1
ATOM 2029 O O . GLY A 1 243 ? -25.391 12.227 -11.5 1 24.27 243 GLY A O 1
ATOM 2030 N N . PRO A 1 244 ? -25.797 14.141 -12.539 1 27.59 244 PRO A N 1
ATOM 2031 C CA . PRO A 1 244 ? -24.547 14.188 -13.297 1 27.59 244 PRO A CA 1
ATOM 2032 C C . PRO A 1 244 ? -23.312 14.195 -12.391 1 27.59 244 PRO A C 1
ATOM 2034 O O . PRO A 1 244 ? -23.375 14.672 -11.258 1 27.59 244 PRO A O 1
ATOM 2037 N N . GLU A 1 245 ? -22.453 13.258 -12.539 1 27.03 245 GLU A N 1
ATOM 2038 C CA . GLU A 1 245 ? -21.172 13.07 -11.875 1 27.03 245 GLU A CA 1
ATOM 2039 C C . GLU A 1 245 ? -20.344 14.359 -11.875 1 27.03 245 GLU A C 1
ATOM 2041 O O . GLU A 1 245 ? -20.141 14.969 -12.93 1 27.03 245 GLU A O 1
ATOM 2046 N N . PRO A 1 246 ? -20.5 15.086 -10.883 1 24.36 246 PRO A N 1
ATOM 2047 C CA . PRO A 1 246 ? -19.641 16.266 -11.023 1 24.36 246 PRO A CA 1
ATOM 2048 C C . PRO A 1 246 ? -18.219 15.906 -11.43 1 24.36 246 PRO A C 1
ATOM 2050 O O . PRO A 1 246 ? -17.672 14.906 -10.953 1 24.36 246 PRO A O 1
ATOM 2053 N N . ARG A 1 247 ? -17.781 16.297 -12.602 1 25.53 247 ARG A N 1
ATOM 2054 C CA . ARG A 1 247 ? -16.422 16.188 -13.141 1 25.53 247 ARG A CA 1
ATOM 2055 C C . ARG A 1 247 ? -15.398 16.719 -12.156 1 25.53 247 ARG A C 1
ATOM 2057 O O . ARG A 1 247 ? -15.391 17.906 -11.836 1 25.53 247 ARG A O 1
ATOM 2064 N N . VAL A 1 248 ? -15.086 15.977 -11.234 1 24.2 248 VAL A N 1
ATOM 2065 C CA . VAL A 1 248 ? -13.992 16.391 -10.367 1 24.2 248 VAL A CA 1
ATOM 2066 C C . VAL A 1 248 ? -12.797 16.828 -11.211 1 24.2 248 VAL A C 1
ATOM 2068 O O . VAL A 1 248 ? -12.32 16.062 -12.055 1 24.2 248 VAL A O 1
ATOM 2071 N N . GLU A 1 249 ? -12.703 18.078 -11.469 1 23.48 249 GLU A N 1
ATOM 2072 C CA . GLU A 1 249 ? -11.531 18.672 -12.117 1 23.48 249 GLU A CA 1
ATOM 2073 C C . GLU A 1 249 ? -10.242 18.141 -11.516 1 23.48 249 GLU A C 1
ATOM 2075 O O . GLU A 1 249 ? -10.062 18.156 -10.297 1 23.48 249 GLU A O 1
ATOM 2080 N N . ALA A 1 250 ? -9.766 17.125 -12.195 1 28.09 250 ALA A N 1
ATOM 2081 C CA . ALA A 1 250 ? -8.422 16.625 -11.922 1 28.09 250 ALA A CA 1
ATOM 2082 C C . ALA A 1 250 ? -7.457 17.766 -11.617 1 28.09 250 ALA A C 1
ATOM 2084 O O . ALA A 1 250 ? -7.438 18.766 -12.328 1 28.09 250 ALA A O 1
ATOM 2085 N N . SER A 1 251 ? -7.141 18.016 -10.453 1 22.14 251 SER A N 1
ATOM 2086 C CA . SER A 1 251 ? -6.18 19.078 -10.148 1 22.14 251 SER A CA 1
ATOM 2087 C C . SER A 1 251 ? -4.98 19.016 -11.086 1 22.14 251 SER A C 1
ATOM 2089 O O . SER A 1 251 ? -4.508 17.938 -11.438 1 22.14 251 SER A O 1
ATOM 2091 N N . PRO A 1 252 ? -4.707 20.109 -11.828 1 27.88 252 PRO A N 1
ATOM 2092 C CA . PRO A 1 252 ? -3.668 20.297 -12.844 1 27.88 252 PRO A CA 1
ATOM 2093 C C . PRO A 1 252 ? -2.299 19.812 -12.383 1 27.88 252 PRO A C 1
ATOM 2095 O O . PRO A 1 252 ? -1.342 19.812 -13.164 1 27.88 252 PRO A O 1
ATOM 2098 N N . GLU A 1 253 ? -2.207 19.547 -11.102 1 25.94 253 GLU A N 1
ATOM 2099 C CA . GLU A 1 253 ? -0.801 19.453 -10.719 1 25.94 253 GLU A CA 1
ATOM 2100 C C . GLU A 1 253 ? -0.155 18.203 -11.289 1 25.94 253 GLU A C 1
ATOM 2102 O O . GLU A 1 253 ? 1.072 18.078 -11.312 1 25.94 253 GLU A O 1
ATOM 2107 N N . ILE A 1 254 ? -0.976 17.234 -11.602 1 25.73 254 ILE A N 1
ATOM 2108 C CA . ILE A 1 254 ? -0.251 16.016 -11.961 1 25.73 254 ILE A CA 1
ATOM 2109 C C . ILE A 1 254 ? 0.351 16.172 -13.359 1 25.73 254 ILE A C 1
ATOM 2111 O O . ILE A 1 254 ? 1.166 15.344 -13.781 1 25.73 254 ILE A O 1
ATOM 2115 N N . ALA A 1 255 ? -0.354 17.062 -14.156 1 26.69 255 ALA A N 1
ATOM 2116 C CA . ALA A 1 255 ? 0.056 17.047 -15.555 1 26.69 255 ALA A CA 1
ATOM 2117 C C . ALA A 1 255 ? 1.486 17.547 -15.719 1 26.69 255 ALA A C 1
ATOM 2119 O O . ALA A 1 255 ? 2.012 17.594 -16.828 1 26.69 255 ALA A O 1
ATOM 2120 N N . ALA A 1 256 ? 1.893 18.281 -14.719 1 25.22 256 ALA A N 1
ATOM 2121 C CA . ALA A 1 256 ? 3.082 19.047 -15.07 1 25.22 256 ALA A CA 1
ATOM 2122 C C . ALA A 1 256 ? 4.277 18.125 -15.32 1 25.22 256 ALA A C 1
ATOM 2124 O O . ALA A 1 256 ? 5.309 18.578 -15.836 1 25.22 256 ALA A O 1
ATOM 2125 N N . GLU A 1 257 ? 4.121 16.953 -14.773 1 24.81 257 GLU A N 1
ATOM 2126 C CA . GLU A 1 257 ? 5.465 16.375 -14.758 1 24.81 257 GLU A CA 1
ATOM 2127 C C . GLU A 1 257 ? 5.859 15.875 -16.141 1 24.81 257 GLU A C 1
ATOM 2129 O O . GLU A 1 257 ? 6.988 15.422 -16.344 1 24.81 257 GLU A O 1
ATOM 2134 N N . TYR A 1 258 ? 4.824 15.688 -17.031 1 26.89 258 TYR A N 1
ATOM 2135 C CA . TYR A 1 258 ? 5.371 15.008 -18.203 1 26.89 258 TYR A CA 1
ATOM 2136 C C . TYR A 1 258 ? 6.324 15.922 -18.969 1 26.89 258 TYR A C 1
ATOM 2138 O O . TYR A 1 258 ? 6.812 15.562 -20.031 1 26.89 258 TYR A O 1
ATOM 2146 N N . ALA A 1 259 ? 6.117 17.266 -18.703 1 25.91 259 ALA A N 1
ATOM 2147 C CA . ALA A 1 259 ? 6.742 18.094 -19.734 1 25.91 259 ALA A CA 1
ATOM 2148 C C . ALA A 1 259 ? 8.219 17.734 -19.891 1 25.91 259 ALA A C 1
ATOM 2150 O O . ALA A 1 259 ? 8.719 17.625 -21.016 1 25.91 259 ALA A O 1
ATOM 2151 N N . THR A 1 260 ? 9 18.188 -18.906 1 24.39 260 THR A N 1
ATOM 2152 C CA . THR A 1 260 ? 10.273 18.797 -19.266 1 24.39 260 THR A CA 1
ATOM 2153 C C . THR A 1 260 ? 11.352 17.719 -19.453 1 24.39 260 THR A C 1
ATOM 2155 O O . THR A 1 260 ? 12.539 18.047 -19.547 1 24.39 260 THR A O 1
ATOM 2158 N N . THR A 1 261 ? 10.945 16.453 -19.469 1 25.72 261 THR A N 1
ATOM 2159 C CA . THR A 1 261 ? 12.188 15.695 -19.469 1 25.72 261 THR A CA 1
ATOM 2160 C C . THR A 1 261 ? 12.984 15.977 -20.734 1 25.72 261 THR A C 1
ATOM 2162 O O . THR A 1 261 ? 12.727 15.391 -21.797 1 25.72 261 THR A O 1
ATOM 2165 N N . ASN A 1 262 ? 12.977 17.25 -21.297 1 25.16 262 ASN A N 1
ATOM 2166 C CA . ASN A 1 262 ? 13.992 17.422 -22.328 1 25.16 262 ASN A CA 1
ATOM 2167 C C . ASN A 1 262 ? 15.359 16.938 -21.859 1 25.16 262 ASN A C 1
ATOM 2169 O O . ASN A 1 262 ? 15.906 17.453 -20.891 1 25.16 262 ASN A O 1
ATOM 2173 N N . SER A 1 263 ? 15.57 15.633 -21.891 1 28.02 263 SER A N 1
ATOM 2174 C CA . SER A 1 263 ? 16.844 14.938 -21.719 1 28.02 263 SER A CA 1
ATOM 2175 C C . SER A 1 263 ? 17.969 15.656 -22.453 1 28.02 263 SER A C 1
ATOM 2177 O O . SER A 1 263 ? 17.984 15.68 -23.688 1 28.02 263 SER A O 1
ATOM 2179 N N . SER A 1 264 ? 18.281 16.906 -22.047 1 27.42 264 SER A N 1
ATOM 2180 C CA . SER A 1 264 ? 19.453 17.562 -22.625 1 27.42 264 SER A CA 1
ATOM 2181 C C . SER A 1 264 ? 20.672 16.656 -22.578 1 27.42 264 SER A C 1
ATOM 2183 O O . SER A 1 264 ? 20.938 16 -21.562 1 27.42 264 SER A O 1
ATOM 2185 N N . SER A 1 265 ? 21.203 16.156 -23.734 1 33.69 265 SER A N 1
ATOM 2186 C CA . SER A 1 265 ? 22.359 15.391 -24.188 1 33.69 265 SER A CA 1
ATOM 2187 C C . SER A 1 265 ? 23.625 15.852 -23.484 1 33.69 265 SER A C 1
ATOM 2189 O O . SER A 1 265 ? 24.703 15.273 -23.688 1 33.69 265 SER A O 1
ATOM 2191 N N . THR A 1 266 ? 23.562 17.125 -22.922 1 35.19 266 THR A N 1
ATOM 2192 C CA . THR A 1 266 ? 24.844 17.688 -22.516 1 35.19 266 THR A CA 1
ATOM 2193 C C . THR A 1 266 ? 25.328 17.062 -21.219 1 35.19 266 THR A C 1
ATOM 2195 O O . THR A 1 266 ? 26.469 17.297 -20.797 1 35.19 266 THR A O 1
ATOM 2198 N N . GLY A 1 267 ? 24.453 16.438 -20.469 1 35 267 GLY A N 1
ATOM 2199 C CA . GLY A 1 267 ? 24.797 16.062 -19.109 1 35 267 GLY A CA 1
ATOM 2200 C C . GLY A 1 267 ? 25.734 14.867 -19.031 1 35 267 GLY A C 1
ATOM 2201 O O . GLY A 1 267 ? 26.25 14.539 -17.969 1 35 267 GLY A O 1
ATOM 2202 N N . ILE A 1 268 ? 25.734 14.047 -20.031 1 39.62 268 ILE A N 1
ATOM 2203 C CA . ILE A 1 268 ? 26.547 12.836 -20 1 39.62 268 ILE A CA 1
ATOM 2204 C C . ILE A 1 268 ? 28.031 13.211 -19.984 1 39.62 268 ILE A C 1
ATOM 2206 O O . ILE A 1 268 ? 28.828 12.547 -19.344 1 39.62 268 ILE A O 1
ATOM 2210 N N . PHE A 1 269 ? 28.312 14.391 -20.594 1 42.78 269 PHE A N 1
ATOM 2211 C CA . PHE A 1 269 ? 29.719 14.75 -20.766 1 42.78 269 PHE A CA 1
ATOM 2212 C C . PHE A 1 269 ? 30.328 15.211 -19.453 1 42.78 269 PHE A C 1
ATOM 2214 O O . PHE A 1 269 ? 31.484 14.914 -19.156 1 42.78 269 PHE A O 1
ATOM 2221 N N . LEU A 1 270 ? 29.453 15.805 -18.594 1 43.22 270 LEU A N 1
ATOM 2222 C CA . LEU A 1 270 ? 29.984 16.391 -17.375 1 43.22 270 LEU A CA 1
ATOM 2223 C C . LEU A 1 270 ? 30.25 15.312 -16.328 1 43.22 270 LEU A C 1
ATOM 2225 O O . LEU A 1 270 ? 31.234 15.383 -15.594 1 43.22 270 LEU A O 1
ATOM 2229 N N . SER A 1 271 ? 29.516 14.25 -16.375 1 43.62 271 SER A N 1
ATOM 2230 C CA . SER A 1 271 ? 29.703 13.203 -15.383 1 43.62 271 SER A CA 1
ATOM 2231 C C . SER A 1 271 ? 30.969 12.391 -15.664 1 43.62 271 SER A C 1
ATOM 2233 O O . SER A 1 271 ? 31.688 12.016 -14.734 1 43.62 271 SER A O 1
ATOM 2235 N N . SER A 1 272 ? 31.344 12.266 -16.969 1 49.75 272 SER A N 1
ATOM 2236 C CA . SER A 1 272 ? 32.562 11.547 -17.328 1 49.75 272 SER A CA 1
ATOM 2237 C C . SER A 1 272 ? 33.812 12.328 -16.922 1 49.75 272 SER A C 1
ATOM 2239 O O . SER A 1 272 ? 34.781 11.734 -16.469 1 49.75 272 SER A O 1
ATOM 2241 N N . VAL A 1 273 ? 33.656 13.672 -16.953 1 54.53 273 VAL A N 1
ATOM 2242 C CA . VAL A 1 273 ? 34.781 14.531 -16.609 1 54.53 273 VAL A CA 1
ATOM 2243 C C . VAL A 1 273 ? 34.969 14.555 -15.094 1 54.53 273 VAL A C 1
ATOM 2245 O O . VAL A 1 273 ? 36.125 14.469 -14.602 1 54.53 273 VAL A O 1
ATOM 2248 N N . ILE A 1 274 ? 33.875 14.422 -14.367 1 55.06 274 ILE A N 1
ATOM 2249 C CA . ILE A 1 274 ? 33.938 14.477 -12.906 1 55.06 274 ILE A CA 1
ATOM 2250 C C . ILE A 1 274 ? 34.469 13.148 -12.375 1 55.06 274 ILE A C 1
ATOM 2252 O O . ILE A 1 274 ? 35.344 13.125 -11.492 1 55.06 274 ILE A O 1
ATOM 2256 N N . THR A 1 275 ? 34.062 12.039 -13.016 1 54.78 275 THR A N 1
ATOM 2257 C CA . THR A 1 275 ? 34.562 10.734 -12.609 1 54.78 275 THR A CA 1
ATOM 2258 C C . THR A 1 275 ? 36.062 10.609 -12.914 1 54.78 275 THR A C 1
ATOM 2260 O O . THR A 1 275 ? 36.812 10.031 -12.117 1 54.78 275 THR A O 1
ATOM 2263 N N . LEU A 1 276 ? 36.469 11.242 -14.039 1 62.03 276 LEU A N 1
ATOM 2264 C CA . LEU A 1 276 ? 37.875 11.266 -14.406 1 62.03 276 LEU A CA 1
ATOM 2265 C C . LEU A 1 276 ? 38.656 12.133 -13.438 1 62.03 276 LEU A C 1
ATOM 2267 O O . LEU A 1 276 ? 39.75 11.742 -12.984 1 62.03 276 LEU A O 1
ATOM 2271 N N . LEU A 1 277 ? 38.094 13.172 -13.023 1 61.91 277 LEU A N 1
ATOM 2272 C CA . LEU A 1 277 ? 38.75 14.094 -12.109 1 61.91 277 LEU A CA 1
ATOM 2273 C C . LEU A 1 277 ? 38.844 13.492 -10.711 1 61.91 277 LEU A C 1
ATOM 2275 O O . LEU A 1 277 ? 39.906 13.594 -10.062 1 61.91 277 LEU A O 1
ATOM 2279 N N . VAL A 1 278 ? 37.844 12.805 -10.273 1 61.22 278 VAL A N 1
ATOM 2280 C CA . VAL A 1 278 ? 37.812 12.156 -8.961 1 61.22 278 VAL A CA 1
ATOM 2281 C C . VAL A 1 278 ? 38.781 10.984 -8.953 1 61.22 278 VAL A C 1
ATOM 2283 O O . VAL A 1 278 ? 39.531 10.789 -7.992 1 61.22 278 VAL A O 1
ATOM 2286 N N . THR A 1 279 ? 38.781 10.195 -10.109 1 61.31 279 THR A N 1
ATOM 2287 C CA . THR A 1 279 ? 39.719 9.086 -10.219 1 61.31 279 THR A CA 1
ATOM 2288 C C . THR A 1 279 ? 41.156 9.602 -10.188 1 61.31 279 THR A C 1
ATOM 2290 O O . THR A 1 279 ? 42.031 9.023 -9.508 1 61.31 279 THR A O 1
ATOM 2293 N N . VAL A 1 280 ? 41.438 10.727 -10.867 1 61.5 280 VAL A N 1
ATOM 2294 C CA . VAL A 1 280 ? 42.75 11.352 -10.898 1 61.5 280 VAL A CA 1
ATOM 2295 C C . VAL A 1 280 ? 43.094 11.883 -9.508 1 61.5 280 VAL A C 1
ATOM 2297 O O . VAL A 1 280 ? 44.25 11.727 -9.039 1 61.5 280 VAL A O 1
ATOM 2300 N N . PHE A 1 281 ? 42.094 12.438 -8.805 1 63.56 281 PHE A N 1
ATOM 2301 C CA . PHE A 1 281 ? 42.281 12.977 -7.465 1 63.56 281 PHE A CA 1
ATOM 2302 C C . PHE A 1 281 ? 42.531 11.852 -6.465 1 63.56 281 PHE A C 1
ATOM 2304 O O . PHE A 1 281 ? 43.438 11.969 -5.609 1 63.56 281 PHE A O 1
ATOM 2311 N N . VAL A 1 282 ? 41.844 10.742 -6.512 1 61.31 282 VAL A N 1
ATOM 2312 C CA . VAL A 1 282 ? 42.031 9.594 -5.629 1 61.31 282 VAL A CA 1
ATOM 2313 C C . VAL A 1 282 ? 43.406 8.992 -5.859 1 61.31 282 VAL A C 1
ATOM 2315 O O . VAL A 1 282 ? 44.125 8.688 -4.902 1 61.31 282 VAL A O 1
ATOM 2318 N N . PHE A 1 283 ? 43.844 8.922 -7.137 1 61.06 283 PHE A N 1
ATOM 2319 C CA . PHE A 1 283 ? 45.156 8.445 -7.449 1 61.06 283 PHE A CA 1
ATOM 2320 C C . PHE A 1 283 ? 46.219 9.414 -6.926 1 61.06 283 PHE A C 1
ATOM 2322 O O . PHE A 1 283 ? 47.25 8.992 -6.383 1 61.06 283 PHE A O 1
ATOM 2329 N N . PHE A 1 284 ? 45.938 10.719 -7.074 1 60.81 284 PHE A N 1
ATOM 2330 C CA . PHE A 1 284 ? 46.812 11.75 -6.555 1 60.81 284 PHE A CA 1
ATOM 2331 C C . PHE A 1 284 ? 46.875 11.688 -5.035 1 60.81 284 PHE A C 1
ATOM 2333 O O . PHE A 1 284 ? 47.969 11.773 -4.453 1 60.81 284 PHE A O 1
ATOM 2340 N N . ALA A 1 285 ? 45.781 11.508 -4.367 1 61.12 285 ALA A N 1
ATOM 2341 C CA . ALA A 1 285 ? 45.719 11.414 -2.91 1 61.12 285 ALA A CA 1
ATOM 2342 C C . ALA A 1 285 ? 46.375 10.117 -2.42 1 61.12 285 ALA A C 1
ATOM 2344 O O . ALA A 1 285 ? 47.094 10.117 -1.419 1 61.12 285 ALA A O 1
ATOM 2345 N N . LEU A 1 286 ? 46.062 9.008 -3.047 1 59.5 286 LEU A N 1
ATOM 2346 C CA . LEU A 1 286 ? 46.719 7.742 -2.697 1 59.5 286 LEU A CA 1
ATOM 2347 C C . LEU A 1 286 ? 48.219 7.816 -2.92 1 59.5 286 LEU A C 1
ATOM 2349 O O . LEU A 1 286 ? 49 7.254 -2.145 1 59.5 286 LEU A O 1
ATOM 2353 N N . TYR A 1 287 ? 48.594 8.531 -3.996 1 56.25 287 TYR A N 1
ATOM 2354 C CA . TYR A 1 287 ? 50 8.758 -4.297 1 56.25 287 TYR A CA 1
ATOM 2355 C C . TYR A 1 287 ? 50.656 9.648 -3.24 1 56.25 287 TYR A C 1
ATOM 2357 O O . TYR A 1 287 ? 51.781 9.406 -2.828 1 56.25 287 TYR A O 1
ATOM 2365 N N . ARG A 1 288 ? 49.906 10.672 -2.756 1 57.22 288 ARG A N 1
ATOM 2366 C CA . ARG A 1 288 ? 50.469 11.664 -1.853 1 57.22 288 ARG A CA 1
ATOM 2367 C C . ARG A 1 288 ? 50.406 11.188 -0.405 1 57.22 288 ARG A C 1
ATOM 2369 O O . ARG A 1 288 ? 51.281 11.523 0.404 1 57.22 288 ARG A O 1
ATOM 2376 N N . PHE A 1 289 ? 49.375 10.414 -0.003 1 56.66 289 PHE A N 1
ATOM 2377 C CA . PHE A 1 289 ? 49.188 10.164 1.421 1 56.66 289 PHE A CA 1
ATOM 2378 C C . PHE A 1 289 ? 49.312 8.68 1.736 1 56.66 289 PHE A C 1
ATOM 2380 O O . PHE A 1 289 ? 49.062 8.25 2.863 1 56.66 289 PHE A O 1
ATOM 2387 N N . SER A 1 290 ? 49.438 7.75 0.735 1 51.81 290 SER A N 1
ATOM 2388 C CA . SER A 1 290 ? 49.656 6.348 1.086 1 51.81 290 SER A CA 1
ATOM 2389 C C . SER A 1 290 ? 51.125 6.047 1.264 1 51.81 290 SER A C 1
ATOM 2391 O O . SER A 1 290 ? 51.969 6.648 0.6 1 51.81 290 SER A O 1
ATOM 2393 N N . PRO A 1 291 ? 51.531 5.289 2.26 1 58.16 291 PRO A N 1
ATOM 2394 C CA . PRO A 1 291 ? 52.938 4.891 2.451 1 58.16 291 PRO A CA 1
ATOM 2395 C C . PRO A 1 291 ? 53.594 4.371 1.169 1 58.16 291 PRO A C 1
ATOM 2397 O O . PRO A 1 291 ? 54.781 4.496 0.992 1 58.16 291 PRO A O 1
ATOM 2400 N N . PHE A 1 292 ? 52.75 3.807 0.234 1 56.06 292 PHE A N 1
ATOM 2401 C CA . PHE A 1 292 ? 53.25 3.281 -1.033 1 56.06 292 PHE A CA 1
ATOM 2402 C C . PHE A 1 292 ? 53.688 4.414 -1.965 1 56.06 292 PHE A C 1
ATOM 2404 O O . PHE A 1 292 ? 54.656 4.289 -2.707 1 56.06 292 PHE A O 1
ATOM 2411 N N . GLY A 1 293 ? 52.969 5.574 -1.93 1 52.5 293 GLY A N 1
ATOM 2412 C CA . GLY A 1 293 ? 53.344 6.773 -2.66 1 52.5 293 GLY A CA 1
ATOM 2413 C C . GLY A 1 293 ? 54.656 7.367 -2.199 1 52.5 293 GLY A C 1
ATOM 2414 O O . GLY A 1 293 ? 55.469 7.793 -3.02 1 52.5 293 GLY A O 1
ATOM 2415 N N . THR A 1 294 ? 54.812 7.438 -0.904 1 56.38 294 THR A N 1
ATOM 2416 C CA . THR A 1 294 ? 56.094 7.879 -0.337 1 56.38 294 THR A CA 1
ATOM 2417 C C . THR A 1 294 ? 57.219 6.926 -0.729 1 56.38 294 THR A C 1
ATOM 2419 O O . THR A 1 294 ? 58.344 7.363 -1.042 1 56.38 294 THR A O 1
ATOM 2422 N N . TRP A 1 295 ? 56.906 5.578 -0.666 1 56.5 295 TRP A N 1
ATOM 2423 C CA . TRP A 1 295 ? 57.844 4.547 -1.07 1 56.5 295 TRP A CA 1
ATOM 2424 C C . TRP A 1 295 ? 58.219 4.68 -2.549 1 56.5 295 TRP A C 1
ATOM 2426 O O . TRP A 1 295 ? 59.375 4.633 -2.922 1 56.5 295 TRP A O 1
ATOM 2436 N N . LEU A 1 296 ? 57.188 4.922 -3.438 1 54.78 296 LEU A N 1
ATOM 2437 C CA . LEU A 1 296 ? 57.406 5.129 -4.867 1 54.78 296 LEU A CA 1
ATOM 2438 C C . LEU A 1 296 ? 58.156 6.426 -5.125 1 54.78 296 LEU A C 1
ATOM 2440 O O . LEU A 1 296 ? 59.031 6.469 -5.973 1 54.78 296 LEU A O 1
ATOM 2444 N N . TYR A 1 297 ? 57.844 7.449 -4.297 1 53.16 297 TYR A N 1
ATOM 2445 C CA . TYR A 1 297 ? 58.531 8.719 -4.352 1 53.16 297 TYR A CA 1
ATOM 2446 C C . TYR A 1 297 ? 60 8.555 -3.924 1 53.16 297 TYR A C 1
ATOM 2448 O O . TYR A 1 297 ? 60.906 9.055 -4.586 1 53.16 297 TYR A O 1
ATOM 2456 N N . ASP A 1 298 ? 60.125 7.883 -2.834 1 53.81 298 ASP A N 1
ATOM 2457 C CA . ASP A 1 298 ? 61.469 7.629 -2.338 1 53.81 298 ASP A C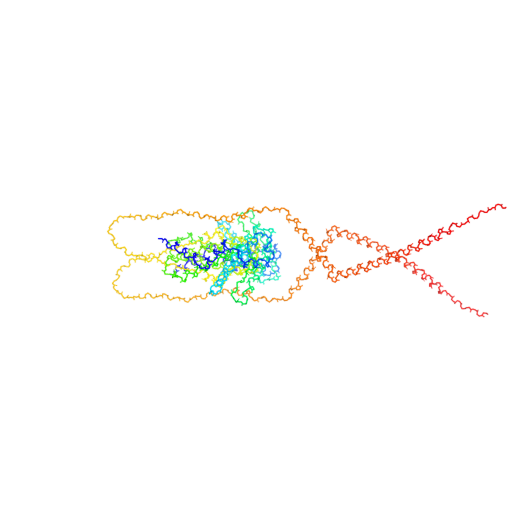A 1
ATOM 2458 C C . ASP A 1 298 ? 62.281 6.758 -3.312 1 53.81 298 ASP A C 1
ATOM 2460 O O . ASP A 1 298 ? 63.469 6.992 -3.543 1 53.81 298 ASP A O 1
ATOM 2464 N N . HIS A 1 299 ? 61.594 5.723 -3.898 1 53.38 299 HIS A N 1
ATOM 2465 C CA . HIS A 1 299 ? 62.25 4.836 -4.859 1 53.38 299 HIS A CA 1
ATOM 2466 C C . HIS A 1 299 ? 62.531 5.559 -6.176 1 53.38 299 HIS A C 1
ATOM 2468 O O . HIS A 1 299 ? 63.562 5.352 -6.793 1 53.38 299 HIS A O 1
ATOM 2474 N N . LEU A 1 300 ? 61.5 6.465 -6.504 1 50.66 300 LEU A N 1
ATOM 2475 C CA . LEU A 1 300 ? 61.719 7.281 -7.691 1 50.66 300 LEU A CA 1
ATOM 2476 C C . LEU A 1 300 ? 62.812 8.328 -7.453 1 50.66 300 LEU A C 1
ATOM 2478 O O . LEU A 1 300 ? 63.625 8.594 -8.336 1 50.66 300 LEU A O 1
ATOM 2482 N N . LYS A 1 301 ? 62.781 8.852 -6.195 1 52.03 301 LYS A N 1
ATOM 2483 C CA . LYS A 1 301 ? 63.844 9.797 -5.801 1 52.03 301 LYS A CA 1
ATOM 2484 C C . LYS A 1 301 ? 65.188 9.125 -5.758 1 52.03 301 LYS A C 1
ATOM 2486 O O . LYS A 1 301 ? 66.188 9.688 -6.23 1 52.03 301 LYS A O 1
ATOM 2491 N N . LYS A 1 302 ? 65.188 7.949 -5.152 1 49.84 302 LYS A N 1
ATOM 2492 C CA . LYS A 1 302 ? 66.438 7.211 -5.082 1 49.84 302 LYS A CA 1
ATOM 2493 C C . LYS A 1 302 ? 66.938 6.797 -6.469 1 49.84 302 LYS A C 1
ATOM 2495 O O . LYS A 1 302 ? 68.125 6.828 -6.758 1 49.84 302 LYS A O 1
ATOM 2500 N N . ARG A 1 303 ? 65.875 6.395 -7.301 1 46.78 303 ARG A N 1
ATOM 2501 C CA . ARG A 1 303 ? 66.25 6.023 -8.672 1 46.78 303 ARG A CA 1
ATOM 2502 C C . ARG A 1 303 ? 66.75 7.23 -9.461 1 46.78 303 ARG A C 1
ATOM 2504 O O . ARG A 1 303 ? 67.688 7.125 -10.234 1 46.78 303 ARG A O 1
ATOM 2511 N N . ASN A 1 304 ? 66 8.344 -9.117 1 48.41 304 ASN A N 1
ATOM 2512 C CA . ASN A 1 304 ? 66.5 9.578 -9.75 1 48.41 304 ASN A CA 1
ATOM 2513 C C . ASN A 1 304 ? 67.875 10 -9.227 1 48.41 304 ASN A C 1
ATOM 2515 O O . ASN A 1 304 ? 68.688 10.5 -9.992 1 48.41 304 ASN A O 1
ATOM 2519 N N . ILE A 1 305 ? 68.125 9.727 -7.941 1 50.56 305 ILE A N 1
ATOM 2520 C CA . ILE A 1 305 ? 69.438 10.008 -7.387 1 50.56 305 ILE A CA 1
ATOM 2521 C C . ILE A 1 305 ? 70.438 9.07 -8 1 50.56 305 ILE A C 1
ATOM 2523 O O . ILE A 1 305 ? 71.562 9.492 -8.352 1 50.56 305 ILE A O 1
ATOM 2527 N N . LEU A 1 306 ? 70.062 7.766 -8.148 1 48.25 306 LEU A N 1
ATOM 2528 C CA . LEU A 1 306 ? 70.938 6.781 -8.742 1 48.25 306 LEU A CA 1
ATOM 2529 C C . LEU A 1 306 ? 71.188 7.074 -10.219 1 48.25 306 LEU A C 1
ATOM 2531 O O . LEU A 1 306 ? 72.312 6.934 -10.727 1 48.25 306 LEU A O 1
ATOM 2535 N N . LEU A 1 307 ? 70.062 7.488 -10.867 1 50.69 307 LEU A N 1
ATOM 2536 C CA . LEU A 1 307 ? 70.188 7.844 -12.281 1 50.69 307 LEU A CA 1
ATOM 2537 C C . LEU A 1 307 ? 71.062 9.102 -12.461 1 50.69 307 LEU A C 1
ATOM 2539 O O . LEU A 1 307 ? 71.875 9.18 -13.391 1 50.69 307 LEU A O 1
ATOM 2543 N N . LYS A 1 308 ? 70.875 10 -11.461 1 53.16 308 LYS A N 1
ATOM 2544 C CA . LYS A 1 308 ? 71.688 11.195 -11.508 1 53.16 308 LYS A CA 1
ATOM 2545 C C . LYS A 1 308 ? 73.125 10.867 -11.219 1 53.16 308 LYS A C 1
ATOM 2547 O O . LYS A 1 308 ? 74.062 11.438 -11.828 1 53.16 308 LYS A O 1
ATOM 2552 N N . SER A 1 309 ? 73.312 9.953 -10.281 1 51.81 309 SER A N 1
ATOM 2553 C CA . SER A 1 309 ? 74.688 9.555 -9.961 1 51.81 309 SER A CA 1
ATOM 2554 C C . SER A 1 309 ? 75.312 8.781 -11.109 1 51.81 309 SER A C 1
ATOM 2556 O O . SER A 1 309 ? 76.5 8.906 -11.359 1 51.81 309 SER A O 1
ATOM 2558 N N . THR A 1 310 ? 74.5 7.988 -11.805 1 52.03 310 THR A N 1
ATOM 2559 C CA . THR A 1 310 ? 75 7.266 -12.969 1 52.03 310 THR A CA 1
ATOM 2560 C C . THR A 1 310 ? 75.25 8.219 -14.133 1 52.03 310 THR A C 1
ATOM 2562 O O . THR A 1 310 ? 76.25 8.062 -14.875 1 52.03 310 THR A O 1
ATOM 2565 N N . GLU A 1 311 ? 74.375 9.25 -14.227 1 52.91 311 GLU A N 1
ATOM 2566 C CA . GLU A 1 311 ? 74.562 10.273 -15.25 1 52.91 311 GLU A CA 1
ATOM 2567 C C . GLU A 1 311 ? 75.812 11.109 -14.969 1 52.91 311 GLU A C 1
ATOM 2569 O O . GLU A 1 311 ? 76.562 11.422 -15.891 1 52.91 311 GLU A O 1
ATOM 2574 N N . ASP A 1 312 ? 75.938 11.414 -13.656 1 51.66 312 ASP A N 1
ATOM 2575 C CA . ASP A 1 312 ? 77.125 12.164 -13.266 1 51.66 312 ASP A CA 1
ATOM 2576 C C . ASP A 1 312 ? 78.438 11.352 -13.508 1 51.66 312 ASP A C 1
ATOM 2578 O O . ASP A 1 312 ? 79.438 11.898 -13.945 1 51.66 312 ASP A O 1
ATOM 2582 N N . ARG A 1 313 ? 78.25 10.07 -13.297 1 53.06 313 ARG A N 1
ATOM 2583 C CA . ARG A 1 313 ? 79.375 9.211 -13.539 1 53.06 313 ARG A CA 1
ATOM 2584 C C . ARG A 1 313 ? 79.625 9.047 -15.039 1 53.06 313 ARG A C 1
ATOM 2586 O O . ARG A 1 313 ? 80.812 8.984 -15.469 1 53.06 313 ARG A O 1
ATOM 2593 N N . MET A 1 314 ? 78.5 8.961 -15.734 1 51.91 314 MET A N 1
ATOM 2594 C CA . MET A 1 314 ? 78.625 8.891 -17.188 1 51.91 314 MET A CA 1
ATOM 2595 C C . MET A 1 314 ? 79.25 10.172 -17.75 1 51.91 314 MET A C 1
ATOM 2597 O O . MET A 1 314 ? 80.062 10.125 -18.672 1 51.91 314 MET A O 1
ATOM 2601 N N . ASP A 1 315 ? 78.812 11.25 -17.109 1 51.72 315 ASP A N 1
ATOM 2602 C CA . ASP A 1 315 ? 79.375 12.531 -17.5 1 51.72 315 ASP A CA 1
ATOM 2603 C C . ASP A 1 315 ? 80.812 12.625 -17.125 1 51.72 315 ASP A C 1
ATOM 2605 O O . ASP A 1 315 ? 81.625 13.156 -17.891 1 51.72 315 ASP A O 1
ATOM 2609 N N . GLU A 1 316 ? 81.25 12.141 -15.945 1 52.88 316 GLU A N 1
ATOM 2610 C CA . GLU A 1 316 ? 82.625 12.125 -15.523 1 52.88 316 GLU A CA 1
ATOM 2611 C C . GLU A 1 316 ? 83.438 11.211 -16.406 1 52.88 316 GLU A C 1
ATOM 2613 O O . GLU A 1 316 ? 84.562 11.578 -16.812 1 52.88 316 GLU A O 1
ATOM 2618 N N . ASP A 1 317 ? 82.875 10 -16.766 1 51.38 317 ASP A N 1
ATOM 2619 C CA . ASP A 1 317 ? 83.562 9.062 -17.641 1 51.38 317 ASP A CA 1
ATOM 2620 C C . ASP A 1 317 ? 83.75 9.633 -19.047 1 51.38 317 ASP A C 1
ATOM 2622 O O . ASP A 1 317 ? 84.812 9.508 -19.672 1 51.38 317 ASP A O 1
ATOM 2626 N N . LEU A 1 318 ? 82.625 10.344 -19.422 1 54.75 318 LEU A N 1
ATOM 2627 C CA . LEU A 1 318 ? 82.625 11 -20.719 1 54.75 318 LEU A CA 1
ATOM 2628 C C . LEU A 1 318 ? 83.688 12.141 -20.734 1 54.75 318 LEU A C 1
ATOM 2630 O O . LEU A 1 318 ? 84.375 12.359 -21.734 1 54.75 318 LEU A O 1
ATOM 2634 N N . SER A 1 319 ? 83.75 12.852 -19.562 1 51.06 319 SER A N 1
ATOM 2635 C CA . SER A 1 319 ? 84.75 13.922 -19.438 1 51.06 319 SER A CA 1
ATOM 2636 C C . SER A 1 319 ? 86.125 13.375 -19.484 1 51.06 319 SER A C 1
ATOM 2638 O O . SER A 1 319 ? 87.062 13.984 -20.109 1 51.06 319 SER A O 1
ATOM 2640 N N . GLU A 1 320 ? 86.375 12.203 -18.844 1 51.75 320 GLU A N 1
ATOM 2641 C CA . GLU A 1 320 ? 87.75 11.586 -18.844 1 51.75 320 GLU A CA 1
ATOM 2642 C C . GLU A 1 320 ? 88.062 11.078 -20.234 1 51.75 320 GLU A C 1
ATOM 2644 O O . GLU A 1 320 ? 89.25 11.234 -20.688 1 51.75 320 GLU A O 1
ATOM 2649 N N . ILE A 1 321 ? 87.062 10.523 -20.969 1 51.59 321 ILE A N 1
ATOM 2650 C CA . ILE A 1 321 ? 87.25 10.07 -22.328 1 51.59 321 ILE A CA 1
ATOM 2651 C C . ILE A 1 321 ? 87.625 11.258 -23.219 1 51.59 321 ILE A C 1
ATOM 2653 O O . ILE A 1 321 ? 88.5 11.164 -24.062 1 51.59 321 ILE A O 1
ATOM 2657 N N . ASN A 1 322 ? 86.875 12.359 -22.938 1 49.97 322 ASN A N 1
ATOM 2658 C CA . ASN A 1 322 ? 87.125 13.57 -23.719 1 49.97 322 ASN A CA 1
ATOM 2659 C C . ASN A 1 322 ? 88.562 14.109 -23.422 1 49.97 322 ASN A C 1
ATOM 2661 O O . ASN A 1 322 ? 89.188 14.617 -24.312 1 49.97 322 ASN A O 1
ATOM 2665 N N . LEU A 1 323 ? 88.938 14.039 -22.141 1 51.62 323 LEU A N 1
ATOM 2666 C CA . LEU A 1 323 ? 90.312 14.469 -21.766 1 51.62 323 LEU A CA 1
ATOM 2667 C C . LEU A 1 323 ? 91.375 13.594 -22.422 1 51.62 323 LEU A C 1
ATOM 2669 O O . LEU A 1 323 ? 92.375 14.102 -22.906 1 51.62 323 LEU A O 1
ATOM 2673 N N . ILE A 1 324 ? 91.125 12.273 -22.484 1 49.59 324 ILE A N 1
ATOM 2674 C CA . ILE A 1 324 ? 92 11.344 -23.125 1 49.59 324 ILE A CA 1
ATOM 2675 C C . ILE A 1 324 ? 92.125 11.633 -24.625 1 49.59 324 ILE A C 1
ATOM 2677 O O . ILE A 1 324 ? 93.188 11.664 -25.203 1 49.59 324 ILE A O 1
ATOM 2681 N N . ASN A 1 325 ? 90.875 11.883 -25.203 1 49.75 325 ASN A N 1
ATOM 2682 C CA . ASN A 1 325 ? 90.875 12.188 -26.625 1 49.75 325 ASN A CA 1
ATOM 2683 C C . ASN A 1 325 ? 91.562 13.508 -26.938 1 49.75 325 ASN A C 1
ATOM 2685 O O . ASN A 1 325 ? 92.25 13.625 -27.953 1 49.75 325 ASN A O 1
ATOM 2689 N N . ALA A 1 326 ? 91.312 14.477 -26.047 1 51.56 326 ALA A N 1
ATOM 2690 C CA . ALA A 1 326 ? 92 15.766 -26.219 1 51.56 326 ALA A CA 1
ATOM 2691 C C . ALA A 1 326 ? 93.5 15.617 -26.125 1 51.56 326 ALA A C 1
ATOM 2693 O O . ALA A 1 326 ? 94.25 16.25 -26.875 1 51.56 326 ALA A O 1
ATOM 2694 N N . GLU A 1 327 ? 94 14.836 -25.156 1 47.12 327 GLU A N 1
ATOM 2695 C CA . GLU A 1 327 ? 95.438 14.617 -25.016 1 47.12 327 GLU A CA 1
ATOM 2696 C C . GLU A 1 327 ? 96 13.898 -26.234 1 47.12 327 GLU A C 1
ATOM 2698 O O . GLU A 1 327 ? 97.125 14.227 -26.703 1 47.12 327 GLU A O 1
ATOM 2703 N N . ARG A 1 328 ? 95.188 12.961 -26.781 1 47.31 328 ARG A N 1
ATOM 2704 C CA . ARG A 1 328 ? 95.688 12.25 -27.969 1 47.31 328 ARG A CA 1
ATOM 2705 C C . ARG A 1 328 ? 95.812 13.195 -29.156 1 47.31 328 ARG A C 1
ATOM 2707 O O . ARG A 1 328 ? 96.75 13.062 -29.938 1 47.31 328 ARG A O 1
ATOM 2714 N N . ASN A 1 329 ? 94.812 14.039 -29.266 1 44.59 329 ASN A N 1
ATOM 2715 C CA . ASN A 1 329 ? 94.875 14.984 -30.375 1 44.59 329 ASN A CA 1
ATOM 2716 C C . ASN A 1 329 ? 96 15.945 -30.25 1 44.59 329 ASN A C 1
ATOM 2718 O O . ASN A 1 329 ? 96.5 16.5 -31.25 1 44.59 329 ASN A O 1
ATOM 2722 N N . GLN A 1 330 ? 96.312 16.406 -29.031 1 41.84 330 GLN A N 1
ATOM 2723 C CA . GLN A 1 330 ? 97.438 17.328 -28.875 1 41.84 330 GLN A CA 1
ATOM 2724 C C . GLN A 1 330 ? 98.75 16.672 -29.266 1 41.84 330 GLN A C 1
ATOM 2726 O O . GLN A 1 330 ? 99.75 17.359 -29.641 1 41.84 330 GLN A O 1
ATOM 2731 N N . GLU A 1 331 ? 98.938 15.383 -28.922 1 42.47 331 GLU A N 1
ATOM 2732 C CA . GLU A 1 331 ? 100.188 14.719 -29.234 1 42.47 331 GLU A CA 1
ATOM 2733 C C . GLU A 1 331 ? 100.438 14.672 -30.734 1 42.47 331 GLU A C 1
ATOM 2735 O O . GLU A 1 331 ? 101.625 14.609 -31.172 1 42.47 331 GLU A O 1
ATOM 2740 N N . SER A 1 332 ? 99.375 14.453 -31.516 1 36.44 332 SER A N 1
ATOM 2741 C CA . SER A 1 332 ? 99.625 14.266 -32.938 1 36.44 332 SER A CA 1
ATOM 2742 C C . SER A 1 332 ? 100.188 15.523 -33.594 1 36.44 332 SER A C 1
ATOM 2744 O O . SER A 1 332 ? 100.438 15.547 -34.781 1 36.44 332 SER A O 1
ATOM 2746 N N . LYS A 1 333 ? 99.812 16.656 -33 1 36.66 333 LYS A N 1
ATOM 2747 C CA . LYS A 1 333 ? 100.25 17.875 -33.688 1 36.66 333 LYS A CA 1
ATOM 2748 C C . LYS A 1 333 ? 101.75 18.078 -33.531 1 36.66 333 LYS A C 1
ATOM 2750 O O . LYS A 1 333 ? 102.25 19.203 -33.719 1 36.66 333 LYS A O 1
ATOM 2755 N N . ARG A 1 334 ? 102.438 17.141 -32.906 1 30.5 334 ARG A N 1
ATOM 2756 C CA . ARG A 1 334 ? 103.875 17.453 -32.781 1 30.5 334 ARG A CA 1
ATOM 2757 C C . ARG A 1 334 ? 104.562 17.672 -34.156 1 30.5 334 ARG A C 1
ATOM 2759 O O . ARG A 1 334 ? 104.125 17.094 -35.156 1 30.5 334 ARG A O 1
ATOM 2766 N N . HIS A 1 335 ? 105.625 18.453 -34.281 1 30.44 335 HIS A N 1
ATOM 2767 C CA . HIS A 1 335 ? 106.438 19.219 -35.219 1 30.44 335 HIS A CA 1
ATOM 2768 C C . HIS A 1 335 ? 107.125 18.312 -36.219 1 30.44 335 HIS A C 1
ATOM 2770 O O . HIS A 1 335 ? 107.875 17.406 -35.812 1 30.44 335 HIS A O 1
ATOM 2776 N N . TYR A 1 336 ? 106.562 17.891 -37.312 1 28 336 TYR A N 1
ATOM 2777 C CA . TYR A 1 336 ? 107.312 17.328 -38.469 1 28 336 TYR A CA 1
ATOM 2778 C C . TYR A 1 336 ? 108.5 18.172 -38.812 1 28 336 TYR A C 1
ATOM 2780 O O . TYR A 1 336 ? 108.375 19.312 -39.25 1 28 336 TYR A O 1
ATOM 2788 N N . ILE A 1 337 ? 109.625 18.125 -38.094 1 28.97 337 ILE A N 1
ATOM 2789 C CA . ILE A 1 337 ? 110.875 18.734 -38.375 1 28.97 337 ILE A CA 1
ATOM 2790 C C . ILE A 1 337 ? 111.375 18.219 -39.719 1 28.97 337 ILE A C 1
ATOM 2792 O O . ILE A 1 337 ? 111.438 17 -39.969 1 28.97 337 ILE A O 1
ATOM 2796 N N . GLY A 1 338 ? 111.25 19 -40.75 1 28.34 338 GLY A N 1
ATOM 2797 C CA . GLY A 1 338 ? 111.688 18.938 -42.125 1 28.34 338 GLY A CA 1
ATOM 2798 C C . GLY A 1 338 ? 113.188 18.547 -42.281 1 28.34 338 GLY A C 1
ATOM 2799 O O . GLY A 1 338 ? 114.062 19.125 -41.625 1 28.34 338 GLY A O 1
ATOM 2800 N N . TYR A 1 339 ? 113.562 17.312 -42.469 1 30.7 339 TYR A N 1
ATOM 2801 C CA . TYR A 1 339 ? 114.875 16.75 -42.844 1 30.7 339 TYR A CA 1
ATOM 2802 C C . TYR A 1 339 ? 115.438 17.5 -44.062 1 30.7 339 TYR A C 1
ATOM 2804 O O . TYR A 1 339 ? 114.875 17.453 -45.125 1 30.7 339 TYR A O 1
ATOM 2812 N N . GLU A 1 340 ? 116.125 18.672 -43.844 1 31.45 340 GLU A N 1
ATOM 2813 C CA . GLU A 1 340 ? 116.938 19.312 -44.844 1 31.45 340 GLU A CA 1
ATOM 2814 C C . GLU A 1 340 ? 118 18.375 -45.344 1 31.45 340 GLU A C 1
ATOM 2816 O O . GLU A 1 340 ? 118.5 17.516 -44.625 1 31.45 340 GLU A O 1
ATOM 2821 N N . SER A 1 341 ? 118.25 18.234 -46.719 1 32.66 341 SER A N 1
ATOM 2822 C CA . SER A 1 341 ? 119.25 17.656 -47.625 1 32.66 341 SER A CA 1
ATOM 2823 C C . SER A 1 341 ? 120.625 18.125 -47.312 1 32.66 341 SER A C 1
ATOM 2825 O O . SER A 1 341 ? 120.938 19.328 -47.375 1 32.66 341 SER A O 1
ATOM 2827 N N . TYR A 1 342 ? 121.5 17.781 -46.25 1 26.33 342 TYR A N 1
ATOM 2828 C CA . TYR A 1 342 ? 122.875 17.625 -46.625 1 26.33 342 TYR A CA 1
ATOM 2829 C C . TYR A 1 342 ? 123.125 16.312 -47.375 1 26.33 342 TYR A C 1
ATOM 2831 O O . TYR A 1 342 ? 122.5 15.289 -47.031 1 26.33 342 TYR A O 1
ATOM 2839 N N . MET B 1 1 ? -26.25 -25.141 7.863 1 44.84 1 MET B N 1
ATOM 2840 C CA . MET B 1 1 ? -24.844 -24.984 7.527 1 44.84 1 MET B CA 1
ATOM 2841 C C . MET B 1 1 ? -24.547 -23.531 7.152 1 44.84 1 MET B C 1
ATOM 2843 O O . MET B 1 1 ? -25.25 -22.938 6.328 1 44.84 1 MET B O 1
ATOM 2847 N N . ASP B 1 2 ? -23.844 -22.688 7.914 1 65.56 2 ASP B N 1
ATOM 2848 C CA . ASP B 1 2 ? -23.656 -21.234 7.938 1 65.56 2 ASP B CA 1
ATOM 2849 C C . ASP B 1 2 ? -23.188 -20.734 6.574 1 65.56 2 ASP B C 1
ATOM 2851 O O . ASP B 1 2 ? -22.297 -21.312 5.953 1 65.56 2 ASP B O 1
ATOM 2855 N N . ASP B 1 3 ? -24.125 -20.094 5.82 1 75.62 3 ASP B N 1
ATOM 2856 C CA . ASP B 1 3 ? -24 -19.516 4.488 1 75.62 3 ASP B CA 1
ATOM 2857 C C . ASP B 1 3 ? -22.578 -18.984 4.254 1 75.62 3 ASP B C 1
ATOM 2859 O O . ASP B 1 3 ? -22.016 -19.156 3.176 1 75.62 3 ASP B O 1
ATOM 2863 N N . MET B 1 4 ? -21.938 -18.688 5.207 1 81.56 4 MET B N 1
ATOM 2864 C CA . MET B 1 4 ? -20.578 -18.141 5.098 1 81.56 4 MET B CA 1
ATOM 2865 C C . MET B 1 4 ? -19.562 -19.266 4.914 1 81.56 4 MET B C 1
ATOM 2867 O O . MET B 1 4 ? -18.609 -19.125 4.145 1 81.56 4 MET B O 1
ATOM 2871 N N . SER B 1 5 ? -19.781 -20.359 5.57 1 85.19 5 SER B N 1
ATOM 2872 C CA . SER B 1 5 ? -18.891 -21.516 5.441 1 85.19 5 SER B CA 1
ATOM 2873 C C . SER B 1 5 ? -18.969 -22.125 4.051 1 85.19 5 SER B C 1
ATOM 2875 O O . SER B 1 5 ? -17.953 -22.547 3.484 1 85.19 5 SER B O 1
ATOM 2877 N N . SER B 1 6 ? -20.156 -22.125 3.545 1 90.69 6 SER B N 1
ATOM 2878 C CA . SER B 1 6 ? -20.359 -22.656 2.197 1 90.69 6 SER B CA 1
ATOM 2879 C C . SER B 1 6 ? -19.656 -21.781 1.159 1 90.69 6 SER B C 1
ATOM 2881 O O . SER B 1 6 ? -19.031 -22.297 0.225 1 90.69 6 SER B O 1
ATOM 2883 N N . LEU B 1 7 ? -19.688 -20.484 1.341 1 93.69 7 LEU B N 1
ATOM 2884 C CA . LEU B 1 7 ? -19.031 -19.562 0.423 1 93.69 7 LEU B CA 1
ATOM 2885 C C . LEU B 1 7 ? -17.516 -19.719 0.496 1 93.69 7 LEU B C 1
ATOM 2887 O O . LEU B 1 7 ? -16.828 -19.625 -0.524 1 93.69 7 LEU B O 1
ATOM 2891 N N . GLU B 1 8 ? -17 -20.047 1.68 1 95 8 GLU B N 1
ATOM 2892 C CA . GLU B 1 8 ? -15.578 -20.297 1.845 1 95 8 GLU B CA 1
ATOM 2893 C C . GLU B 1 8 ? -15.125 -21.516 1.049 1 95 8 GLU B C 1
ATOM 2895 O O . GLU B 1 8 ? -14.078 -21.484 0.397 1 95 8 GLU B O 1
ATOM 2900 N N . GLU B 1 9 ? -15.898 -22.5 1.123 1 93.81 9 GLU B N 1
ATOM 2901 C CA . GLU B 1 9 ? -15.586 -23.703 0.376 1 93.81 9 GLU B CA 1
ATOM 2902 C C . GLU B 1 9 ? -15.648 -23.469 -1.129 1 93.81 9 GLU B C 1
ATOM 2904 O O . GLU B 1 9 ? -14.812 -23.969 -1.88 1 93.81 9 GLU B O 1
ATOM 2909 N N . GLU B 1 10 ? -16.625 -22.672 -1.561 1 95.06 10 GLU B N 1
ATOM 2910 C CA . GLU B 1 10 ? -16.781 -22.359 -2.977 1 95.06 10 GLU B CA 1
ATOM 2911 C C . GLU B 1 10 ? -15.555 -21.609 -3.508 1 95.06 10 GLU B C 1
ATOM 2913 O O . GLU B 1 10 ? -15.07 -21.906 -4.602 1 95.06 10 GLU B O 1
ATOM 2918 N N . ILE B 1 11 ? -15.031 -20.672 -2.725 1 95.5 11 ILE B N 1
ATOM 2919 C CA . ILE B 1 11 ? -13.898 -19.875 -3.172 1 95.5 11 ILE B CA 1
ATOM 2920 C C . ILE B 1 11 ? -12.656 -20.75 -3.266 1 95.5 11 ILE B C 1
ATOM 2922 O O . ILE B 1 11 ? -11.789 -20.516 -4.117 1 95.5 11 ILE B O 1
ATOM 2926 N N . GLN B 1 12 ? -12.57 -21.797 -2.455 1 93.69 12 GLN B N 1
ATOM 2927 C CA . GLN B 1 12 ? -11.43 -22.688 -2.492 1 93.69 12 GLN B CA 1
ATOM 2928 C C . GLN B 1 12 ? -11.461 -23.562 -3.742 1 93.69 12 GLN B C 1
ATOM 2930 O O . GLN B 1 12 ? -10.453 -24.172 -4.109 1 93.69 12 GLN B O 1
ATOM 2935 N N . GLN B 1 13 ? -12.625 -23.609 -4.355 1 95.19 13 GLN B N 1
ATOM 2936 C CA . GLN B 1 13 ? -12.789 -24.469 -5.516 1 95.19 13 GLN B CA 1
ATOM 2937 C C . GLN B 1 13 ? -12.648 -23.688 -6.816 1 95.19 13 GLN B C 1
ATOM 2939 O O . GLN B 1 13 ? -12.812 -24.25 -7.906 1 95.19 13 GLN B O 1
ATOM 2944 N N . ILE B 1 14 ? -12.344 -22.438 -6.719 1 96.38 14 ILE B N 1
ATOM 2945 C CA . ILE B 1 14 ? -12.055 -21.656 -7.918 1 96.38 14 ILE B CA 1
ATOM 2946 C C . ILE B 1 14 ? -10.914 -22.312 -8.695 1 96.38 14 ILE B C 1
ATOM 2948 O O . ILE B 1 14 ? -9.852 -22.594 -8.133 1 96.38 14 ILE B O 1
ATOM 2952 N N . PRO B 1 15 ? -11.07 -22.562 -9.93 1 95.81 15 PRO B N 1
ATOM 2953 C CA . PRO B 1 15 ? -10.172 -23.422 -10.688 1 95.81 15 PRO B CA 1
ATOM 2954 C C . PRO B 1 15 ? -8.711 -22.984 -10.602 1 95.81 15 PRO B C 1
ATOM 2956 O O . PRO B 1 15 ? -7.832 -23.812 -10.328 1 95.81 15 PRO B O 1
ATOM 2959 N N . GLU B 1 16 ? -8.438 -21.719 -10.883 1 96.06 16 GLU B N 1
ATOM 2960 C CA . GLU B 1 16 ? -7.043 -21.266 -10.875 1 96.06 16 GLU B CA 1
ATOM 2961 C C . GLU B 1 16 ? -6.457 -21.328 -9.469 1 96.06 16 GLU B C 1
ATOM 2963 O O . GLU B 1 16 ? -5.246 -21.5 -9.305 1 96.06 16 GLU B O 1
ATOM 2968 N N . LEU B 1 17 ? -7.273 -21.172 -8.43 1 96.88 17 LEU B N 1
ATOM 2969 C CA . LEU B 1 17 ? -6.789 -21.281 -7.062 1 96.88 17 LEU B CA 1
ATOM 2970 C C . LEU B 1 17 ? -6.512 -22.75 -6.715 1 96.88 17 LEU B C 1
ATOM 2972 O O . LEU B 1 17 ? -5.504 -23.062 -6.07 1 96.88 17 LEU B O 1
ATOM 2976 N N . THR B 1 18 ? -7.406 -23.609 -7.113 1 95.94 18 THR B N 1
ATOM 2977 C CA . THR B 1 18 ? -7.18 -25.047 -6.938 1 95.94 18 THR B CA 1
ATOM 2978 C C . THR B 1 18 ? -5.902 -25.484 -7.645 1 95.94 18 THR B C 1
ATOM 2980 O O . THR B 1 18 ? -5.109 -26.234 -7.09 1 95.94 18 THR B O 1
ATOM 2983 N N . PHE B 1 19 ? -5.742 -25.016 -8.898 1 96.56 19 PHE B N 1
ATOM 2984 C CA . PHE B 1 19 ? -4.512 -25.25 -9.641 1 96.56 19 PHE B CA 1
ATOM 2985 C C . PHE B 1 19 ? -3.295 -24.844 -8.812 1 96.56 19 PHE B C 1
ATOM 2987 O O . PHE B 1 19 ? -2.375 -25.641 -8.625 1 96.56 19 PHE B O 1
ATOM 2994 N N . PHE B 1 20 ? -3.297 -23.656 -8.258 1 97.19 20 PHE B N 1
ATOM 2995 C CA . PHE B 1 20 ? -2.184 -23.109 -7.488 1 97.19 20 PHE B CA 1
ATOM 2996 C C . PHE B 1 20 ? -1.892 -24 -6.277 1 97.19 20 PHE B C 1
ATOM 2998 O O . PHE B 1 20 ? -0.735 -24.328 -6.012 1 97.19 20 PHE B O 1
ATOM 3005 N N . TYR B 1 21 ? -2.926 -24.422 -5.57 1 94.56 21 TYR B N 1
ATOM 3006 C CA . TYR B 1 21 ? -2.758 -25.172 -4.332 1 94.56 21 TYR B CA 1
ATOM 3007 C C . TYR B 1 21 ? -2.188 -26.562 -4.613 1 94.56 21 TYR B C 1
ATOM 3009 O O . TYR B 1 21 ? -1.528 -27.156 -3.754 1 94.56 21 TYR B O 1
ATOM 3017 N N . ASN B 1 22 ? -2.35 -27.016 -5.762 1 94 22 ASN B N 1
ATOM 3018 C CA . ASN B 1 22 ? -1.898 -28.344 -6.125 1 94 22 ASN B CA 1
ATOM 3019 C C . ASN B 1 22 ? -0.455 -28.344 -6.617 1 94 22 ASN B C 1
ATOM 3021 O O . ASN B 1 22 ? 0.156 -29.406 -6.777 1 94 22 ASN B O 1
ATOM 3025 N N . LEU B 1 23 ? 0.048 -27.188 -6.852 1 95.25 23 LEU B N 1
ATOM 3026 C CA . LEU B 1 23 ? 1.396 -27.094 -7.406 1 95.25 23 LEU B CA 1
ATOM 3027 C C . LEU B 1 23 ? 2.432 -27.547 -6.383 1 95.25 23 LEU B C 1
ATOM 3029 O O . LEU B 1 23 ? 3.541 -27.938 -6.746 1 95.25 23 LEU B O 1
ATOM 3033 N N . ASP B 1 24 ? 2.1 -27.469 -5.117 1 91.94 24 ASP B N 1
ATOM 3034 C CA . ASP B 1 24 ? 3.043 -27.859 -4.078 1 91.94 24 ASP B CA 1
ATOM 3035 C C . ASP B 1 24 ? 2.947 -29.359 -3.793 1 91.94 24 ASP B C 1
ATOM 3037 O O . ASP B 1 24 ? 3.789 -29.922 -3.084 1 91.94 24 ASP B O 1
ATOM 3041 N N . LYS B 1 25 ? 1.911 -29.953 -4.258 1 87.06 25 LYS B N 1
ATOM 3042 C CA . LYS B 1 25 ? 1.711 -31.375 -3.955 1 87.06 25 LYS B CA 1
ATOM 3043 C C . LYS B 1 25 ? 2.85 -32.219 -4.516 1 87.06 25 LYS B C 1
ATOM 3045 O O . LYS B 1 25 ? 3.385 -31.922 -5.586 1 87.06 25 LYS B O 1
ATOM 3050 N N . GLU B 1 26 ? 3.248 -33.125 -3.58 1 71.56 26 GLU B N 1
ATOM 3051 C CA . GLU B 1 26 ? 4.332 -34.031 -3.953 1 71.56 26 GLU B CA 1
ATOM 3052 C C . GLU B 1 26 ? 3.816 -35.188 -4.789 1 71.56 26 GLU B C 1
ATOM 3054 O O . GLU B 1 26 ? 2.953 -35.969 -4.344 1 71.56 26 GLU B O 1
ATOM 3059 N N . GLU B 1 27 ? 3.551 -35.062 -6.051 1 66.56 27 GLU B N 1
ATOM 3060 C CA . GLU B 1 27 ? 3.23 -36.219 -6.906 1 66.56 27 GLU B CA 1
ATOM 3061 C C . GLU B 1 27 ? 4.484 -36.781 -7.562 1 66.56 27 GLU B C 1
ATOM 3063 O O . GLU B 1 27 ? 5.547 -36.156 -7.531 1 66.56 27 GLU B O 1
ATOM 3068 N N . ASP B 1 28 ? 4.25 -38 -8.109 1 63.56 28 ASP B N 1
ATOM 3069 C CA . ASP B 1 28 ? 5.328 -38.719 -8.781 1 63.56 28 ASP B CA 1
ATOM 3070 C C . ASP B 1 28 ? 5.98 -37.844 -9.852 1 63.56 28 ASP B C 1
ATOM 3072 O O . ASP B 1 28 ? 5.352 -37.5 -10.852 1 63.56 28 ASP B O 1
ATOM 3076 N N . LEU B 1 29 ? 7.094 -37.25 -9.555 1 63.28 29 LEU B N 1
ATOM 3077 C CA . LEU B 1 29 ? 7.848 -36.25 -10.312 1 63.28 29 LEU B CA 1
ATOM 3078 C C . LEU B 1 29 ? 8.766 -36.938 -11.32 1 63.28 29 LEU B C 1
ATOM 3080 O O . LEU B 1 29 ? 9.383 -36.25 -12.156 1 63.28 29 LEU B O 1
ATOM 3084 N N . GLN B 1 30 ? 8.758 -38.25 -11.344 1 66.94 30 GLN B N 1
ATOM 3085 C CA . GLN B 1 30 ? 9.773 -38.875 -12.188 1 66.94 30 GLN B CA 1
ATOM 3086 C C . GLN B 1 30 ? 9.148 -39.562 -13.398 1 66.94 30 GLN B C 1
ATOM 3088 O O . GLN B 1 30 ? 8.703 -40.719 -13.297 1 66.94 30 GLN B O 1
ATOM 3093 N N . THR B 1 31 ? 8.875 -38.75 -14.297 1 76.31 31 THR B N 1
ATOM 3094 C CA . THR B 1 31 ? 8.477 -39.312 -15.594 1 76.31 31 THR B CA 1
ATOM 3095 C C . THR B 1 31 ? 9.594 -39.125 -16.625 1 76.31 31 THR B C 1
ATOM 3097 O O . THR B 1 31 ? 10.43 -38.219 -16.469 1 76.31 31 THR B O 1
ATOM 3100 N N . SER B 1 32 ? 9.656 -40.031 -17.547 1 77.25 32 SER B N 1
ATOM 3101 C CA . SER B 1 32 ? 10.695 -40 -18.562 1 77.25 32 SER B CA 1
ATOM 3102 C C . SER B 1 32 ? 10.742 -38.656 -19.25 1 77.25 32 SER B C 1
ATOM 3104 O O . SER B 1 32 ? 11.828 -38.125 -19.516 1 77.25 32 SER B O 1
ATOM 3106 N N . ASP B 1 33 ? 9.719 -38.062 -19.453 1 84.5 33 ASP B N 1
ATOM 3107 C CA . ASP B 1 33 ? 9.648 -36.781 -20.141 1 84.5 33 ASP B CA 1
ATOM 3108 C C . ASP B 1 33 ? 10.266 -35.656 -19.297 1 84.5 33 ASP B C 1
ATOM 3110 O O . ASP B 1 33 ? 11.016 -34.812 -19.797 1 84.5 33 ASP B O 1
ATOM 3114 N N . ILE B 1 34 ? 10.102 -35.75 -18.031 1 89.38 34 ILE B N 1
ATOM 3115 C CA . ILE B 1 34 ? 10.625 -34.75 -17.125 1 89.38 34 ILE B CA 1
ATOM 3116 C C . ILE B 1 34 ? 12.141 -34.875 -17.031 1 89.38 34 ILE B C 1
ATOM 3118 O O . ILE B 1 34 ? 12.867 -33.875 -17.078 1 89.38 34 ILE B O 1
ATOM 3122 N N . ASN B 1 35 ? 12.602 -36.125 -17.047 1 90.12 35 ASN B N 1
ATOM 3123 C CA . ASN B 1 35 ? 14.031 -36.375 -16.938 1 90.12 35 ASN B CA 1
ATOM 3124 C C . ASN B 1 35 ? 14.797 -35.844 -18.141 1 90.12 35 ASN B C 1
ATOM 3126 O O . ASN B 1 35 ? 15.945 -35.406 -18.016 1 90.12 35 ASN B O 1
ATOM 3130 N N . ASN B 1 36 ? 14.164 -35.875 -19.281 1 91.06 36 ASN B N 1
ATOM 3131 C CA . ASN B 1 36 ? 14.812 -35.375 -20.484 1 91.06 36 ASN B CA 1
ATOM 3132 C C . ASN B 1 36 ? 15.125 -33.875 -20.375 1 91.06 36 ASN B C 1
ATOM 3134 O O . ASN B 1 36 ? 16.188 -33.438 -20.781 1 91.06 36 ASN B O 1
ATOM 3138 N N . TYR B 1 37 ? 14.234 -33.156 -19.766 1 92.19 37 TYR B N 1
ATOM 3139 C CA . TYR B 1 37 ? 14.453 -31.719 -19.594 1 92.19 37 TYR B CA 1
ATOM 3140 C C . TYR B 1 37 ? 15.562 -31.453 -18.578 1 92.19 37 TYR B C 1
ATOM 3142 O O . TYR B 1 37 ? 16.391 -30.562 -18.766 1 92.19 37 TYR B O 1
ATOM 3150 N N . ILE B 1 38 ? 15.586 -32.219 -17.578 1 92.94 38 ILE B N 1
ATOM 3151 C CA . ILE B 1 38 ? 16.547 -32.031 -16.5 1 92.94 38 ILE B CA 1
ATOM 3152 C C . ILE B 1 38 ? 17.938 -32.406 -16.984 1 92.94 38 ILE B C 1
ATOM 3154 O O . ILE B 1 38 ? 18.906 -31.719 -16.688 1 92.94 38 ILE B O 1
ATOM 3158 N N . SER B 1 39 ? 18.031 -33.469 -17.719 1 92.5 39 SER B N 1
ATOM 3159 C CA . SER B 1 39 ? 19.312 -33.969 -18.188 1 92.5 39 SER B CA 1
ATOM 3160 C C . SER B 1 39 ? 20 -32.969 -19.125 1 92.5 39 SER B C 1
ATOM 3162 O O . SER B 1 39 ? 21.219 -32.938 -19.219 1 92.5 39 SER B O 1
ATOM 3164 N N . GLU B 1 40 ? 19.25 -32.156 -19.781 1 93.44 40 GLU B N 1
ATOM 3165 C CA . GLU B 1 40 ? 19.781 -31.172 -20.719 1 93.44 40 GLU B CA 1
ATOM 3166 C C . GLU B 1 40 ? 20.328 -29.969 -19.969 1 93.44 40 GLU B C 1
ATOM 3168 O O . GLU B 1 40 ? 21.031 -29.141 -20.562 1 93.44 40 GLU B O 1
ATOM 3173 N N . CYS B 1 41 ? 19.969 -29.844 -18.719 1 95.44 41 CYS B N 1
ATOM 3174 C CA . CYS B 1 41 ? 20.438 -28.734 -17.891 1 95.44 41 CYS B CA 1
ATOM 3175 C C . CYS B 1 41 ? 21.375 -29.219 -16.797 1 95.44 41 CYS B C 1
ATOM 3177 O O . CYS B 1 41 ? 20.953 -29.531 -15.688 1 95.44 41 CYS B O 1
ATOM 3179 N N . SER B 1 42 ? 22.641 -29.219 -17.062 1 92.81 42 SER B N 1
ATOM 3180 C CA . SER B 1 42 ? 23.656 -29.875 -16.25 1 92.81 42 SER B CA 1
ATOM 3181 C C . SER B 1 42 ? 23.703 -29.297 -14.844 1 92.81 42 SER B C 1
ATOM 3183 O O . SER B 1 42 ? 24 -30.016 -13.883 1 92.81 42 SER B O 1
ATOM 3185 N N . LYS B 1 43 ? 23.375 -28.031 -14.727 1 93.38 43 LYS B N 1
ATOM 3186 C CA . LYS B 1 43 ? 23.469 -27.375 -13.422 1 93.38 43 LYS B CA 1
ATOM 3187 C C . LYS B 1 43 ? 22.344 -27.844 -12.492 1 93.38 43 LYS B C 1
ATOM 3189 O O . LYS B 1 43 ? 22.391 -27.578 -11.289 1 93.38 43 LYS B O 1
ATOM 3194 N N . CYS B 1 44 ? 21.359 -28.562 -13.023 1 95.38 44 CYS B N 1
ATOM 3195 C CA . CYS B 1 44 ? 20.219 -29 -12.227 1 95.38 44 CYS B CA 1
ATOM 3196 C C . CYS B 1 44 ? 20.547 -30.266 -11.445 1 95.38 44 CYS B C 1
ATOM 3198 O O . CYS B 1 44 ? 19.812 -30.656 -10.539 1 95.38 44 CYS B O 1
ATOM 3200 N N . SER B 1 45 ? 21.688 -30.844 -11.734 1 90.88 45 SER B N 1
ATOM 3201 C CA . SER B 1 45 ? 22.078 -32.094 -11.078 1 90.88 45 SER B CA 1
ATOM 3202 C C . SER B 1 45 ? 23.125 -31.844 -10 1 90.88 45 SER B C 1
ATOM 3204 O O . SER B 1 45 ? 23.719 -32.781 -9.484 1 90.88 45 SER B O 1
ATOM 3206 N N . TYR B 1 46 ? 23.328 -30.578 -9.719 1 87.06 46 TYR B N 1
ATOM 3207 C CA . TYR B 1 46 ? 24.406 -30.234 -8.789 1 87.06 46 TYR B CA 1
ATOM 3208 C C . TYR B 1 46 ? 24.094 -30.734 -7.387 1 87.06 46 TYR B C 1
ATOM 3210 O O . TYR B 1 46 ? 25 -31.188 -6.676 1 87.06 46 TYR B O 1
ATOM 3218 N N . ASN B 1 47 ? 22.953 -30.5 -6.938 1 87.44 47 ASN B N 1
ATOM 3219 C CA . ASN B 1 47 ? 22.516 -31.062 -5.664 1 87.44 47 ASN B CA 1
ATOM 3220 C C . ASN B 1 47 ? 21.062 -31.531 -5.73 1 87.44 47 ASN B C 1
ATOM 3222 O O . ASN B 1 47 ? 20.312 -31.125 -6.617 1 87.44 47 ASN B O 1
ATOM 3226 N N . SER B 1 48 ? 20.766 -32.406 -4.754 1 90.56 48 SER B N 1
ATOM 3227 C CA . SER B 1 48 ? 19.469 -33.094 -4.766 1 90.56 48 SER B CA 1
ATOM 3228 C C . SER B 1 48 ? 18.328 -32.094 -4.602 1 90.56 48 SER B C 1
ATOM 3230 O O . SER B 1 48 ? 17.234 -32.312 -5.121 1 90.56 48 SER B O 1
ATOM 3232 N N . THR B 1 49 ? 18.578 -30.969 -3.928 1 93.19 49 THR B N 1
ATOM 3233 C CA . THR B 1 49 ? 17.516 -30 -3.662 1 93.19 49 THR B CA 1
ATOM 3234 C C . THR B 1 49 ? 17.141 -29.25 -4.938 1 93.19 49 THR B C 1
ATOM 3236 O O . THR B 1 49 ? 15.953 -29.109 -5.25 1 93.19 49 THR B O 1
ATOM 3239 N N . ILE B 1 50 ? 18.141 -28.766 -5.703 1 95.31 50 ILE B N 1
ATOM 3240 C CA . ILE B 1 50 ? 17.859 -28.031 -6.934 1 95.31 50 ILE B CA 1
ATOM 3241 C C . ILE B 1 50 ? 17.25 -28.984 -7.969 1 95.31 50 ILE B C 1
ATOM 3243 O O . ILE B 1 50 ? 16.391 -28.578 -8.75 1 95.31 50 ILE B O 1
ATOM 3247 N N . GLU B 1 51 ? 17.672 -30.219 -7.945 1 93.88 51 GLU B N 1
ATOM 3248 C CA . GLU B 1 51 ? 17.125 -31.219 -8.859 1 93.88 51 GLU B CA 1
ATOM 3249 C C . GLU B 1 51 ? 15.641 -31.438 -8.594 1 93.88 51 GLU B C 1
ATOM 3251 O O . GLU B 1 51 ? 14.836 -31.484 -9.531 1 93.88 51 GLU B O 1
ATOM 3256 N N . LYS B 1 52 ? 15.297 -31.578 -7.336 1 92.31 52 LYS B N 1
ATOM 3257 C CA . LYS B 1 52 ? 13.898 -31.75 -6.953 1 92.31 52 LYS B CA 1
ATOM 3258 C C . LYS B 1 52 ? 13.055 -30.562 -7.387 1 92.31 52 LYS B C 1
ATOM 3260 O O . LYS B 1 52 ? 11.938 -30.719 -7.883 1 92.31 52 LYS B O 1
ATOM 3265 N N . CYS B 1 53 ? 13.609 -29.359 -7.168 1 94.12 53 CYS B N 1
ATOM 3266 C CA . CYS B 1 53 ? 12.914 -28.141 -7.574 1 94.12 53 CYS B CA 1
ATOM 3267 C C . CYS B 1 53 ? 12.711 -28.109 -9.086 1 94.12 53 CYS B C 1
ATOM 3269 O O . CYS B 1 53 ? 11.648 -27.703 -9.562 1 94.12 53 CYS B O 1
ATOM 3271 N N . ALA B 1 54 ? 13.727 -28.547 -9.812 1 95.19 54 ALA B N 1
ATOM 3272 C CA . ALA B 1 54 ? 13.648 -28.594 -11.266 1 95.19 54 ALA B CA 1
ATOM 3273 C C . ALA B 1 54 ? 12.57 -29.562 -11.734 1 95.19 54 ALA B C 1
ATOM 3275 O O . ALA B 1 54 ? 11.758 -29.219 -12.594 1 95.19 54 ALA B O 1
ATOM 3276 N N . HIS B 1 55 ? 12.578 -30.734 -11.148 1 94.56 55 HIS B N 1
ATOM 3277 C CA . HIS B 1 55 ? 11.555 -31.719 -11.469 1 94.56 55 HIS B CA 1
ATOM 3278 C C . HIS B 1 55 ? 10.156 -31.172 -11.227 1 94.56 55 HIS B C 1
ATOM 3280 O O . HIS B 1 55 ? 9.273 -31.297 -12.086 1 94.56 55 HIS B O 1
ATOM 3286 N N . LYS B 1 56 ? 9.977 -30.547 -10.102 1 94.81 56 LYS B N 1
ATOM 3287 C CA . LYS B 1 56 ? 8.695 -29.953 -9.742 1 94.81 56 LYS B CA 1
ATOM 3288 C C . LYS B 1 56 ? 8.297 -28.859 -10.727 1 94.81 56 LYS B C 1
ATOM 3290 O O . LYS B 1 56 ? 7.129 -28.75 -11.109 1 94.81 56 LYS B O 1
ATOM 3295 N N . THR B 1 57 ? 9.273 -28.047 -11.102 1 95.94 57 THR B N 1
ATOM 3296 C CA . THR B 1 57 ? 9.023 -26.953 -12.039 1 95.94 57 THR B CA 1
ATOM 3297 C C . THR B 1 57 ? 8.523 -27.484 -13.375 1 95.94 57 THR B C 1
ATOM 3299 O O . THR B 1 57 ? 7.527 -27 -13.906 1 95.94 57 THR B O 1
ATOM 3302 N N . VAL B 1 58 ? 9.172 -28.516 -13.883 1 95.25 58 VAL B N 1
ATOM 3303 C CA . VAL B 1 58 ? 8.789 -29.094 -15.164 1 95.25 58 VAL B CA 1
ATOM 3304 C C . VAL B 1 58 ? 7.41 -29.734 -15.055 1 95.25 58 VAL B C 1
ATOM 3306 O O . VAL B 1 58 ? 6.539 -29.5 -15.891 1 95.25 58 VAL B O 1
ATOM 3309 N N . ARG B 1 59 ? 7.207 -30.516 -14.047 1 94.5 59 ARG B N 1
ATOM 3310 C CA . ARG B 1 59 ? 5.914 -31.141 -13.82 1 94.5 59 ARG B CA 1
ATOM 3311 C C . ARG B 1 59 ? 4.797 -30.109 -13.773 1 94.5 59 ARG B C 1
ATOM 3313 O O . ARG B 1 59 ? 3.758 -30.281 -14.422 1 94.5 59 ARG B O 1
ATOM 3320 N N . ASN B 1 60 ? 5.012 -29.078 -12.945 1 95.44 60 ASN B N 1
ATOM 3321 C CA . ASN B 1 60 ? 3.994 -28.047 -12.766 1 95.44 60 ASN B CA 1
ATOM 3322 C C . ASN B 1 60 ? 3.746 -27.281 -14.062 1 95.44 60 ASN B C 1
ATOM 3324 O O . ASN B 1 60 ? 2.621 -26.859 -14.328 1 95.44 60 ASN B O 1
ATOM 3328 N N . TYR B 1 61 ? 4.816 -27.062 -14.836 1 95 61 TYR B N 1
ATOM 3329 C CA . TYR B 1 61 ? 4.621 -26.453 -16.141 1 95 61 TYR B CA 1
ATOM 3330 C C . TYR B 1 61 ? 3.758 -27.344 -17.031 1 95 61 TYR B C 1
ATOM 3332 O O . TYR B 1 61 ? 2.918 -26.844 -17.797 1 95 61 TYR B O 1
ATOM 3340 N N . PHE B 1 62 ? 3.918 -28.625 -16.953 1 92 62 PHE B N 1
ATOM 3341 C CA . PHE B 1 62 ? 3.088 -29.562 -17.703 1 92 62 PHE B CA 1
ATOM 3342 C C . PHE B 1 62 ? 1.634 -29.484 -17.266 1 92 62 PHE B C 1
ATOM 3344 O O . PHE B 1 62 ? 0.72 -29.562 -18.094 1 92 62 PHE B O 1
ATOM 3351 N N . HIS B 1 63 ? 1.492 -29.359 -15.984 1 91.75 63 HIS B N 1
ATOM 3352 C CA . HIS B 1 63 ? 0.142 -29.141 -15.477 1 91.75 63 HIS B CA 1
ATOM 3353 C C . HIS B 1 63 ? -0.475 -27.875 -16.062 1 91.75 63 HIS B C 1
ATOM 3355 O O . HIS B 1 63 ? -1.645 -27.875 -16.453 1 91.75 63 HIS B O 1
ATOM 3361 N N . TYR B 1 64 ? 0.285 -26.766 -16.078 1 93.88 64 TYR B N 1
ATOM 3362 C CA . TYR B 1 64 ? -0.176 -25.531 -16.719 1 93.88 64 TYR B CA 1
ATOM 3363 C C . TYR B 1 64 ? -0.545 -25.797 -18.188 1 93.88 64 TYR B C 1
ATOM 3365 O O . TYR B 1 64 ? -1.568 -25.297 -18.672 1 93.88 64 TYR B O 1
ATOM 3373 N N . LYS B 1 65 ? 0.221 -26.547 -18.891 1 90.94 65 LYS B N 1
ATOM 3374 C CA . LYS B 1 65 ? 0.033 -26.828 -20.312 1 90.94 65 LYS B CA 1
ATOM 3375 C C . LYS B 1 65 ? -1.346 -27.422 -20.578 1 90.94 65 LYS B C 1
ATOM 3377 O O . LYS B 1 65 ? -1.924 -27.203 -21.656 1 90.94 65 LYS B O 1
ATOM 3382 N N . GLN B 1 66 ? -1.856 -28.156 -19.656 1 91.06 66 GLN B N 1
ATOM 3383 C CA . GLN B 1 66 ? -3.184 -28.734 -19.781 1 91.06 66 GLN B CA 1
ATOM 3384 C C . GLN B 1 66 ? -4.262 -27.656 -19.844 1 91.06 66 GLN B C 1
ATOM 3386 O O . GLN B 1 66 ? -5.379 -27.922 -20.297 1 91.06 66 GLN B O 1
ATOM 3391 N N . HIS B 1 67 ? -3.887 -26.516 -19.391 1 92.5 67 HIS B N 1
ATOM 3392 C CA . HIS B 1 67 ? -4.852 -25.422 -19.328 1 92.5 67 HIS B CA 1
ATOM 3393 C C . HIS B 1 67 ? -4.543 -24.359 -20.375 1 92.5 67 HIS B C 1
ATOM 3395 O O . HIS B 1 67 ? -5.152 -23.281 -20.375 1 92.5 67 HIS B O 1
ATOM 3401 N N . MET B 1 68 ? -3.654 -24.578 -21.25 1 89.12 68 MET B N 1
ATOM 3402 C CA . MET B 1 68 ? -3.152 -23.594 -22.219 1 89.12 68 MET B CA 1
ATOM 3403 C C . MET B 1 68 ? -4.242 -23.203 -23.219 1 89.12 68 MET B C 1
ATOM 3405 O O . MET B 1 68 ? -4.223 -22.094 -23.75 1 89.12 68 MET B O 1
ATOM 3409 N N . ASN B 1 69 ? -5.164 -24.109 -23.469 1 87.75 69 ASN B N 1
ATOM 3410 C CA . ASN B 1 69 ? -6.219 -23.812 -24.438 1 87.75 69 ASN B CA 1
ATOM 3411 C C . ASN B 1 69 ? -7.461 -23.25 -23.75 1 87.75 69 ASN B C 1
ATOM 3413 O O . ASN B 1 69 ? -8.422 -22.875 -24.422 1 87.75 69 ASN B O 1
ATOM 3417 N N . ASP B 1 70 ? -7.395 -23.109 -22.484 1 89.31 70 ASP B N 1
ATOM 3418 C CA . ASP B 1 70 ? -8.477 -22.469 -21.734 1 89.31 70 ASP B CA 1
ATOM 3419 C C . ASP B 1 70 ? -8.469 -20.953 -21.969 1 89.31 70 ASP B C 1
ATOM 3421 O O . ASP B 1 70 ? -7.418 -20.359 -22.219 1 89.31 70 ASP B O 1
ATOM 3425 N N . ASN B 1 71 ? -9.594 -20.328 -21.922 1 89.5 71 ASN B N 1
ATOM 3426 C CA . ASN B 1 71 ? -9.703 -18.875 -22.031 1 89.5 71 ASN B CA 1
ATOM 3427 C C . ASN B 1 71 ? -8.977 -18.172 -20.891 1 89.5 71 ASN B C 1
ATOM 3429 O O . ASN B 1 71 ? -8.516 -17.031 -21.031 1 89.5 71 ASN B O 1
ATOM 3433 N N . SER B 1 72 ? -8.773 -18.906 -19.781 1 92.06 72 SER B N 1
ATOM 3434 C CA . SER B 1 72 ? -8.156 -18.328 -18.578 1 92.06 72 SER B CA 1
ATOM 3435 C C . SER B 1 72 ? -6.688 -18.719 -18.484 1 92.06 72 SER B C 1
ATOM 3437 O O . SER B 1 72 ? -6.121 -18.734 -17.391 1 92.06 72 SER B O 1
ATOM 3439 N N . TYR B 1 73 ? -6.09 -19.078 -19.578 1 93.94 73 TYR B N 1
ATOM 3440 C CA . TYR B 1 73 ? -4.719 -19.578 -19.547 1 93.94 73 TYR B CA 1
ATOM 3441 C C . TYR B 1 73 ? -3.781 -18.562 -18.906 1 93.94 73 TYR B C 1
ATOM 3443 O O . TYR B 1 73 ? -2.832 -18.922 -18.219 1 93.94 73 TYR B O 1
ATOM 3451 N N . SER B 1 74 ? -4.039 -17.266 -19.094 1 94.5 74 SER B N 1
ATOM 3452 C CA . SER B 1 74 ? -3.182 -16.234 -18.516 1 94.5 74 SER B CA 1
ATOM 3453 C C . SER B 1 74 ? -3.197 -16.266 -17 1 94.5 74 SER B C 1
ATOM 3455 O O . SER B 1 74 ? -2.178 -16 -16.359 1 94.5 74 SER B O 1
ATOM 3457 N N . LYS B 1 75 ? -4.32 -16.594 -16.406 1 95.62 75 LYS B N 1
ATOM 3458 C CA . LYS B 1 75 ? -4.422 -16.719 -14.961 1 95.62 75 LYS B CA 1
ATOM 3459 C C . LYS B 1 75 ? -3.574 -17.875 -14.445 1 95.62 75 LYS B C 1
ATOM 3461 O O . LYS B 1 75 ? -2.82 -17.719 -13.477 1 95.62 75 LYS B O 1
ATOM 3466 N N . TYR B 1 76 ? -3.713 -18.953 -15.117 1 96.81 76 TYR B N 1
ATOM 3467 C CA . TYR B 1 76 ? -2.941 -20.125 -14.711 1 96.81 76 TYR B CA 1
ATOM 3468 C C . TYR B 1 76 ? -1.444 -19.844 -14.805 1 96.81 76 TYR B C 1
ATOM 3470 O O . TYR B 1 76 ? -0.679 -20.234 -13.922 1 96.81 76 TYR B O 1
ATOM 3478 N N . CYS B 1 77 ? -1.067 -19.172 -15.875 1 97.38 77 CYS B N 1
ATOM 3479 C CA . CYS B 1 77 ? 0.339 -18.812 -16.031 1 97.38 77 CYS B CA 1
ATOM 3480 C C . CYS B 1 77 ? 0.797 -17.922 -14.883 1 97.38 77 CYS B C 1
ATOM 3482 O O . CYS B 1 77 ? 1.875 -18.125 -14.32 1 97.38 77 CYS B O 1
ATOM 3484 N N . ARG B 1 78 ? 0.024 -16.938 -14.492 1 96.94 78 ARG B N 1
ATOM 3485 C CA . ARG B 1 78 ? 0.376 -16.047 -13.383 1 96.94 78 ARG B CA 1
ATOM 3486 C C . ARG B 1 78 ? 0.525 -16.828 -12.086 1 96.94 78 ARG B C 1
ATOM 3488 O O . ARG B 1 78 ? 1.491 -16.625 -11.344 1 96.94 78 ARG B O 1
ATOM 3495 N N . TYR B 1 79 ? -0.378 -17.719 -11.844 1 98 79 TYR B N 1
ATOM 3496 C CA . TYR B 1 79 ? -0.324 -18.5 -10.609 1 98 79 TYR B CA 1
ATOM 3497 C C . TYR B 1 79 ? 0.86 -19.453 -10.609 1 98 79 TYR B C 1
ATOM 3499 O O . TYR B 1 79 ? 1.465 -19.703 -9.57 1 98 79 TYR B O 1
ATOM 3507 N N . PHE B 1 80 ? 1.161 -20.016 -11.805 1 97.88 80 PHE B N 1
ATOM 3508 C CA . PHE B 1 80 ? 2.395 -20.781 -11.938 1 97.88 80 PHE B CA 1
ATOM 3509 C C . PHE B 1 80 ? 3.602 -19.922 -11.562 1 97.88 80 PHE B C 1
ATOM 3511 O O . PHE B 1 80 ? 4.457 -20.359 -10.789 1 97.88 80 PHE B O 1
ATOM 3518 N N . ASN B 1 81 ? 3.639 -18.719 -12.039 1 98.12 81 ASN B N 1
ATOM 3519 C CA . ASN B 1 81 ? 4.746 -17.812 -11.75 1 98.12 81 ASN B CA 1
ATOM 3520 C C . ASN B 1 81 ? 4.773 -17.422 -10.273 1 98.12 81 ASN B C 1
ATOM 3522 O O . ASN B 1 81 ? 5.848 -17.297 -9.68 1 98.12 81 ASN B O 1
ATOM 3526 N N . HIS B 1 82 ? 3.596 -17.172 -9.68 1 97.94 82 HIS B N 1
ATOM 3527 C CA . HIS B 1 82 ? 3.561 -16.922 -8.242 1 97.94 82 HIS B CA 1
ATOM 3528 C C . HIS B 1 82 ? 4.203 -18.078 -7.469 1 97.94 82 HIS B C 1
ATOM 3530 O O . HIS B 1 82 ? 4.98 -17.844 -6.539 1 97.94 82 HIS B O 1
ATOM 3536 N N . TRP B 1 83 ? 3.836 -19.25 -7.867 1 97.62 83 TRP B N 1
ATOM 3537 C CA . TRP B 1 83 ? 4.402 -20.422 -7.227 1 97.62 83 TRP B CA 1
ATOM 3538 C C . TRP B 1 83 ? 5.91 -20.484 -7.434 1 97.62 83 TRP B C 1
ATOM 3540 O O . TRP B 1 83 ? 6.664 -20.734 -6.488 1 97.62 83 TRP B O 1
ATOM 3550 N N . LEU B 1 84 ? 6.305 -20.281 -8.688 1 97.81 84 LEU B N 1
ATOM 3551 C CA . LEU B 1 84 ? 7.719 -20.344 -9.039 1 97.81 84 LEU B CA 1
ATOM 3552 C C . LEU B 1 84 ? 8.531 -19.344 -8.211 1 97.81 84 LEU B C 1
ATOM 3554 O O . LEU B 1 84 ? 9.602 -19.688 -7.707 1 97.81 84 LEU B O 1
ATOM 3558 N N . LEU B 1 85 ? 8.055 -18.188 -8.039 1 96.94 85 LEU B N 1
ATOM 3559 C CA . LEU B 1 85 ? 8.734 -17.156 -7.273 1 96.94 85 LEU B CA 1
ATOM 3560 C C . LEU B 1 85 ? 8.805 -17.531 -5.797 1 96.94 85 LEU B C 1
ATOM 3562 O O . LEU B 1 85 ? 9.828 -17.312 -5.145 1 96.94 85 LEU B O 1
ATOM 3566 N N . LYS B 1 86 ? 7.762 -18.078 -5.328 1 96.31 86 LYS B N 1
ATOM 3567 C CA . LYS B 1 86 ? 7.758 -18.562 -3.949 1 96.31 86 LYS B CA 1
ATOM 3568 C C . LYS B 1 86 ? 8.789 -19.656 -3.742 1 96.31 86 LYS B C 1
ATOM 3570 O O . LYS B 1 86 ? 9.508 -19.672 -2.74 1 96.31 86 LYS B O 1
ATOM 3575 N N . GLU B 1 87 ? 8.836 -20.562 -4.652 1 95.44 87 GLU B N 1
ATOM 3576 C CA . GLU B 1 87 ? 9.789 -21.656 -4.59 1 95.44 87 GLU B CA 1
ATOM 3577 C C . GLU B 1 87 ? 11.227 -21.141 -4.676 1 95.44 87 GLU B C 1
ATOM 3579 O O . GLU B 1 87 ? 12.125 -21.672 -4.016 1 95.44 87 GLU B O 1
ATOM 3584 N N . LYS B 1 88 ? 11.414 -20.172 -5.512 1 96 88 LYS B N 1
ATOM 3585 C CA . LYS B 1 88 ? 12.719 -19.547 -5.602 1 96 88 LYS B CA 1
ATOM 3586 C C . LYS B 1 88 ? 13.188 -19.047 -4.238 1 96 88 LYS B C 1
ATOM 3588 O O . LYS B 1 88 ? 14.312 -19.328 -3.816 1 96 88 LYS B O 1
ATOM 3593 N N . TYR B 1 89 ? 12.391 -18.391 -3.553 1 93.94 89 TYR B N 1
ATOM 3594 C CA . TYR B 1 89 ? 12.75 -17.844 -2.25 1 93.94 89 TYR B CA 1
ATOM 3595 C C . TYR B 1 89 ? 12.961 -18.969 -1.23 1 93.94 89 TYR B C 1
ATOM 3597 O O . TYR B 1 89 ? 13.891 -18.906 -0.421 1 93.94 89 TYR B O 1
ATOM 3605 N N . ARG B 1 90 ? 12.094 -19.906 -1.284 1 93.88 90 ARG B N 1
ATOM 3606 C CA . ARG B 1 90 ? 12.266 -21.047 -0.393 1 93.88 90 ARG B CA 1
ATOM 3607 C C . ARG B 1 90 ? 13.625 -21.719 -0.608 1 93.88 90 ARG B C 1
ATOM 3609 O O . ARG B 1 90 ? 14.344 -22 0.353 1 93.88 90 ARG B O 1
ATOM 3616 N N . PHE B 1 91 ? 13.953 -21.891 -1.845 1 95.31 91 PHE B N 1
ATOM 3617 C CA . PHE B 1 91 ? 15.219 -22.516 -2.191 1 95.31 91 PHE B CA 1
ATOM 3618 C C . PHE B 1 91 ? 16.391 -21.672 -1.731 1 95.31 91 PHE B C 1
ATOM 3620 O O . PHE B 1 91 ? 17.312 -22.156 -1.063 1 95.31 91 PHE B O 1
ATOM 3627 N N . LYS B 1 92 ? 16.359 -20.375 -2.072 1 93.56 92 LYS B N 1
ATOM 3628 C CA . LYS B 1 92 ? 17.484 -19.484 -1.788 1 93.56 92 LYS B CA 1
ATOM 3629 C C . LYS B 1 92 ? 17.656 -19.297 -0.285 1 93.56 92 LYS B C 1
ATOM 3631 O O . LYS B 1 92 ? 18.797 -19.156 0.198 1 93.56 92 LYS B O 1
ATOM 3636 N N . THR B 1 93 ? 16.609 -19.281 0.425 1 92.38 93 THR B N 1
ATOM 3637 C CA . THR B 1 93 ? 16.688 -19.141 1.875 1 92.38 93 THR B CA 1
ATOM 3638 C C . THR B 1 93 ? 17.266 -20.391 2.516 1 92.38 93 THR B C 1
ATOM 3640 O O . THR B 1 93 ? 18.078 -20.312 3.438 1 92.38 93 THR B O 1
ATOM 3643 N N . ASN B 1 94 ? 16.922 -21.531 2.006 1 92.5 94 ASN B N 1
ATOM 3644 C CA . ASN B 1 94 ? 17.344 -22.797 2.586 1 92.5 94 ASN B CA 1
ATOM 3645 C C . ASN B 1 94 ? 18.719 -23.203 2.084 1 92.5 94 ASN B C 1
ATOM 3647 O O . ASN B 1 94 ? 19.359 -24.078 2.672 1 92.5 94 ASN B O 1
ATOM 3651 N N . ASN B 1 95 ? 19.078 -22.656 0.967 1 90.75 95 ASN B N 1
ATOM 3652 C CA . ASN B 1 95 ? 20.359 -22.969 0.345 1 90.75 95 ASN B CA 1
ATOM 3653 C C . ASN B 1 95 ? 21.156 -21.719 0.028 1 90.75 95 ASN B C 1
ATOM 3655 O O . ASN B 1 95 ? 21.578 -21.516 -1.11 1 90.75 95 ASN B O 1
ATOM 3659 N N . SER B 1 96 ? 21.484 -20.922 1.007 1 87.88 96 SER B N 1
ATOM 3660 C CA . SER B 1 96 ? 22.047 -19.594 0.835 1 87.88 96 SER B CA 1
ATOM 3661 C C . SER B 1 96 ? 23.391 -19.641 0.123 1 87.88 96 SER B C 1
ATOM 3663 O O . SER B 1 96 ? 23.688 -18.828 -0.753 1 87.88 96 SER B O 1
ATOM 3665 N N . MET B 1 97 ? 24.219 -20.625 0.339 1 88.5 97 MET B N 1
ATOM 3666 C CA . MET B 1 97 ? 25.547 -20.734 -0.239 1 88.5 97 MET B CA 1
ATOM 3667 C C . MET B 1 97 ? 25.484 -21.203 -1.688 1 88.5 97 MET B C 1
ATOM 3669 O O . MET B 1 97 ? 26.438 -21.016 -2.451 1 88.5 97 MET B O 1
ATOM 3673 N N . GLN B 1 98 ? 24.391 -21.766 -2.014 1 89.88 98 GLN B N 1
ATOM 3674 C CA . GLN B 1 98 ? 24.234 -22.328 -3.346 1 89.88 98 GLN B CA 1
ATOM 3675 C C . GLN B 1 98 ? 23.062 -21.703 -4.086 1 89.88 98 GLN B C 1
ATOM 3677 O O . GLN B 1 98 ? 22.469 -22.328 -4.957 1 89.88 98 GLN B O 1
ATOM 3682 N N . SER B 1 99 ? 22.734 -20.484 -3.742 1 90.25 99 SER B N 1
ATOM 3683 C CA . SER B 1 99 ? 21.547 -19.812 -4.27 1 90.25 99 SER B CA 1
ATOM 3684 C C . SER B 1 99 ? 21.672 -19.578 -5.773 1 90.25 99 SER B C 1
ATOM 3686 O O . SER B 1 99 ? 20.656 -19.5 -6.48 1 90.25 99 SER B O 1
ATOM 3688 N N . ASN B 1 100 ? 22.875 -19.484 -6.242 1 90.94 100 ASN B N 1
ATOM 3689 C CA . ASN B 1 100 ? 23.094 -19.203 -7.652 1 90.94 100 ASN B CA 1
ATOM 3690 C C . ASN B 1 100 ? 22.656 -20.359 -8.539 1 90.94 100 ASN B C 1
ATOM 3692 O O . ASN B 1 100 ? 22.422 -20.172 -9.734 1 90.94 100 ASN B O 1
ATOM 3696 N N . TYR B 1 101 ? 22.562 -21.531 -8.023 1 93.69 101 TYR B N 1
ATOM 3697 C CA . TYR B 1 101 ? 22.172 -22.703 -8.797 1 93.69 101 TYR B CA 1
ATOM 3698 C C . TYR B 1 101 ? 20.734 -22.578 -9.281 1 93.69 101 TYR B C 1
ATOM 3700 O O . TYR B 1 101 ? 20.375 -23.109 -10.336 1 93.69 101 TYR B O 1
ATOM 3708 N N . TRP B 1 102 ? 19.891 -21.938 -8.508 1 95.5 102 TRP B N 1
ATOM 3709 C CA . TRP B 1 102 ? 18.516 -21.703 -8.953 1 95.5 102 TRP B CA 1
ATOM 3710 C C . TRP B 1 102 ? 18.5 -20.953 -10.289 1 95.5 102 TRP B C 1
ATOM 3712 O O . TRP B 1 102 ? 17.844 -21.391 -11.234 1 95.5 102 TRP B O 1
ATOM 3722 N N . ASP B 1 103 ? 19.25 -19.875 -10.359 1 94.38 103 ASP B N 1
ATOM 3723 C CA . ASP B 1 103 ? 19.219 -19.016 -11.523 1 94.38 103 ASP B CA 1
ATOM 3724 C C . ASP B 1 103 ? 19.75 -19.734 -12.766 1 94.38 103 ASP B C 1
ATOM 3726 O O . ASP B 1 103 ? 19.203 -19.578 -13.859 1 94.38 103 ASP B O 1
ATOM 3730 N N . GLU B 1 104 ? 20.703 -20.484 -12.562 1 94.75 104 GLU B N 1
ATOM 3731 C CA . GLU B 1 104 ? 21.297 -21.203 -13.688 1 94.75 104 GLU B CA 1
ATOM 3732 C C . GLU B 1 104 ? 20.406 -22.359 -14.133 1 94.75 104 GLU B C 1
ATOM 3734 O O . GLU B 1 104 ? 20.109 -22.5 -15.32 1 94.75 104 GLU B O 1
ATOM 3739 N N . CYS B 1 105 ? 20.031 -23.188 -13.195 1 96.69 105 CYS B N 1
ATOM 3740 C CA . CYS B 1 105 ? 19.234 -24.375 -13.492 1 96.69 105 CYS B CA 1
ATOM 3741 C C . CYS B 1 105 ? 17.859 -23.984 -14.016 1 96.69 105 CYS B C 1
ATOM 3743 O O . CYS B 1 105 ? 17.469 -24.391 -15.117 1 96.69 105 CYS B O 1
ATOM 3745 N N . ILE B 1 106 ? 17.141 -23.172 -13.289 1 96.69 106 ILE B N 1
ATOM 3746 C CA . ILE B 1 106 ? 15.758 -22.859 -13.625 1 96.69 106 ILE B CA 1
ATOM 3747 C C . ILE B 1 106 ? 15.719 -22.016 -14.898 1 96.69 106 ILE B C 1
ATOM 3749 O O . ILE B 1 106 ? 14.805 -22.141 -15.711 1 96.69 106 ILE B O 1
ATOM 3753 N N . HIS B 1 107 ? 16.734 -21.156 -15.07 1 95.94 107 HIS B N 1
ATOM 3754 C CA . HIS B 1 107 ? 16.828 -20.422 -16.328 1 95.94 107 HIS B CA 1
ATOM 3755 C C . HIS B 1 107 ? 16.922 -21.359 -17.516 1 95.94 107 HIS B C 1
ATOM 3757 O O . HIS B 1 107 ? 16.188 -21.188 -18.5 1 95.94 107 HIS B O 1
ATOM 3763 N N . CYS B 1 108 ? 17.766 -22.328 -17.422 1 96.56 108 CYS B N 1
ATOM 3764 C CA . CYS B 1 108 ? 17.906 -23.328 -18.484 1 96.56 108 CYS B CA 1
ATOM 3765 C C . CYS B 1 108 ? 16.578 -24.062 -18.719 1 96.56 108 CYS B C 1
ATOM 3767 O O . CYS B 1 108 ? 16.141 -24.188 -19.859 1 96.56 108 CYS B O 1
ATOM 3769 N N . ILE B 1 109 ? 15.938 -24.531 -17.688 1 96.44 109 ILE B N 1
ATOM 3770 C CA . ILE B 1 109 ? 14.672 -25.25 -17.75 1 96.44 109 ILE B CA 1
ATOM 3771 C C . ILE B 1 109 ? 13.617 -24.375 -18.422 1 96.44 109 ILE B C 1
ATOM 3773 O O . ILE B 1 109 ? 12.883 -24.828 -19.297 1 96.44 109 ILE B O 1
ATOM 3777 N N . SER B 1 110 ? 13.57 -23.062 -18 1 95.94 110 SER B N 1
ATOM 3778 C CA . SER B 1 110 ? 12.578 -22.141 -18.531 1 95.94 110 SER B CA 1
ATOM 3779 C C . SER B 1 110 ? 12.75 -21.953 -20.031 1 95.94 110 SER B C 1
ATOM 3781 O O . SER B 1 110 ? 11.773 -21.953 -20.781 1 95.94 110 SER B O 1
ATOM 3783 N N . GLN B 1 111 ? 13.945 -21.812 -20.469 1 94.56 111 GLN B N 1
ATOM 3784 C CA . GLN B 1 111 ? 14.227 -21.641 -21.891 1 94.56 111 GLN B CA 1
ATOM 3785 C C . GLN B 1 111 ? 13.75 -22.844 -22.703 1 94.56 111 GLN B C 1
ATOM 3787 O O . GLN B 1 111 ? 13.117 -22.688 -23.75 1 94.56 111 GLN B O 1
ATOM 3792 N N . LYS B 1 112 ? 14 -23.984 -22.234 1 94.06 112 LYS B N 1
ATOM 3793 C CA . LYS B 1 112 ? 13.633 -25.203 -22.922 1 94.06 112 LYS B CA 1
ATOM 3794 C C . LYS B 1 112 ? 12.117 -25.391 -22.953 1 94.06 112 LYS B C 1
ATOM 3796 O O . LYS B 1 112 ? 11.555 -25.734 -24 1 94.06 112 LYS B O 1
ATOM 3801 N N . LEU B 1 113 ? 11.5 -25.203 -21.844 1 94.44 113 LEU B N 1
ATOM 3802 C CA . LEU B 1 113 ? 10.047 -25.359 -21.75 1 94.44 113 LEU B CA 1
ATOM 3803 C C . LEU B 1 113 ? 9.336 -24.328 -22.625 1 94.44 113 LEU B C 1
ATOM 3805 O O . LEU B 1 113 ? 8.398 -24.672 -23.344 1 94.44 113 LEU B O 1
ATOM 3809 N N . GLU B 1 114 ? 9.758 -23.062 -22.547 1 92.56 114 GLU B N 1
ATOM 3810 C CA . GLU B 1 114 ? 9.156 -22.016 -23.359 1 92.56 114 GLU B CA 1
ATOM 3811 C C . GLU B 1 114 ? 9.367 -22.281 -24.844 1 92.56 114 GLU B C 1
ATOM 3813 O O . GLU B 1 114 ? 8.469 -22.031 -25.656 1 92.56 114 GLU B O 1
ATOM 3818 N N . ALA B 1 115 ? 10.477 -22.797 -25.203 1 90.38 115 ALA B N 1
ATOM 3819 C CA . ALA B 1 115 ? 10.797 -23.109 -26.594 1 90.38 115 ALA B CA 1
ATOM 3820 C C . ALA B 1 115 ? 9.938 -24.25 -27.109 1 90.38 115 ALA B C 1
ATOM 3822 O O . ALA B 1 115 ? 9.609 -24.312 -28.297 1 90.38 115 ALA B O 1
ATOM 3823 N N . SER B 1 116 ? 9.641 -25.203 -26.25 1 85.94 116 SER B N 1
ATOM 3824 C CA . SER B 1 116 ? 8.875 -26.375 -26.641 1 85.94 116 SER B CA 1
ATOM 3825 C C . SER B 1 116 ? 7.477 -26 -27.109 1 85.94 116 SER B C 1
ATOM 3827 O O . SER B 1 116 ? 6.805 -26.781 -27.781 1 85.94 116 SER B O 1
ATOM 3829 N N . HIS B 1 117 ? 7.023 -24.844 -26.844 1 83.56 117 HIS B N 1
ATOM 3830 C CA . HIS B 1 117 ? 5.688 -24.422 -27.25 1 83.56 117 HIS B CA 1
ATOM 3831 C C . HIS B 1 117 ? 5.746 -23.516 -28.469 1 83.56 117 HIS B C 1
ATOM 3833 O O . HIS B 1 117 ? 4.727 -22.953 -28.891 1 83.56 117 HIS B O 1
ATOM 3839 N N . GLY B 1 118 ? 6.828 -23.516 -29.141 1 74.19 118 GLY B N 1
ATOM 3840 C CA . GLY B 1 118 ? 6.969 -22.688 -30.344 1 74.19 118 GLY B CA 1
ATOM 3841 C C . GLY B 1 118 ? 6.539 -21.25 -30.125 1 74.19 118 GLY B C 1
ATOM 3842 O O . GLY B 1 118 ? 6.789 -20.672 -29.062 1 74.19 118 GLY B O 1
ATOM 3843 N N . ASN B 1 119 ? 5.895 -20.641 -31.219 1 72.25 119 ASN B N 1
ATOM 3844 C CA . ASN B 1 119 ? 5.477 -19.25 -31.188 1 72.25 119 ASN B CA 1
ATOM 3845 C C . ASN B 1 119 ? 4.016 -19.109 -30.781 1 72.25 119 ASN B C 1
ATOM 3847 O O . ASN B 1 119 ? 3.354 -18.125 -31.125 1 72.25 119 ASN B O 1
ATOM 3851 N N . SER B 1 120 ? 3.623 -20.172 -30.031 1 76.5 120 SER B N 1
ATOM 3852 C CA . SER B 1 120 ? 2.244 -20.047 -29.562 1 76.5 120 SER B CA 1
ATOM 3853 C C . SER B 1 120 ? 2.078 -18.844 -28.641 1 76.5 120 SER B C 1
ATOM 3855 O O . SER B 1 120 ? 2.906 -18.625 -27.75 1 76.5 120 SER B O 1
ATOM 3857 N N . GLY B 1 121 ? 1.256 -17.938 -28.906 1 78.5 121 GLY B N 1
ATOM 3858 C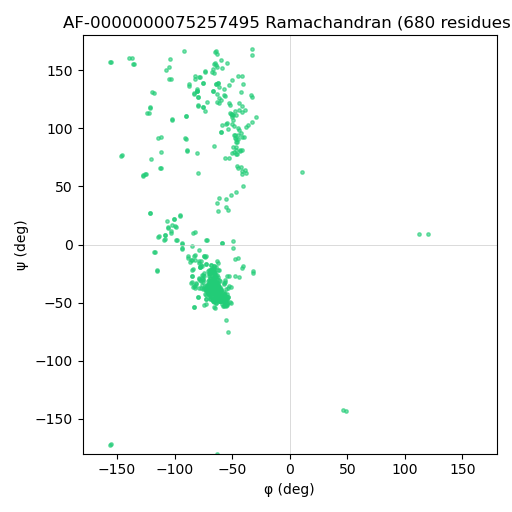 CA . GLY B 1 121 ? 0.943 -16.781 -28.062 1 78.5 121 GLY B CA 1
ATOM 3859 C C . GLY B 1 121 ? 0.428 -17.172 -26.688 1 78.5 121 GLY B C 1
ATOM 3860 O O . GLY B 1 121 ? 0.228 -16.297 -25.844 1 78.5 121 GLY B O 1
ATOM 3861 N N . LYS B 1 122 ? 0.362 -18.562 -26.438 1 85.12 122 LYS B N 1
ATOM 3862 C CA . LYS B 1 122 ? -0.233 -18.984 -25.188 1 85.12 122 LYS B CA 1
ATOM 3863 C C . LYS B 1 122 ? 0.81 -19.641 -24.281 1 85.12 122 LYS B C 1
ATOM 3865 O O . LYS B 1 122 ? 0.473 -20.188 -23.219 1 85.12 122 LYS B O 1
ATOM 3870 N N . LYS B 1 123 ? 2.053 -19.609 -24.656 1 88.25 123 LYS B N 1
ATOM 3871 C CA . LYS B 1 123 ? 3.09 -20.141 -23.766 1 88.25 123 LYS B CA 1
ATOM 3872 C C . LYS B 1 123 ? 3.234 -19.281 -22.516 1 88.25 123 LYS B C 1
ATOM 3874 O O . LYS B 1 123 ? 3.055 -18.062 -22.578 1 88.25 123 LYS B O 1
ATOM 3879 N N . CYS B 1 124 ? 3.584 -19.922 -21.438 1 94.56 124 CYS B N 1
ATOM 3880 C CA . CYS B 1 124 ? 3.771 -19.203 -20.188 1 94.56 124 CYS B CA 1
ATOM 3881 C C . CYS B 1 124 ? 5.215 -18.734 -20.031 1 94.56 124 CYS B C 1
ATOM 3883 O O . CYS B 1 124 ? 6.125 -19.562 -19.906 1 94.56 124 CYS B O 1
ATOM 3885 N N . ILE B 1 125 ? 5.371 -17.453 -20.109 1 94.19 125 ILE B N 1
ATOM 3886 C CA . ILE B 1 125 ? 6.695 -16.875 -19.938 1 94.19 125 ILE B CA 1
ATOM 3887 C C . ILE B 1 125 ? 7.035 -16.781 -18.453 1 94.19 125 ILE B C 1
ATOM 3889 O O . ILE B 1 125 ? 6.242 -16.266 -17.672 1 94.19 125 ILE B O 1
ATOM 3893 N N . PHE B 1 126 ? 8.203 -17.328 -18.078 1 96.19 126 PHE B N 1
ATOM 3894 C CA . PHE B 1 126 ? 8.648 -17.297 -16.688 1 96.19 126 PHE B CA 1
ATOM 3895 C C . PHE B 1 126 ? 8.938 -15.875 -16.25 1 96.19 126 PHE B C 1
ATOM 3897 O O . PHE B 1 126 ? 9.57 -15.109 -16.969 1 96.19 126 PHE B O 1
ATOM 3904 N N . ASP B 1 127 ? 8.422 -15.508 -15.109 1 93.75 127 ASP B N 1
ATOM 3905 C CA . ASP B 1 127 ? 8.75 -14.219 -14.508 1 93.75 127 ASP B CA 1
ATOM 3906 C C . ASP B 1 127 ? 10.148 -14.227 -13.898 1 93.75 127 ASP B C 1
ATOM 3908 O O . ASP B 1 127 ? 10.414 -14.969 -12.953 1 93.75 127 ASP B O 1
ATOM 3912 N N . LYS B 1 128 ? 10.953 -13.414 -14.391 1 88.31 128 LYS B N 1
ATOM 3913 C CA . LYS B 1 128 ? 12.359 -13.445 -14.016 1 88.31 128 LYS B CA 1
ATOM 3914 C C . LYS B 1 128 ? 12.727 -12.242 -13.148 1 88.31 128 LYS B C 1
ATOM 3916 O O . LYS B 1 128 ? 13.898 -12.031 -12.828 1 88.31 128 LYS B O 1
ATOM 3921 N N . GLU B 1 129 ? 11.805 -11.484 -12.828 1 87.44 129 GLU B N 1
ATOM 3922 C CA . GLU B 1 129 ? 12.039 -10.312 -11.984 1 87.44 129 GLU B CA 1
ATOM 3923 C C . GLU B 1 129 ? 12.508 -10.727 -10.586 1 87.44 129 GLU B C 1
ATOM 3925 O O . GLU B 1 129 ? 12.023 -11.711 -10.031 1 87.44 129 GLU B O 1
ATOM 3930 N N . ASN B 1 130 ? 13.438 -10.039 -10.078 1 86.5 130 ASN B N 1
ATOM 3931 C CA . ASN B 1 130 ? 13.938 -10.297 -8.734 1 86.5 130 ASN B CA 1
ATOM 3932 C C . ASN B 1 130 ? 13.156 -9.5 -7.688 1 86.5 130 ASN B C 1
ATOM 3934 O O . ASN B 1 130 ? 13.672 -8.539 -7.117 1 86.5 130 ASN B O 1
ATOM 3938 N N . TYR B 1 131 ? 12.039 -10.07 -7.359 1 88.81 131 TYR B N 1
ATOM 3939 C CA . TYR B 1 131 ? 11.172 -9.438 -6.371 1 88.81 131 TYR B CA 1
ATOM 3940 C C . TYR B 1 131 ? 11.68 -9.695 -4.957 1 88.81 131 TYR B C 1
ATOM 3942 O O . TYR B 1 131 ? 12.172 -10.781 -4.656 1 88.81 131 TYR B O 1
ATOM 3950 N N . PRO B 1 132 ? 11.508 -8.68 -4.109 1 87.81 132 PRO B N 1
ATOM 3951 C CA . PRO B 1 132 ? 11.586 -9.039 -2.691 1 87.81 132 PRO B CA 1
ATOM 3952 C C . PRO B 1 132 ? 10.484 -10.008 -2.268 1 87.81 132 PRO B C 1
ATOM 3954 O O . PRO B 1 132 ? 9.391 -10 -2.842 1 87.81 132 PRO B O 1
ATOM 3957 N N . ASN B 1 133 ? 10.734 -10.828 -1.232 1 90.31 133 ASN B N 1
ATOM 3958 C CA . ASN B 1 133 ? 9.789 -11.859 -0.798 1 90.31 133 ASN B CA 1
ATOM 3959 C C . ASN B 1 133 ? 8.438 -11.258 -0.443 1 90.31 133 ASN B C 1
ATOM 3961 O O . ASN B 1 133 ? 7.395 -11.805 -0.807 1 90.31 133 ASN B O 1
ATOM 3965 N N . ALA B 1 134 ? 8.461 -10.117 0.233 1 90.81 134 ALA B N 1
ATOM 3966 C CA . ALA B 1 134 ? 7.219 -9.461 0.646 1 90.81 134 ALA B CA 1
ATOM 3967 C C . ALA B 1 134 ? 6.383 -9.062 -0.565 1 90.81 134 ALA B C 1
ATOM 3969 O O . ALA B 1 134 ? 5.152 -9.125 -0.525 1 90.81 134 ALA B O 1
ATOM 3970 N N . ILE B 1 135 ? 7.055 -8.656 -1.644 1 91.94 135 ILE B N 1
ATOM 3971 C CA . ILE B 1 135 ? 6.363 -8.25 -2.863 1 91.94 135 ILE B CA 1
ATOM 3972 C C . ILE B 1 135 ? 5.77 -9.477 -3.549 1 91.94 135 ILE B C 1
ATOM 3974 O O . ILE B 1 135 ? 4.66 -9.422 -4.086 1 91.94 135 ILE B O 1
ATOM 3978 N N . VAL B 1 136 ? 6.48 -10.617 -3.518 1 94.62 136 VAL B N 1
ATOM 3979 C CA . VAL B 1 136 ? 5.969 -11.859 -4.078 1 94.62 136 VAL B CA 1
ATOM 3980 C C . VAL B 1 136 ? 4.672 -12.25 -3.375 1 94.62 136 VAL B C 1
ATOM 3982 O O . VAL B 1 136 ? 3.672 -12.555 -4.027 1 94.62 136 VAL B O 1
ATOM 3985 N N . SER B 1 137 ? 4.676 -12.18 -2.086 1 95.81 137 SER B N 1
ATOM 3986 C CA . SER B 1 137 ? 3.496 -12.516 -1.299 1 95.81 137 SER B CA 1
ATOM 3987 C C . SER B 1 137 ? 2.357 -11.539 -1.559 1 95.81 137 SER B C 1
ATOM 3989 O O . SER B 1 137 ? 1.219 -11.945 -1.794 1 95.81 137 SER B O 1
ATOM 3991 N N . MET B 1 138 ? 2.695 -10.273 -1.497 1 95.94 138 MET B N 1
ATOM 3992 C CA . MET B 1 138 ? 1.689 -9.242 -1.731 1 95.94 138 MET B CA 1
ATOM 3993 C C . MET B 1 138 ? 1.01 -9.438 -3.082 1 95.94 138 MET B C 1
ATOM 3995 O O . MET B 1 138 ? -0.219 -9.43 -3.172 1 95.94 138 MET B O 1
ATOM 3999 N N . ARG B 1 139 ? 1.791 -9.648 -4.137 1 97.12 139 ARG B N 1
ATOM 4000 C CA . ARG B 1 139 ? 1.257 -9.836 -5.484 1 97.12 139 ARG B CA 1
ATOM 4001 C C . ARG B 1 139 ? 0.354 -11.062 -5.551 1 97.12 139 ARG B C 1
ATOM 4003 O O . ARG B 1 139 ? -0.698 -11.031 -6.191 1 97.12 139 ARG B O 1
ATOM 4010 N N . ARG B 1 140 ? 0.753 -12.117 -4.898 1 97.94 140 ARG B N 1
ATOM 4011 C CA . ARG B 1 140 ? -0.054 -13.336 -4.855 1 97.94 140 ARG B CA 1
ATOM 4012 C C . ARG B 1 140 ? -1.406 -13.07 -4.199 1 97.94 140 ARG B C 1
ATOM 4014 O O . ARG B 1 140 ? -2.445 -13.484 -4.719 1 97.94 140 ARG B O 1
ATOM 4021 N N . TYR B 1 141 ? -1.42 -12.398 -3.119 1 98.31 141 TYR B N 1
ATOM 4022 C CA . TYR B 1 141 ? -2.664 -12.117 -2.41 1 98.31 141 TYR B CA 1
ATOM 4023 C C . TYR B 1 141 ? -3.541 -11.156 -3.201 1 98.31 141 TYR B C 1
ATOM 4025 O O . TYR B 1 141 ? -4.77 -11.281 -3.195 1 98.31 141 TYR B O 1
ATOM 4033 N N . LEU B 1 142 ? -2.895 -10.18 -3.842 1 98.5 142 LEU B N 1
ATOM 4034 C CA . LEU B 1 142 ? -3.639 -9.273 -4.703 1 98.5 142 LEU B CA 1
ATOM 4035 C C . LEU B 1 142 ? -4.324 -10.031 -5.832 1 98.5 142 LEU B C 1
ATOM 4037 O O . LEU B 1 142 ? -5.523 -9.852 -6.066 1 98.5 142 LEU B O 1
ATOM 4041 N N . ASP B 1 143 ? -3.596 -10.883 -6.5 1 98.56 143 ASP B N 1
ATOM 4042 C CA . ASP B 1 143 ? -4.137 -11.688 -7.594 1 98.56 143 ASP B CA 1
ATOM 4043 C C . ASP B 1 143 ? -5.238 -12.617 -7.102 1 98.56 143 ASP B C 1
ATOM 4045 O O . ASP B 1 143 ? -6.27 -12.773 -7.758 1 98.56 143 ASP B O 1
ATOM 4049 N N . LYS B 1 144 ? -5.004 -13.242 -5.938 1 98.38 144 LYS B N 1
ATOM 4050 C CA . LYS B 1 144 ? -5.996 -14.133 -5.34 1 98.38 144 LYS B CA 1
ATOM 4051 C C . LYS B 1 144 ? -7.297 -13.391 -5.051 1 98.38 144 LYS B C 1
ATOM 4053 O O . LYS B 1 144 ? -8.383 -13.891 -5.352 1 98.38 144 LYS B O 1
ATOM 4058 N N . PHE B 1 145 ? -7.203 -12.227 -4.512 1 98.56 145 PHE B N 1
ATOM 4059 C CA . PHE B 1 145 ? -8.414 -11.461 -4.238 1 98.56 145 PHE B CA 1
ATOM 4060 C C . PHE B 1 145 ? -9.156 -11.148 -5.527 1 98.56 145 PHE B C 1
ATOM 4062 O O . PHE B 1 145 ? -10.391 -11.25 -5.582 1 98.56 145 PHE B O 1
ATOM 4069 N N . CYS B 1 146 ? -8.391 -10.719 -6.535 1 98.44 146 CYS B N 1
ATOM 4070 C CA . CYS B 1 146 ? -9.031 -10.375 -7.801 1 98.44 146 CYS B CA 1
ATOM 4071 C C . CYS B 1 146 ? -9.766 -11.57 -8.383 1 98.44 146 CYS B C 1
ATOM 4073 O O . CYS B 1 146 ? -10.867 -11.422 -8.922 1 98.44 146 CYS B O 1
ATOM 4075 N N . SER B 1 147 ? -9.219 -12.781 -8.273 1 97.94 147 SER B N 1
ATOM 4076 C CA . SER B 1 147 ? -9.898 -13.992 -8.711 1 97.94 147 SER B CA 1
ATOM 4077 C C . SER B 1 147 ? -11.164 -14.242 -7.902 1 97.94 147 SER B C 1
ATOM 4079 O O . SER B 1 147 ? -12.211 -14.578 -8.469 1 97.94 147 SER B O 1
ATOM 4081 N N . ILE B 1 148 ? -11.094 -14.07 -6.621 1 97.94 148 ILE B N 1
ATOM 4082 C CA . ILE B 1 148 ? -12.227 -14.273 -5.73 1 97.94 148 ILE B CA 1
ATOM 4083 C C . ILE B 1 148 ? -13.32 -13.25 -6.039 1 97.94 148 ILE B C 1
ATOM 4085 O O . ILE B 1 148 ? -14.492 -13.609 -6.16 1 97.94 148 ILE B O 1
ATOM 4089 N N . ARG B 1 149 ? -12.922 -12.031 -6.156 1 97.69 149 ARG B N 1
ATOM 4090 C CA . ARG B 1 149 ? -13.852 -10.953 -6.484 1 97.69 149 ARG B CA 1
ATOM 4091 C C . ARG B 1 149 ? -14.586 -11.25 -7.785 1 97.69 149 ARG B C 1
ATOM 4093 O O . ARG B 1 149 ? -15.82 -11.164 -7.84 1 97.69 149 ARG B O 1
ATOM 4100 N N . GLU B 1 150 ? -13.82 -11.562 -8.828 1 96.56 150 GLU B N 1
ATOM 4101 C CA . GLU B 1 150 ? -14.414 -11.867 -10.125 1 96.56 150 GLU B CA 1
ATOM 4102 C C . GLU B 1 150 ? -15.422 -13.016 -10.016 1 96.56 150 GLU B C 1
ATOM 4104 O O . GLU B 1 150 ? -16.516 -12.945 -10.586 1 96.56 150 GLU B O 1
ATOM 4109 N N . TYR B 1 151 ? -15.062 -14.031 -9.312 1 96.81 151 TYR B N 1
ATOM 4110 C CA . TYR B 1 151 ? -15.945 -15.172 -9.117 1 96.81 151 TYR B CA 1
ATOM 4111 C C . TYR B 1 151 ? -17.234 -14.758 -8.422 1 96.81 151 TYR B C 1
ATOM 4113 O O . TYR B 1 151 ? -18.328 -15.07 -8.891 1 96.81 151 TYR B O 1
ATOM 4121 N N . LEU B 1 152 ? -17.125 -14.023 -7.34 1 96.81 152 LEU B N 1
ATOM 4122 C CA . LEU B 1 152 ? -18.281 -13.633 -6.539 1 96.81 152 LEU B CA 1
ATOM 4123 C C . LEU B 1 152 ? -19.188 -12.68 -7.312 1 96.81 152 LEU B C 1
ATOM 4125 O O . LEU B 1 152 ? -20.406 -12.773 -7.238 1 96.81 152 LEU B O 1
ATOM 4129 N N . GLU B 1 153 ? -18.562 -11.781 -8.055 1 95.25 153 GLU B N 1
ATOM 4130 C CA . GLU B 1 153 ? -19.328 -10.812 -8.844 1 95.25 153 GLU B CA 1
ATOM 4131 C C . GLU B 1 153 ? -20.078 -11.492 -9.977 1 95.25 153 GLU B C 1
ATOM 4133 O O . GLU B 1 153 ? -21.156 -11.031 -10.383 1 95.25 153 GLU B O 1
ATOM 4138 N N . THR B 1 154 ? -19.5 -12.531 -10.492 1 94.75 154 THR B N 1
ATOM 4139 C CA . THR B 1 154 ? -20.125 -13.25 -11.602 1 94.75 154 THR B CA 1
ATOM 4140 C C . THR B 1 154 ? -21.172 -14.227 -11.086 1 94.75 154 THR B C 1
ATOM 4142 O O . THR B 1 154 ? -22.219 -14.398 -11.703 1 94.75 154 THR B O 1
ATOM 4145 N N . ALA B 1 155 ? -20.953 -14.828 -9.961 1 94.19 155 ALA B N 1
ATOM 4146 C CA . ALA B 1 155 ? -21.797 -15.906 -9.445 1 94.19 155 ALA B CA 1
ATOM 4147 C C . ALA B 1 155 ? -23 -15.352 -8.688 1 94.19 155 ALA B C 1
ATOM 4149 O O . ALA B 1 155 ? -24.047 -16 -8.609 1 94.19 155 ALA B O 1
ATOM 4150 N N . TYR B 1 156 ? -22.844 -14.141 -8.117 1 93.88 156 TYR B N 1
ATOM 4151 C CA . TYR B 1 156 ? -23.891 -13.633 -7.227 1 93.88 156 TYR B CA 1
ATOM 4152 C C . TYR B 1 156 ? -24.203 -12.164 -7.531 1 93.88 156 TYR B C 1
ATOM 4154 O O . TYR B 1 156 ? -23.359 -11.453 -8.078 1 93.88 156 TYR B O 1
ATOM 4162 N N . SER B 1 157 ? -25.406 -11.781 -7.172 1 91.81 157 SER B N 1
ATOM 4163 C CA . SER B 1 157 ? -25.766 -10.367 -7.145 1 91.81 157 SER B CA 1
ATOM 4164 C C . SER B 1 157 ? -25.484 -9.75 -5.781 1 91.81 157 SER B C 1
ATOM 4166 O O . SER B 1 157 ? -26.375 -9.68 -4.93 1 91.81 157 SER B O 1
ATOM 4168 N N . LEU B 1 158 ? -24.359 -9.219 -5.574 1 91.81 158 LEU B N 1
ATOM 4169 C CA . LEU B 1 158 ? -23.828 -8.781 -4.285 1 91.81 158 LEU B CA 1
ATOM 4170 C C . LEU B 1 158 ? -24.641 -7.605 -3.746 1 91.81 158 LEU B C 1
ATOM 4172 O O . LEU B 1 158 ? -24.734 -7.422 -2.531 1 91.81 158 LEU B O 1
ATOM 4176 N N . ASN B 1 159 ? -25.234 -6.902 -4.629 1 88.81 159 ASN B N 1
ATOM 4177 C CA . ASN B 1 159 ? -25.984 -5.727 -4.199 1 88.81 159 ASN B CA 1
ATOM 4178 C C . ASN B 1 159 ? -27.375 -6.098 -3.705 1 88.81 159 ASN B C 1
ATOM 4180 O O . ASN B 1 159 ? -28.062 -5.277 -3.094 1 88.81 159 ASN B O 1
ATOM 4184 N N . THR B 1 160 ? -27.844 -7.266 -3.945 1 89.94 160 THR B N 1
ATOM 4185 C CA . THR B 1 160 ? -29.203 -7.645 -3.564 1 89.94 160 THR B CA 1
ATOM 4186 C C . THR B 1 160 ? -29.188 -8.75 -2.512 1 89.94 160 THR B C 1
ATOM 4188 O O . THR B 1 160 ? -30.188 -8.984 -1.831 1 89.94 160 THR B O 1
ATOM 4191 N N . ASP B 1 161 ? -28.141 -9.484 -2.404 1 89 161 ASP B N 1
ATOM 4192 C CA . ASP B 1 161 ? -27.969 -10.547 -1.421 1 89 161 ASP B CA 1
ATOM 4193 C C . ASP B 1 161 ? -27.078 -10.102 -0.27 1 89 161 ASP B C 1
ATOM 4195 O O . ASP B 1 161 ? -25.859 -10.023 -0.421 1 89 161 ASP B O 1
ATOM 4199 N N . ARG B 1 162 ? -27.641 -9.867 0.871 1 87.69 162 ARG B N 1
ATOM 4200 C CA . ARG B 1 162 ? -26.922 -9.281 2 1 87.69 162 ARG B CA 1
ATOM 4201 C C . ARG B 1 162 ? -25.797 -10.188 2.467 1 87.69 162 ARG B C 1
ATOM 4203 O O . ARG B 1 162 ? -24.688 -9.719 2.748 1 87.69 162 ARG B O 1
ATOM 4210 N N . ASP B 1 163 ? -26.094 -11.531 2.609 1 89.12 163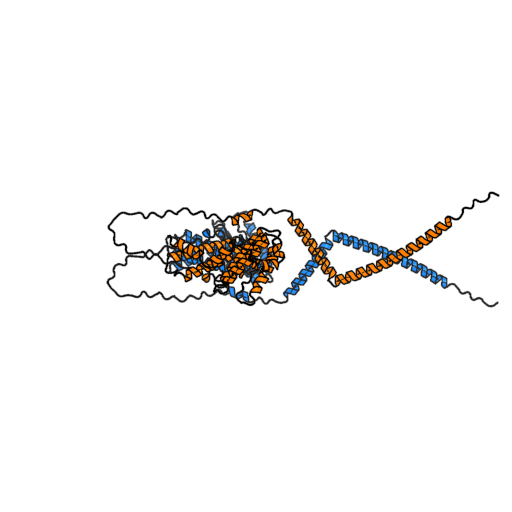 ASP B N 1
ATOM 4211 C CA . ASP B 1 163 ? -25.094 -12.469 3.119 1 89.12 163 ASP B CA 1
ATOM 4212 C C . ASP B 1 163 ? -23.875 -12.539 2.197 1 89.12 163 ASP B C 1
ATOM 4214 O O . ASP B 1 163 ? -22.734 -12.508 2.662 1 89.12 163 ASP B O 1
ATOM 4218 N N . LYS B 1 164 ? -24.156 -12.547 0.928 1 94.31 164 LYS B N 1
ATOM 4219 C CA . LYS B 1 164 ? -23.062 -12.586 -0.037 1 94.31 164 LYS B CA 1
ATOM 4220 C C . LYS B 1 164 ? -22.297 -11.266 -0.046 1 94.31 164 LYS B C 1
ATOM 4222 O O . LYS B 1 164 ? -21.062 -11.258 -0.192 1 94.31 164 LYS B O 1
ATOM 4227 N N . CYS B 1 165 ? -23.016 -10.234 0.095 1 94.06 165 CYS B N 1
ATOM 4228 C CA . CYS B 1 165 ? -22.406 -8.914 0.157 1 94.06 165 CYS B CA 1
ATOM 4229 C C . CYS B 1 165 ? -21.469 -8.797 1.359 1 94.06 165 CYS B C 1
ATOM 4231 O O . CYS B 1 165 ? -20.328 -8.352 1.226 1 94.06 165 CYS B O 1
ATOM 4233 N N . LEU B 1 166 ? -21.922 -9.211 2.498 1 91.88 166 LEU B N 1
ATOM 4234 C CA . LEU B 1 166 ? -21.109 -9.156 3.717 1 91.88 166 LEU B CA 1
ATOM 4235 C C . LEU B 1 166 ? -19.875 -10.047 3.598 1 91.88 166 LEU B C 1
ATOM 4237 O O . LEU B 1 166 ? -18.797 -9.68 4.059 1 91.88 166 LEU B O 1
ATOM 4241 N N . PHE B 1 167 ? -20.125 -11.203 2.998 1 95.06 167 PHE B N 1
ATOM 4242 C CA . PHE B 1 167 ? -19.016 -12.117 2.777 1 95.06 167 PHE B CA 1
ATOM 4243 C C . PHE B 1 167 ? -17.938 -11.469 1.901 1 95.06 167 PHE B C 1
ATOM 4245 O O . PHE B 1 167 ? -16.75 -11.5 2.229 1 95.06 167 PHE B O 1
ATOM 4252 N N . TYR B 1 168 ? -18.391 -10.836 0.83 1 96.56 168 TYR B N 1
ATOM 4253 C CA . TYR B 1 168 ? -17.469 -10.125 -0.059 1 96.56 168 TYR B CA 1
ATOM 4254 C C . TYR B 1 168 ? -16.703 -9.047 0.697 1 96.56 168 TYR B C 1
ATOM 4256 O O . TYR B 1 168 ? -15.477 -8.953 0.57 1 96.56 168 TYR B O 1
ATOM 4264 N N . ASN B 1 169 ? -17.359 -8.219 1.394 1 93.56 169 ASN B N 1
ATOM 4265 C CA . ASN B 1 169 ? -16.719 -7.121 2.113 1 93.56 169 ASN B CA 1
ATOM 4266 C C . ASN B 1 169 ? -15.719 -7.637 3.145 1 93.56 169 ASN B C 1
ATOM 4268 O O . ASN B 1 169 ? -14.648 -7.047 3.332 1 93.56 169 ASN B O 1
ATOM 4272 N N . LYS B 1 170 ? -16.062 -8.711 3.805 1 94.12 170 LYS B N 1
ATOM 4273 C CA . LYS B 1 170 ? -15.141 -9.328 4.746 1 94.12 170 LYS B CA 1
ATOM 4274 C C . LYS B 1 170 ? -13.875 -9.805 4.039 1 94.12 170 LYS B C 1
ATOM 4276 O O . LYS B 1 170 ? -12.766 -9.609 4.543 1 94.12 170 LYS B O 1
ATOM 4281 N N . LYS B 1 171 ? -14.039 -10.43 2.914 1 96.25 171 LYS B N 1
ATOM 4282 C CA . LYS B 1 171 ? -12.891 -10.875 2.131 1 96.25 171 LYS B CA 1
ATOM 4283 C C . LYS B 1 171 ? -12.062 -9.688 1.647 1 96.25 171 LYS B C 1
ATOM 4285 O O . LYS B 1 171 ? -10.828 -9.727 1.705 1 96.25 171 LYS B O 1
ATOM 4290 N N . ARG B 1 172 ? -12.75 -8.695 1.149 1 96.75 172 ARG B N 1
ATOM 4291 C CA . ARG B 1 172 ? -12.086 -7.48 0.698 1 96.75 172 ARG B CA 1
ATOM 4292 C C . ARG B 1 172 ? -11.203 -6.902 1.797 1 96.75 172 ARG B C 1
ATOM 4294 O O . ARG B 1 172 ? -10.031 -6.582 1.56 1 96.75 172 ARG B O 1
ATOM 4301 N N . ASP B 1 173 ? -11.688 -6.828 2.998 1 95.31 173 ASP B N 1
ATOM 4302 C CA . ASP B 1 173 ? -10.953 -6.273 4.125 1 95.31 173 ASP B CA 1
ATOM 4303 C C . ASP B 1 173 ? -9.781 -7.176 4.512 1 95.31 173 ASP B C 1
ATOM 4305 O O . ASP B 1 173 ? -8.672 -6.695 4.77 1 95.31 173 ASP B O 1
ATOM 4309 N N . TYR B 1 174 ? -10.078 -8.461 4.535 1 96.56 174 TYR B N 1
ATOM 4310 C CA . TYR B 1 174 ? -9.031 -9.422 4.867 1 96.56 174 TYR B CA 1
ATOM 4311 C C . TYR B 1 174 ? -7.848 -9.297 3.912 1 96.56 174 TYR B C 1
ATOM 4313 O O . TYR B 1 174 ? -6.695 -9.25 4.348 1 96.56 174 TYR B O 1
ATOM 4321 N N . TYR B 1 175 ? -8.148 -9.273 2.688 1 97.5 175 TYR B N 1
ATOM 4322 C CA . TYR B 1 175 ? -7.074 -9.258 1.706 1 97.5 175 TYR B CA 1
ATOM 4323 C C . TYR B 1 175 ? -6.387 -7.898 1.674 1 97.5 175 TYR B C 1
ATOM 4325 O O . TYR B 1 175 ? -5.168 -7.816 1.503 1 97.5 175 TYR B O 1
ATOM 4333 N N . LEU B 1 176 ? -7.094 -6.758 1.831 1 97.25 176 LEU B N 1
ATOM 4334 C CA . LEU B 1 176 ? -6.469 -5.445 1.968 1 97.25 176 LEU B CA 1
ATOM 4335 C C . LEU B 1 176 ? -5.496 -5.43 3.145 1 97.25 176 LEU B C 1
ATOM 4337 O O . LEU B 1 176 ? -4.355 -4.984 3.008 1 97.25 176 LEU B O 1
ATOM 4341 N N . LYS B 1 177 ? -5.922 -5.938 4.211 1 96.38 177 LYS B N 1
ATOM 4342 C CA . LYS B 1 177 ? -5.082 -6.047 5.398 1 96.38 177 LYS B CA 1
ATOM 4343 C C . LYS B 1 177 ? -3.809 -6.836 5.102 1 96.38 177 LYS B C 1
ATOM 4345 O O . LYS B 1 177 ? -2.701 -6.363 5.375 1 96.38 177 LYS B O 1
ATOM 4350 N N . THR B 1 178 ? -4.023 -7.996 4.559 1 97.25 178 THR B N 1
ATOM 4351 C CA . THR B 1 178 ? -2.904 -8.891 4.285 1 97.25 178 THR B CA 1
ATOM 4352 C C . THR B 1 178 ? -1.922 -8.25 3.311 1 97.25 178 THR B C 1
ATOM 4354 O O . THR B 1 178 ? -0.708 -8.312 3.512 1 97.25 178 THR B O 1
ATOM 4357 N N . ILE B 1 179 ? -2.438 -7.633 2.248 1 97.38 179 ILE B N 1
ATOM 4358 C CA . ILE B 1 179 ? -1.629 -6.973 1.229 1 97.38 179 ILE B CA 1
ATOM 4359 C C . ILE B 1 179 ? -0.825 -5.84 1.863 1 97.38 179 ILE B C 1
ATOM 4361 O O . ILE B 1 179 ? 0.392 -5.758 1.682 1 97.38 179 ILE B O 1
ATOM 4365 N N . LEU B 1 180 ? -1.453 -5 2.627 1 95.69 180 LEU B N 1
ATOM 4366 C CA . LEU B 1 180 ? -0.792 -3.848 3.23 1 95.69 180 LEU B CA 1
ATOM 4367 C C . LEU B 1 180 ? 0.211 -4.293 4.289 1 95.69 180 LEU B C 1
ATOM 4369 O O . LEU B 1 180 ? 1.268 -3.678 4.449 1 95.69 180 LEU B O 1
ATOM 4373 N N . GLN B 1 181 ? -0.063 -5.367 5.012 1 94.88 181 GLN B N 1
ATOM 4374 C CA . GLN B 1 181 ? 0.881 -5.902 5.984 1 94.88 181 GLN B CA 1
ATOM 4375 C C . GLN B 1 181 ? 2.137 -6.438 5.301 1 94.88 181 GLN B C 1
ATOM 4377 O O . GLN B 1 181 ? 3.244 -6.293 5.824 1 94.88 181 GLN B O 1
ATOM 4382 N N . ASN B 1 182 ? 1.935 -7.09 4.164 1 94 182 ASN B N 1
ATOM 4383 C CA . ASN B 1 182 ? 3.1 -7.523 3.4 1 94 182 ASN B CA 1
ATOM 4384 C C . ASN B 1 182 ? 3.934 -6.336 2.93 1 94 182 ASN B C 1
ATOM 4386 O O . ASN B 1 182 ? 5.164 -6.367 2.998 1 94 182 ASN B O 1
ATOM 4390 N N . ILE B 1 183 ? 3.307 -5.305 2.496 1 91.06 183 ILE B N 1
ATOM 4391 C CA . ILE B 1 183 ? 4.023 -4.105 2.07 1 91.06 183 ILE B CA 1
ATOM 4392 C C . ILE B 1 183 ? 4.797 -3.521 3.252 1 91.06 183 ILE B C 1
ATOM 4394 O O . ILE B 1 183 ? 5.953 -3.127 3.107 1 91.06 183 ILE B O 1
ATOM 4398 N N . ALA B 1 184 ? 4.203 -3.52 4.375 1 90.5 184 ALA B N 1
ATOM 4399 C CA . ALA B 1 184 ? 4.816 -2.963 5.578 1 90.5 184 ALA B CA 1
ATOM 4400 C C . ALA B 1 184 ? 6.004 -3.809 6.031 1 90.5 184 ALA B C 1
ATOM 4402 O O . ALA B 1 184 ? 6.832 -3.355 6.824 1 90.5 184 ALA B O 1
ATOM 4403 N N . SER B 1 185 ? 6.066 -5.031 5.543 1 89.44 185 SER B N 1
ATOM 4404 C CA . SER B 1 185 ? 7.117 -5.941 5.984 1 89.44 185 SER B CA 1
ATOM 4405 C C . SER B 1 185 ? 8.32 -5.891 5.051 1 89.44 185 SER B C 1
ATOM 4407 O O . SER B 1 185 ? 9.297 -6.617 5.25 1 89.44 185 SER B O 1
ATOM 4409 N N . ILE B 1 186 ? 8.172 -5.113 4.02 1 83.94 186 ILE B N 1
ATOM 4410 C CA . ILE B 1 186 ? 9.281 -4.996 3.084 1 83.94 186 ILE B CA 1
ATOM 4411 C C . ILE B 1 186 ? 10.5 -4.426 3.805 1 83.94 186 ILE B C 1
ATOM 4413 O O . ILE B 1 186 ? 10.398 -3.436 4.531 1 83.94 186 ILE B O 1
ATOM 4417 N N . SER B 1 187 ? 11.594 -5.148 3.686 1 76.75 187 SER B N 1
ATOM 4418 C CA . SER B 1 187 ? 12.836 -4.758 4.348 1 76.75 187 SER B CA 1
ATOM 4419 C C . SER B 1 187 ? 13.367 -3.441 3.793 1 76.75 187 SER B C 1
ATOM 4421 O O . SER B 1 187 ? 13.055 -3.066 2.66 1 76.75 187 SER B O 1
ATOM 4423 N N . SER B 1 188 ? 14.281 -2.965 4.578 1 70.88 188 SER B N 1
ATOM 4424 C CA . SER B 1 188 ? 14.922 -1.691 4.277 1 70.88 188 SER B CA 1
ATOM 4425 C C . SER B 1 188 ? 15.906 -1.83 3.117 1 70.88 188 SER B C 1
ATOM 4427 O O . SER B 1 188 ? 16.516 -2.887 2.938 1 70.88 188 SER B O 1
ATOM 4429 N N . SER B 1 189 ? 15.789 -1.262 1.977 1 68.94 189 SER B N 1
ATOM 4430 C CA . SER B 1 189 ? 16.797 -1.15 0.93 1 68.94 189 SER B CA 1
ATOM 4431 C C . SER B 1 189 ? 16.328 -1.799 -0.366 1 68.94 189 SER B C 1
ATOM 4433 O O . SER B 1 189 ? 17.125 -2.018 -1.283 1 68.94 189 SER B O 1
ATOM 4435 N N . THR B 1 190 ? 15.109 -2.105 -0.239 1 74.25 190 THR B N 1
ATOM 4436 C CA . THR B 1 190 ? 14.578 -2.709 -1.458 1 74.25 190 THR B CA 1
ATOM 4437 C C . THR B 1 190 ? 14.227 -1.636 -2.482 1 74.25 190 THR B C 1
ATOM 4439 O O . THR B 1 190 ? 13.633 -0.613 -2.137 1 74.25 190 THR B O 1
ATOM 4442 N N . THR B 1 191 ? 14.695 -1.917 -3.646 1 75.94 191 THR B N 1
ATOM 4443 C CA . THR B 1 191 ? 14.32 -1.026 -4.738 1 75.94 191 THR B CA 1
ATOM 4444 C C . THR B 1 191 ? 12.93 -1.374 -5.258 1 75.94 191 THR B C 1
ATOM 4446 O O . THR B 1 191 ? 12.602 -2.549 -5.453 1 75.94 191 THR B O 1
ATOM 4449 N N . PHE B 1 192 ? 12.148 -0.321 -5.43 1 74.25 192 PHE B N 1
ATOM 4450 C CA . PHE B 1 192 ? 10.758 -0.516 -5.832 1 74.25 192 PHE B CA 1
ATOM 4451 C C . PHE B 1 192 ? 10.57 -0.169 -7.305 1 74.25 192 PHE B C 1
ATOM 4453 O O . PHE B 1 192 ? 11.234 0.728 -7.824 1 74.25 192 PHE B O 1
ATOM 4460 N N . ASN B 1 193 ? 9.734 -0.985 -7.852 1 76.44 193 ASN B N 1
ATOM 4461 C CA . ASN B 1 193 ? 9.234 -0.746 -9.195 1 76.44 193 ASN B CA 1
ATOM 4462 C C . ASN B 1 193 ? 7.719 -0.58 -9.211 1 76.44 193 ASN B C 1
ATOM 4464 O O . ASN B 1 193 ? 7 -1.356 -8.586 1 76.44 193 ASN B O 1
ATOM 4468 N N . LYS B 1 194 ? 7.227 0.456 -9.867 1 76.5 194 LYS B N 1
ATOM 4469 C CA . LYS B 1 194 ? 5.797 0.75 -9.922 1 76.5 194 LYS B CA 1
ATOM 4470 C C . LYS B 1 194 ? 5.008 -0.455 -10.422 1 76.5 194 LYS B C 1
ATOM 4472 O O . LYS B 1 194 ? 3.842 -0.636 -10.062 1 76.5 194 LYS B O 1
ATOM 4477 N N . ASN B 1 195 ? 5.66 -1.235 -11.172 1 86.25 195 ASN B N 1
ATOM 4478 C CA . ASN B 1 195 ? 4.98 -2.379 -11.773 1 86.25 195 ASN B CA 1
ATOM 4479 C C . ASN B 1 195 ? 4.723 -3.48 -10.75 1 86.25 195 ASN B C 1
ATOM 4481 O O . ASN B 1 195 ? 3.949 -4.402 -11.008 1 86.25 195 ASN B O 1
ATOM 4485 N N . TYR B 1 196 ? 5.32 -3.338 -9.547 1 89.94 196 TYR B N 1
ATOM 4486 C CA . TYR B 1 196 ? 5.156 -4.355 -8.516 1 89.94 196 TYR B CA 1
ATOM 4487 C C . TYR B 1 196 ? 3.703 -4.434 -8.055 1 89.94 196 TYR B C 1
ATOM 4489 O O . TYR B 1 196 ? 3.24 -5.492 -7.617 1 89.94 196 TYR B O 1
ATOM 4497 N N . PHE B 1 197 ? 2.98 -3.344 -8.25 1 92.38 197 PHE B N 1
ATOM 4498 C CA . PHE B 1 197 ? 1.644 -3.258 -7.676 1 92.38 197 PHE B CA 1
ATOM 4499 C C . PHE B 1 197 ? 0.579 -3.422 -8.75 1 92.38 197 PHE B C 1
ATOM 4501 O O . PHE B 1 197 ? -0.579 -3.049 -8.555 1 92.38 197 PHE B O 1
ATOM 4508 N N . LYS B 1 198 ? 1.007 -3.893 -9.883 1 94.56 198 LYS B N 1
ATOM 4509 C CA . LYS B 1 198 ? 0.108 -4.156 -11.008 1 94.56 198 LYS B CA 1
ATOM 4510 C C . LYS B 1 198 ? 0.193 -5.613 -11.445 1 94.56 198 LYS B C 1
ATOM 4512 O O . LYS B 1 198 ? 1.237 -6.062 -11.922 1 94.56 198 LYS B O 1
ATOM 4517 N N . ILE B 1 199 ? -0.837 -6.332 -11.258 1 96.94 199 ILE B N 1
ATOM 4518 C CA . ILE B 1 199 ? -0.929 -7.684 -11.789 1 96.94 199 ILE B CA 1
ATOM 4519 C C . ILE B 1 199 ? -1.39 -7.637 -13.25 1 96.94 199 ILE B C 1
ATOM 4521 O O . ILE B 1 199 ? -0.721 -8.172 -14.133 1 96.94 199 ILE B O 1
ATOM 4525 N N . HIS B 1 200 ? -2.471 -6.984 -13.477 1 94.5 200 HIS B N 1
ATOM 4526 C CA . HIS B 1 200 ? -3 -6.617 -14.781 1 94.5 200 HIS B CA 1
ATOM 4527 C C . HIS B 1 200 ? -3.916 -5.402 -14.688 1 94.5 200 HIS B C 1
ATOM 4529 O O . HIS B 1 200 ? -4.031 -4.789 -13.625 1 94.5 200 HIS B O 1
ATOM 4535 N N . GLU B 1 201 ? -4.605 -4.992 -15.672 1 92.56 201 GLU B N 1
ATOM 4536 C CA . GLU B 1 201 ? -5.293 -3.707 -15.75 1 92.56 201 GLU B CA 1
ATOM 4537 C C . GLU B 1 201 ? -6.402 -3.611 -14.711 1 92.56 201 GLU B C 1
ATOM 4539 O O . GLU B 1 201 ? -6.598 -2.561 -14.102 1 92.56 201 GLU B O 1
ATOM 4544 N N . ASN B 1 202 ? -7.113 -4.695 -14.477 1 93.44 202 ASN B N 1
ATOM 4545 C CA . ASN B 1 202 ? -8.242 -4.672 -13.555 1 93.44 202 ASN B CA 1
ATOM 4546 C C . ASN B 1 202 ? -7.859 -5.223 -12.188 1 93.44 202 ASN B C 1
ATOM 4548 O O . ASN B 1 202 ? -8.734 -5.613 -11.406 1 93.44 202 ASN B O 1
ATOM 4552 N N . CYS B 1 203 ? -6.578 -5.32 -11.953 1 97.81 203 CYS B N 1
ATOM 4553 C CA . CYS B 1 203 ? -6.031 -5.801 -10.688 1 97.81 203 CYS B CA 1
ATOM 4554 C C . CYS B 1 203 ? -4.719 -5.098 -10.359 1 97.81 203 CYS B C 1
ATOM 4556 O O . CYS B 1 203 ? -3.641 -5.633 -10.617 1 97.81 203 CYS B O 1
ATOM 4558 N N . SER B 1 204 ? -4.883 -3.896 -9.922 1 96.81 204 SER B N 1
ATOM 4559 C CA . SER B 1 204 ? -3.748 -3.018 -9.664 1 96.81 204 SER B CA 1
ATOM 4560 C C . SER B 1 204 ? -4.102 -1.947 -8.641 1 96.81 204 SER B C 1
ATOM 4562 O O . SER B 1 204 ? -5.27 -1.588 -8.484 1 96.81 204 SER B O 1
ATOM 4564 N N . PHE B 1 205 ? -3.127 -1.413 -7.988 1 95.25 205 PHE B N 1
ATOM 4565 C CA . PHE B 1 205 ? -3.334 -0.322 -7.043 1 95.25 205 PHE B CA 1
ATOM 4566 C C . PHE B 1 205 ? -3.766 0.947 -7.77 1 95.25 205 PHE B C 1
ATOM 4568 O O . PHE B 1 205 ? -4.516 1.759 -7.219 1 95.25 205 PHE B O 1
ATOM 4575 N N . SER B 1 206 ? -3.268 1.104 -9.031 1 92.81 206 SER B N 1
ATOM 4576 C CA . SER B 1 206 ? -3.582 2.305 -9.797 1 92.81 206 SER B CA 1
ATOM 4577 C C . SER B 1 206 ? -5.051 2.332 -10.203 1 92.81 206 SER B C 1
ATOM 4579 O O . SER B 1 206 ? -5.602 3.396 -10.492 1 92.81 206 SER B O 1
ATOM 4581 N N . ASN B 1 207 ? -5.586 1.185 -10.273 1 94.88 207 ASN B N 1
ATOM 4582 C CA . ASN B 1 207 ? -7.008 1.058 -10.578 1 94.88 207 ASN B CA 1
ATOM 4583 C C . ASN B 1 207 ? -7.793 0.524 -9.375 1 94.88 207 ASN B C 1
ATOM 4585 O O . ASN B 1 207 ? -8.398 -0.544 -9.453 1 94.88 207 ASN B O 1
ATOM 4589 N N . PHE B 1 208 ? -7.848 1.26 -8.375 1 95.19 208 PHE B N 1
ATOM 4590 C CA . PHE B 1 208 ? -8.359 0.85 -7.07 1 95.19 208 PHE B CA 1
ATOM 4591 C C . PHE B 1 208 ? -9.844 0.498 -7.16 1 95.19 208 PHE B C 1
ATOM 4593 O O . PHE B 1 208 ? -10.273 -0.525 -6.625 1 95.19 208 PHE B O 1
ATOM 4600 N N . ASP B 1 209 ? -10.648 1.25 -7.879 1 93.94 209 ASP B N 1
ATOM 4601 C CA . ASP B 1 209 ? -12.094 1.079 -7.918 1 93.94 209 ASP B CA 1
ATOM 4602 C C . ASP B 1 209 ? -12.477 -0.225 -8.617 1 93.94 209 ASP B C 1
ATOM 4604 O O . ASP B 1 209 ? -13.469 -0.862 -8.25 1 93.94 209 ASP B O 1
ATOM 4608 N N . LYS B 1 210 ? -11.625 -0.572 -9.555 1 95.75 210 LYS B N 1
ATOM 4609 C CA . LYS B 1 210 ? -11.859 -1.843 -10.234 1 95.75 210 LYS B CA 1
ATOM 4610 C C . LYS B 1 210 ? -11.336 -3.014 -9.406 1 95.75 210 LYS B C 1
ATOM 4612 O O . LYS B 1 210 ? -11.906 -4.105 -9.438 1 95.75 210 LYS B O 1
ATOM 4617 N N . THR B 1 211 ? -10.281 -2.771 -8.719 1 97.94 211 THR B N 1
ATOM 4618 C CA . THR B 1 211 ? -9.617 -3.832 -7.973 1 97.94 211 THR B CA 1
ATOM 4619 C C . THR B 1 211 ? -10.344 -4.098 -6.656 1 97.94 211 THR B C 1
ATOM 4621 O O . THR B 1 211 ? -10.562 -5.254 -6.285 1 97.94 211 THR B O 1
ATOM 4624 N N . PHE B 1 212 ? -10.688 -3.025 -5.965 1 96.75 212 PHE B N 1
ATOM 4625 C CA . PHE B 1 212 ? -11.328 -3.115 -4.66 1 96.75 212 PHE B CA 1
ATOM 4626 C C . PHE B 1 212 ? -12.641 -2.344 -4.648 1 96.75 212 PHE B C 1
ATOM 4628 O O . PHE B 1 212 ? -12.844 -1.467 -3.809 1 96.75 212 PHE B O 1
ATOM 4635 N N . PRO B 1 213 ? -13.523 -2.725 -5.457 1 94.19 213 PRO B N 1
ATOM 4636 C CA . PRO B 1 213 ? -14.789 -1.986 -5.461 1 94.19 213 PRO B CA 1
ATOM 4637 C C . PRO B 1 213 ? -15.531 -2.074 -4.125 1 94.19 213 PRO B C 1
ATOM 4639 O O . PRO B 1 213 ? -15.539 -3.131 -3.49 1 94.19 213 PRO B O 1
ATOM 4642 N N . GLU B 1 214 ? -16.062 -1.007 -3.721 1 88.38 214 GLU B N 1
ATOM 4643 C CA . GLU B 1 214 ? -16.906 -0.967 -2.537 1 88.38 214 GLU B CA 1
ATOM 4644 C C . GLU B 1 214 ? -18.344 -1.382 -2.873 1 88.38 214 GLU B C 1
ATOM 4646 O O . GLU B 1 214 ? -18.906 -0.917 -3.863 1 88.38 214 GLU B O 1
ATOM 4651 N N . ILE B 1 215 ? -18.844 -2.258 -2.127 1 90.44 215 ILE B N 1
ATOM 4652 C CA . ILE B 1 215 ? -20.234 -2.652 -2.301 1 90.44 215 ILE B CA 1
ATOM 4653 C C . ILE B 1 215 ? -21.016 -2.406 -1.004 1 90.44 215 ILE B C 1
ATOM 4655 O O . ILE B 1 215 ? -20.688 -2.979 0.038 1 90.44 215 ILE B O 1
ATOM 4659 N N . ILE B 1 216 ? -21.984 -1.552 -1.1 1 87.06 216 ILE B N 1
ATOM 4660 C CA . ILE B 1 216 ? -22.844 -1.27 0.044 1 87.06 216 ILE B CA 1
ATOM 4661 C C . ILE B 1 216 ? -23.891 -2.367 0.182 1 87.06 216 ILE B C 1
ATOM 4663 O O . ILE B 1 216 ? -24.688 -2.588 -0.731 1 87.06 216 ILE B O 1
ATOM 4667 N N . CYS B 1 217 ? -23.859 -3.018 1.269 1 89.06 217 CYS B N 1
ATOM 4668 C CA . CYS B 1 217 ? -24.75 -4.148 1.471 1 89.06 217 CYS B CA 1
ATOM 4669 C C . CYS B 1 217 ? -26.172 -3.672 1.747 1 89.06 217 CYS B C 1
ATOM 4671 O O . CYS B 1 217 ? -26.375 -2.678 2.445 1 89.06 217 CYS B O 1
ATOM 4673 N N . PRO B 1 218 ? -27.172 -4.395 1.128 1 87.12 218 PRO B N 1
ATOM 4674 C CA . PRO B 1 218 ? -28.578 -4.07 1.429 1 87.12 218 PRO B CA 1
ATOM 4675 C C . PRO B 1 218 ? -28.953 -4.359 2.881 1 87.12 218 PRO B C 1
ATOM 4677 O O . PRO B 1 218 ? -28.281 -5.16 3.545 1 87.12 218 PRO B O 1
ATOM 4680 N N . CYS B 1 219 ? -29.984 -3.668 3.348 1 80.25 219 CYS B N 1
ATOM 4681 C CA . CYS B 1 219 ? -30.469 -3.879 4.707 1 80.25 219 CYS B CA 1
ATOM 4682 C C . CYS B 1 219 ? -31.391 -5.094 4.773 1 80.25 219 CYS B C 1
ATOM 4684 O O . CYS B 1 219 ? -31.938 -5.516 3.756 1 80.25 219 CYS B O 1
ATOM 4686 N N . ASP B 1 220 ? -31.484 -5.988 5.832 1 66.38 220 ASP B N 1
ATOM 4687 C CA . ASP B 1 220 ? -32.344 -7.156 6.035 1 66.38 220 ASP B CA 1
ATOM 4688 C C . ASP B 1 220 ? -33.812 -6.82 5.77 1 66.38 220 ASP B C 1
ATOM 4690 O O . ASP B 1 220 ? -34.312 -5.797 6.234 1 66.38 220 ASP B O 1
ATOM 4694 N N . ASP B 1 221 ? -34.344 -7.219 4.668 1 54.22 221 ASP B N 1
ATOM 4695 C CA . ASP B 1 221 ? -35.781 -7.102 4.449 1 54.22 221 ASP B CA 1
ATOM 4696 C C . ASP B 1 221 ? -36.594 -7.699 5.617 1 54.22 221 ASP B C 1
ATOM 4698 O O . ASP B 1 221 ? -37.812 -7.566 5.684 1 54.22 221 ASP B O 1
ATOM 4702 N N . THR B 1 222 ? -36.219 -8.797 6.281 1 45.81 222 THR B N 1
ATOM 4703 C CA . THR B 1 222 ? -37.219 -9.469 7.09 1 45.81 222 THR B CA 1
ATOM 4704 C C . THR B 1 222 ? -37.875 -8.492 8.078 1 45.81 222 THR B C 1
ATOM 4706 O O . THR B 1 222 ? -37.625 -8.57 9.281 1 45.81 222 THR B O 1
ATOM 4709 N N . CYS B 1 223 ? -38 -7.324 7.844 1 40.53 223 CYS B N 1
ATOM 4710 C CA . CYS B 1 223 ? -39.156 -6.793 8.57 1 40.53 223 CYS B CA 1
ATOM 4711 C C . CYS B 1 223 ? -40.438 -7.488 8.141 1 40.53 223 CYS B C 1
ATOM 4713 O O . CYS B 1 223 ? -41.094 -7.039 7.207 1 40.53 223 CYS B O 1
ATOM 4715 N N . THR B 1 224 ? -40.5 -8.828 7.906 1 35.81 224 THR B N 1
ATOM 4716 C CA . THR B 1 224 ? -41.812 -9.414 7.879 1 35.81 224 THR B CA 1
ATOM 4717 C C . THR B 1 224 ? -42.688 -8.859 9.008 1 35.81 224 THR B C 1
ATOM 4719 O O . THR B 1 224 ? -42.219 -8.703 10.133 1 35.81 224 THR B O 1
ATOM 4722 N N . LYS B 1 225 ? -43.938 -8.43 8.703 1 35.78 225 LYS B N 1
ATOM 4723 C CA . LYS B 1 225 ? -45.125 -8.234 9.523 1 35.78 225 LYS B CA 1
ATOM 4724 C C . LYS B 1 225 ? -45.312 -9.383 10.516 1 35.78 225 LYS B C 1
ATOM 4726 O O . LYS B 1 225 ? -45.656 -10.5 10.125 1 35.78 225 LYS B O 1
ATOM 4731 N N . ASN B 1 226 ? -44.562 -9.68 11.5 1 31.45 226 ASN B N 1
ATOM 4732 C CA . ASN B 1 226 ? -45.125 -10.539 12.531 1 31.45 226 ASN B CA 1
ATOM 4733 C C . ASN B 1 226 ? -46.625 -10.352 12.648 1 31.45 226 ASN B C 1
ATOM 4735 O O . ASN B 1 226 ? -47.125 -9.219 12.742 1 31.45 226 ASN B O 1
ATOM 4739 N N . GLU B 1 227 ? -47.5 -11.266 12.266 1 34.72 227 GLU B N 1
ATOM 4740 C CA . GLU B 1 227 ? -48.781 -11.461 12.953 1 34.72 227 GLU B CA 1
ATOM 4741 C C . GLU B 1 227 ? -48.656 -11.164 14.445 1 34.72 227 GLU B C 1
ATOM 4743 O O . GLU B 1 227 ? -47.625 -11.469 15.062 1 34.72 227 GLU B O 1
ATOM 4748 N N . GLN B 1 228 ? -49.5 -10.305 14.984 1 32.56 228 GLN B N 1
ATOM 4749 C CA . GLN B 1 228 ? -49.688 -10.008 16.406 1 32.56 228 GLN B CA 1
ATOM 4750 C C . GLN B 1 228 ? -49.562 -11.273 17.25 1 32.56 228 GLN B C 1
ATOM 4752 O O . GLN B 1 228 ? -50.406 -12.148 17.188 1 32.56 228 GLN B O 1
ATOM 4757 N N . PRO B 1 229 ? -48.469 -12.031 17.344 1 32.88 229 PRO B N 1
ATOM 4758 C CA . PRO B 1 229 ? -48.844 -12.93 18.438 1 32.88 229 PRO B CA 1
ATOM 4759 C C . PRO B 1 229 ? -49.375 -12.188 19.656 1 32.88 229 PRO B C 1
ATOM 4761 O O . PRO B 1 229 ? -49.125 -10.992 19.812 1 32.88 229 PRO B O 1
ATOM 4764 N N . GLU B 1 230 ? -50.438 -12.742 20.375 1 32.25 230 GLU B N 1
ATOM 4765 C CA . GLU B 1 230 ? -50.844 -12.367 21.719 1 32.25 230 GLU B CA 1
ATOM 4766 C C . GLU B 1 230 ? -49.625 -11.953 22.562 1 32.25 230 GLU B C 1
ATOM 4768 O O . GLU B 1 230 ? -48.5 -12.375 22.281 1 32.25 230 GLU B O 1
ATOM 4773 N N . ALA B 1 231 ? -49.781 -11.266 23.672 1 28.31 231 ALA B N 1
ATOM 4774 C CA . ALA B 1 231 ? -49.062 -10.516 24.688 1 28.31 231 ALA B CA 1
ATOM 4775 C C . ALA B 1 231 ? -47.875 -11.312 25.203 1 28.31 231 ALA B C 1
ATOM 4777 O O . ALA B 1 231 ? -47.281 -10.969 26.234 1 28.31 231 ALA B O 1
ATOM 4778 N N . GLU B 1 232 ? -47.531 -12.586 24.672 1 26.55 232 GLU B N 1
ATOM 4779 C CA . GLU B 1 232 ? -46.656 -13.102 25.719 1 26.55 232 GLU B CA 1
ATOM 4780 C C . GLU B 1 232 ? -45.406 -12.25 25.859 1 26.55 232 GLU B C 1
ATOM 4782 O O . GLU B 1 232 ? -45.031 -11.516 24.938 1 26.55 232 GLU B O 1
ATOM 4787 N N . ALA B 1 233 ? -44.469 -12.703 26.891 1 27.41 233 ALA B N 1
ATOM 4788 C CA . ALA B 1 233 ? -43.406 -12.141 27.734 1 27.41 233 ALA B CA 1
ATOM 4789 C C . ALA B 1 233 ? -42.219 -11.703 26.891 1 27.41 233 ALA B C 1
ATOM 4791 O O . ALA B 1 233 ? -42.031 -12.203 25.781 1 27.41 233 ALA B O 1
ATOM 4792 N N . LYS B 1 234 ? -41.531 -10.742 27.359 1 28.48 234 LYS B N 1
ATOM 4793 C CA . LYS B 1 234 ? -40.344 -9.93 27.125 1 28.48 234 LYS B CA 1
ATOM 4794 C C . LYS B 1 234 ? -39.156 -10.805 26.781 1 28.48 234 LYS B C 1
ATOM 4796 O O . LYS B 1 234 ? -38.469 -11.305 27.672 1 28.48 234 LYS B O 1
ATOM 4801 N N . ILE B 1 235 ? -39.25 -11.844 25.891 1 26.08 235 ILE B N 1
ATOM 4802 C CA . ILE B 1 235 ? -38.031 -12.664 25.766 1 26.08 235 ILE B CA 1
ATOM 4803 C C . ILE B 1 235 ? -36.875 -11.797 25.312 1 26.08 235 ILE B C 1
ATOM 4805 O O . ILE B 1 235 ? -36.938 -11.133 24.266 1 26.08 235 ILE B O 1
ATOM 4809 N N . THR B 1 236 ? -36.094 -11.352 26.234 1 25.95 236 THR B N 1
ATOM 4810 C CA . THR B 1 236 ? -34.812 -10.648 26.141 1 25.95 236 THR B CA 1
ATOM 4811 C C . THR B 1 236 ? -33.875 -11.344 25.141 1 25.95 236 THR B C 1
ATOM 4813 O O . THR B 1 236 ? -33.594 -12.539 25.266 1 25.95 236 THR B O 1
ATOM 4816 N N . CYS B 1 237 ? -33.969 -10.977 23.938 1 29.03 237 CYS B N 1
ATOM 4817 C CA . CYS B 1 237 ? -33.094 -11.484 22.891 1 29.03 237 CYS B CA 1
ATOM 4818 C C . CYS B 1 237 ? -31.672 -11.617 23.375 1 29.03 237 CYS B C 1
ATOM 4820 O O . CYS B 1 237 ? -31.078 -10.633 23.828 1 29.03 237 CYS B O 1
ATOM 4822 N N . PRO B 1 238 ? -31.312 -12.773 23.859 1 29.03 238 PRO B N 1
ATOM 4823 C CA . PRO B 1 238 ? -29.938 -12.961 24.344 1 29.03 238 PRO B CA 1
ATOM 4824 C C . PRO B 1 238 ? -28.891 -12.508 23.328 1 29.03 238 PRO B C 1
ATOM 4826 O O . PRO B 1 238 ? -29.125 -12.602 22.125 1 29.03 238 PRO B O 1
ATOM 4829 N N . LEU B 1 239 ? -28.203 -11.492 23.594 1 26.42 239 LEU B N 1
ATOM 4830 C CA . LEU B 1 239 ? -27.047 -11.008 22.844 1 26.42 239 LEU B CA 1
ATOM 4831 C C . LEU B 1 239 ? -26.109 -12.156 22.469 1 26.42 239 LEU B C 1
ATOM 4833 O O . LEU B 1 239 ? -25.734 -12.961 23.328 1 26.42 239 LEU B O 1
ATOM 4837 N N . PRO B 1 240 ? -26.188 -12.656 21.281 1 24.94 240 PRO B N 1
ATOM 4838 C CA . PRO B 1 240 ? -25.312 -13.789 20.953 1 24.94 240 PRO B CA 1
ATOM 4839 C C . PRO B 1 240 ? -23.906 -13.633 21.5 1 24.94 240 PRO B C 1
ATOM 4841 O O . PRO B 1 240 ? -23.391 -12.516 21.594 1 24.94 240 PRO B O 1
ATOM 4844 N N . GLU B 1 241 ? -23.438 -14.422 22.422 1 27.36 241 GLU B N 1
ATOM 4845 C CA . GLU B 1 241 ? -22.125 -14.523 23.031 1 27.36 241 GLU B CA 1
ATOM 4846 C C . GLU B 1 241 ? -21.031 -14.586 21.969 1 27.36 241 GLU B C 1
ATOM 4848 O O . GLU B 1 241 ? -21.141 -15.328 21 1 27.36 241 GLU B O 1
ATOM 4853 N N . ARG B 1 242 ? -20.188 -13.547 21.875 1 28.06 242 ARG B N 1
ATOM 4854 C CA . ARG B 1 242 ? -18.969 -13.484 21.094 1 28.06 242 ARG B CA 1
ATOM 4855 C C . ARG B 1 242 ? -18.156 -14.773 21.219 1 28.06 242 ARG B C 1
ATOM 4857 O O . ARG B 1 242 ? -17.734 -15.133 22.328 1 28.06 242 ARG B O 1
ATOM 4864 N N . GLY B 1 243 ? -18.531 -15.758 20.5 1 24.91 243 GLY B N 1
ATOM 4865 C CA . GLY B 1 243 ? -17.734 -16.969 20.562 1 24.91 243 GLY B CA 1
ATOM 4866 C C . GLY B 1 243 ? -16.234 -16.703 20.578 1 24.91 243 GLY B C 1
ATOM 4867 O O . GLY B 1 243 ? -15.797 -15.609 20.234 1 24.91 243 GLY B O 1
ATOM 4868 N N . PRO B 1 244 ? -15.43 -17.516 21.297 1 28.12 244 PRO B N 1
ATOM 4869 C CA . PRO B 1 244 ? -13.984 -17.328 21.453 1 28.12 244 PRO B CA 1
ATOM 4870 C C . PRO B 1 244 ? -13.273 -17.156 20.109 1 28.12 244 PRO B C 1
ATOM 4872 O O . PRO B 1 244 ? -13.719 -17.672 19.094 1 28.12 244 PRO B O 1
ATOM 4875 N N . GLU B 1 245 ? -12.633 -16.062 19.906 1 27.5 245 GLU B N 1
ATOM 4876 C CA . GLU B 1 245 ? -11.797 -15.703 18.781 1 27.5 245 GLU B CA 1
ATOM 4877 C C . GLU B 1 245 ? -10.852 -16.844 18.406 1 27.5 245 GLU B C 1
ATOM 4879 O O . GLU B 1 245 ? -10.117 -17.344 19.25 1 27.5 245 GLU B O 1
ATOM 4884 N N . PRO B 1 246 ? -11.273 -17.641 17.562 1 24.98 246 PRO B N 1
ATOM 4885 C CA . PRO B 1 246 ? -10.234 -18.641 17.297 1 24.98 246 PRO B CA 1
ATOM 4886 C C . PRO B 1 246 ? -8.859 -18 17.094 1 24.98 246 PRO B C 1
ATOM 4888 O O . PRO B 1 246 ? -8.742 -16.969 16.438 1 24.98 246 PRO B O 1
ATOM 4891 N N . ARG B 1 247 ? -7.926 -18.188 17.984 1 26.03 247 ARG B N 1
ATOM 4892 C CA . ARG B 1 247 ? -6.52 -17.812 17.875 1 26.03 247 ARG B CA 1
ATOM 4893 C C . ARG B 1 247 ? -5.934 -18.234 16.531 1 26.03 247 ARG B C 1
ATOM 4895 O O . ARG B 1 247 ? -5.84 -19.422 16.25 1 26.03 247 ARG B O 1
ATOM 4902 N N . VAL B 1 248 ? -6.211 -17.531 15.586 1 24.91 248 VAL B N 1
ATOM 4903 C CA . VAL B 1 248 ? -5.516 -17.812 14.336 1 24.91 248 VAL B CA 1
ATOM 4904 C C . VAL B 1 248 ? -4.02 -17.984 14.594 1 24.91 248 VAL B C 1
ATOM 4906 O O . VAL B 1 248 ? -3.371 -17.078 15.133 1 24.91 248 VAL B O 1
ATOM 4909 N N . GLU B 1 249 ? -3.602 -19.188 14.844 1 24.66 249 GLU B N 1
ATOM 4910 C CA . GLU B 1 249 ? -2.184 -19.531 14.914 1 24.66 249 GLU B CA 1
ATOM 4911 C C . GLU B 1 249 ? -1.4 -18.859 13.789 1 24.66 249 GLU B C 1
ATOM 4913 O O . GLU B 1 249 ? -1.778 -18.953 12.617 1 24.66 249 GLU B O 1
ATOM 4918 N N . ALA B 1 250 ? -0.841 -17.734 14.164 1 27.16 250 ALA B N 1
ATOM 4919 C CA . ALA B 1 250 ? 0.137 -17.078 13.297 1 27.16 250 ALA B CA 1
ATOM 4920 C C . ALA B 1 250 ? 1.003 -18.109 12.57 1 27.16 250 ALA B C 1
ATOM 4922 O O . ALA B 1 250 ? 1.459 -19.078 13.172 1 27.16 250 ALA B O 1
ATOM 4923 N N . SER B 1 251 ? 0.772 -18.344 11.398 1 23.73 251 SER B N 1
ATOM 4924 C CA . SER B 1 251 ? 1.631 -19.266 10.672 1 23.73 251 SER B CA 1
ATOM 4925 C C . SER B 1 251 ? 3.102 -19.047 11.008 1 23.73 251 SER B C 1
ATOM 4927 O O . SER B 1 251 ? 3.549 -17.891 11.117 1 23.73 251 SER B O 1
ATOM 4929 N N . PRO B 1 252 ? 3.783 -20.062 11.57 1 28.34 252 PRO B N 1
ATOM 4930 C CA . PRO B 1 252 ? 5.176 -20.078 12.016 1 28.34 252 PRO B CA 1
ATOM 4931 C C . PRO B 1 252 ? 6.129 -19.453 11 1 28.34 252 PRO B C 1
ATOM 4933 O O . PRO B 1 252 ? 7.324 -19.312 11.273 1 28.34 252 PRO B O 1
ATOM 4936 N N . GLU B 1 253 ? 5.605 -19.234 9.82 1 27.12 253 GLU B N 1
ATOM 4937 C CA . GLU B 1 253 ? 6.664 -18.953 8.859 1 27.12 253 GLU B CA 1
ATOM 4938 C C . GLU B 1 253 ? 7.289 -17.578 9.117 1 27.12 253 GLU B C 1
ATOM 4940 O O . GLU B 1 253 ? 8.367 -17.281 8.602 1 27.12 253 GLU B O 1
ATOM 4945 N N . ILE B 1 254 ? 6.559 -16.703 9.773 1 26.88 254 ILE B N 1
ATOM 4946 C CA . ILE B 1 254 ? 7.168 -15.383 9.859 1 26.88 254 ILE B CA 1
ATOM 4947 C C . ILE B 1 254 ? 8.305 -15.406 10.875 1 26.88 254 ILE B C 1
ATOM 4949 O O . ILE B 1 254 ? 9.07 -14.445 10.984 1 26.88 254 ILE B O 1
ATOM 4953 N N . ALA B 1 255 ? 8.172 -16.344 11.875 1 27.41 255 ALA B N 1
ATOM 4954 C CA . ALA B 1 255 ? 9.117 -16.25 12.984 1 27.41 255 ALA B CA 1
ATOM 4955 C C . ALA B 1 255 ? 10.539 -16.531 12.516 1 27.41 255 ALA B C 1
ATOM 4957 O O . ALA B 1 255 ? 11.484 -16.453 13.297 1 27.41 255 ALA B O 1
ATOM 4958 N N . ALA B 1 256 ? 10.586 -17.25 11.422 1 25.77 256 ALA B N 1
ATOM 4959 C CA . ALA B 1 256 ? 11.914 -17.797 11.188 1 25.77 256 ALA B CA 1
ATOM 4960 C C . ALA B 1 256 ? 12.93 -16.688 10.914 1 25.77 256 ALA B C 1
ATOM 4962 O O . ALA B 1 256 ? 14.141 -16.938 10.891 1 25.77 256 ALA B O 1
ATOM 4963 N N . GLU B 1 257 ? 12.367 -15.57 10.57 1 25.09 257 GLU B N 1
ATOM 4964 C CA . GLU B 1 257 ? 13.453 -14.773 10 1 25.09 257 GLU B CA 1
ATOM 4965 C C . GLU B 1 257 ? 14.32 -14.164 11.094 1 25.09 257 GLU B C 1
ATOM 4967 O O . GLU B 1 257 ? 15.344 -13.547 10.805 1 25.09 257 GLU B O 1
ATOM 4972 N N . TYR B 1 258 ? 13.742 -14.102 12.344 1 27.42 258 TYR B N 1
ATOM 4973 C CA . TYR B 1 258 ? 14.602 -13.289 13.195 1 27.42 258 TYR B CA 1
ATOM 4974 C C . TYR B 1 258 ? 15.914 -14.016 13.484 1 27.42 258 TYR B C 1
ATOM 4976 O O . TYR B 1 258 ? 16.734 -13.539 14.273 1 27.42 258 TYR B O 1
ATOM 4984 N N . ALA B 1 259 ? 15.828 -15.375 13.344 1 25.98 259 ALA B N 1
ATOM 4985 C CA . ALA B 1 259 ? 16.953 -16.016 14.023 1 25.98 259 ALA B CA 1
ATOM 4986 C C . ALA B 1 259 ? 18.281 -15.477 13.531 1 25.98 259 ALA B C 1
ATOM 4988 O O . ALA B 1 259 ? 19.203 -15.273 14.312 1 25.98 259 ALA B O 1
ATOM 4989 N N . THR B 1 260 ? 18.516 -15.758 12.281 1 24.2 260 THR B N 1
ATOM 4990 C CA . THR B 1 260 ? 19.891 -16.156 11.992 1 24.2 260 THR B CA 1
ATOM 4991 C C . THR B 1 260 ? 20.781 -14.922 11.828 1 24.2 260 THR B C 1
ATOM 4993 O O . THR B 1 260 ? 21.906 -15.023 11.359 1 24.2 260 THR B O 1
ATOM 4996 N N . THR B 1 261 ? 20.234 -13.773 12.195 1 26.08 261 THR B N 1
ATOM 4997 C CA . THR B 1 261 ? 21.234 -12.781 11.789 1 26.08 261 THR B CA 1
ATOM 4998 C C . THR B 1 261 ? 22.547 -12.984 12.539 1 26.08 261 THR B C 1
ATOM 5000 O O . THR B 1 261 ? 22.703 -12.492 13.656 1 26.08 261 THR B O 1
ATOM 5003 N N . ASN B 1 262 ? 22.906 -14.242 12.969 1 25.8 262 ASN B N 1
ATOM 5004 C CA . ASN B 1 262 ? 24.281 -14.297 13.453 1 25.8 262 ASN B CA 1
ATOM 5005 C C . ASN B 1 262 ? 25.234 -13.609 12.492 1 25.8 262 ASN B C 1
ATOM 5007 O O . ASN B 1 262 ? 25.359 -14.016 11.336 1 25.8 262 ASN B O 1
ATOM 5011 N N . SER B 1 263 ? 25.312 -12.305 12.57 1 27.97 263 SER B N 1
ATOM 5012 C CA . SER B 1 263 ? 26.297 -11.414 11.969 1 27.97 263 SER B CA 1
ATOM 5013 C C . SER B 1 263 ? 27.703 -12 12.07 1 27.97 263 SER B C 1
ATOM 5015 O O . SER B 1 263 ? 28.281 -12.078 13.164 1 27.97 263 SER B O 1
ATOM 5017 N N . SER B 1 264 ? 27.906 -13.188 11.461 1 27.66 264 SER B N 1
ATOM 5018 C CA . SER B 1 264 ? 29.281 -13.695 11.422 1 27.66 264 SER B CA 1
ATOM 5019 C C . SER B 1 264 ? 30.25 -12.641 10.906 1 27.66 264 SER B C 1
ATOM 5021 O O . SER B 1 264 ? 29.969 -11.945 9.93 1 27.66 264 SER B O 1
ATOM 5023 N N . SER B 1 265 ? 31.141 -12.07 11.758 1 34.12 265 SER B N 1
ATOM 5024 C CA . SER B 1 265 ? 32.281 -11.18 11.711 1 34.12 265 SER B CA 1
ATOM 5025 C C . SER B 1 265 ? 33.188 -11.5 10.516 1 34.12 265 SER B C 1
ATOM 5027 O O . SER B 1 265 ? 34.188 -10.812 10.273 1 34.12 265 SER B O 1
ATOM 5029 N N . THR B 1 266 ? 33 -12.766 9.977 1 35.59 266 THR B N 1
ATOM 5030 C CA . THR B 1 266 ? 34 -13.18 9.023 1 35.59 266 THR B CA 1
ATOM 5031 C C . THR B 1 266 ? 33.781 -12.508 7.672 1 35.59 266 THR B C 1
ATOM 5033 O O . THR B 1 266 ? 34.625 -12.656 6.766 1 35.59 266 THR B O 1
ATOM 5036 N N . GLY B 1 267 ? 32.656 -11.922 7.449 1 34.03 267 GLY B N 1
ATOM 5037 C CA . GLY B 1 267 ? 32.281 -11.477 6.113 1 34.03 267 GLY B CA 1
ATOM 5038 C C . GLY B 1 267 ? 33 -10.211 5.695 1 34.03 267 GLY B C 1
ATOM 5039 O O . GLY B 1 267 ? 32.938 -9.812 4.527 1 34.03 267 GLY B O 1
ATOM 5040 N N . ILE B 1 268 ? 33.406 -9.398 6.609 1 39.62 268 ILE B N 1
ATOM 5041 C CA . ILE B 1 268 ? 34.062 -8.133 6.293 1 39.62 268 ILE B CA 1
ATOM 5042 C C . ILE B 1 268 ? 35.375 -8.391 5.574 1 39.62 268 ILE B C 1
ATOM 5044 O O . ILE B 1 268 ? 35.75 -7.648 4.66 1 39.62 268 ILE B O 1
ATOM 5048 N N . PHE B 1 269 ? 35.969 -9.547 5.906 1 41.78 269 PHE B N 1
ATOM 5049 C CA . PHE B 1 269 ? 37.312 -9.812 5.391 1 41.78 269 PHE B CA 1
ATOM 5050 C C . PHE B 1 269 ? 37.25 -10.203 3.92 1 41.78 269 PHE B C 1
ATOM 5052 O O . PHE B 1 269 ? 38.125 -9.836 3.141 1 41.78 269 PHE B O 1
ATOM 5059 N N . LEU B 1 270 ? 36.094 -10.812 3.533 1 42.56 270 LEU B N 1
ATOM 5060 C CA . LEU B 1 270 ? 36 -11.328 2.17 1 42.56 270 LEU B CA 1
ATOM 5061 C C . LEU B 1 270 ? 35.719 -10.203 1.185 1 42.56 270 LEU B C 1
ATOM 5063 O O . LEU B 1 270 ? 36.25 -10.188 0.071 1 42.56 270 LEU B O 1
ATOM 5067 N N . SER B 1 271 ? 35.062 -9.211 1.625 1 43.12 271 SER B N 1
ATOM 5068 C CA . SER B 1 271 ? 34.688 -8.133 0.708 1 43.12 271 SER B CA 1
ATOM 5069 C C . SER B 1 271 ? 35.906 -7.262 0.395 1 43.12 271 SER B C 1
ATOM 5071 O O . SER B 1 271 ? 36.094 -6.828 -0.746 1 43.12 271 SER B O 1
ATOM 5073 N N . SER B 1 272 ? 36.844 -7.129 1.389 1 49.06 272 SER B N 1
ATOM 5074 C CA . SER B 1 272 ? 38.062 -6.352 1.17 1 49.06 272 SER B CA 1
ATOM 5075 C C . SER B 1 272 ? 39 -7.055 0.195 1 49.06 272 SER B C 1
ATOM 5077 O O . SER B 1 272 ? 39.625 -6.406 -0.631 1 49.06 272 SER B O 1
ATOM 5079 N N . VAL B 1 273 ? 38.938 -8.43 0.211 1 53.25 273 VAL B N 1
ATOM 5080 C CA . VAL B 1 273 ? 39.812 -9.227 -0.652 1 53.25 273 VAL B CA 1
ATOM 5081 C C . VAL B 1 273 ? 39.25 -9.203 -2.082 1 53.25 273 VAL B C 1
ATOM 5083 O O . VAL B 1 273 ? 40.031 -9.055 -3.037 1 53.25 273 VAL B O 1
ATOM 5086 N N . ILE B 1 274 ? 37.938 -9.094 -2.205 1 54.25 274 ILE B N 1
ATOM 5087 C CA . ILE B 1 274 ? 37.344 -9.117 -3.531 1 54.25 274 ILE B CA 1
ATOM 5088 C C . ILE B 1 274 ? 37.5 -7.758 -4.199 1 54.25 274 ILE B C 1
ATOM 5090 O O . ILE B 1 274 ? 37.844 -7.676 -5.379 1 54.25 274 ILE B O 1
ATOM 5094 N N . THR B 1 275 ? 37.375 -6.695 -3.406 1 53.62 275 THR B N 1
ATOM 5095 C CA . THR B 1 275 ? 37.594 -5.355 -3.949 1 53.62 275 THR B CA 1
ATOM 5096 C C . THR B 1 275 ? 39.031 -5.168 -4.383 1 53.62 275 THR B C 1
ATOM 5098 O O . THR B 1 275 ? 39.312 -4.555 -5.418 1 53.62 275 THR B O 1
ATOM 5101 N N . LEU B 1 276 ? 39.969 -5.812 -3.621 1 61.12 276 LEU B N 1
ATOM 5102 C CA . LEU B 1 276 ? 41.375 -5.777 -3.961 1 61.12 276 LEU B CA 1
ATOM 5103 C C . LEU B 1 276 ? 41.656 -6.594 -5.219 1 61.12 276 LEU B C 1
ATOM 5105 O O . LEU B 1 276 ? 42.375 -6.145 -6.105 1 61.12 276 LEU B O 1
ATOM 5109 N N . LEU B 1 277 ? 40.938 -7.641 -5.367 1 61.12 277 LEU B N 1
ATOM 5110 C CA . LEU B 1 277 ? 41.125 -8.516 -6.52 1 61.12 277 LEU B CA 1
ATOM 5111 C C . LEU B 1 277 ? 40.531 -7.883 -7.781 1 61.12 277 LEU B C 1
ATOM 5113 O O . LEU B 1 277 ? 41.156 -7.926 -8.844 1 61.12 277 LEU B O 1
ATOM 5117 N N . VAL B 1 278 ? 39.438 -7.23 -7.668 1 60.88 278 VAL B N 1
ATOM 5118 C CA . VAL B 1 278 ? 38.781 -6.562 -8.797 1 60.88 278 VAL B CA 1
ATOM 5119 C C . VAL B 1 278 ? 39.625 -5.348 -9.211 1 60.88 278 VAL B C 1
ATOM 5121 O O . VAL B 1 278 ? 39.812 -5.113 -10.406 1 60.88 278 VAL B O 1
ATOM 5124 N N . THR B 1 279 ? 40.125 -4.582 -8.18 1 60.28 279 THR B N 1
ATOM 5125 C CA . THR B 1 279 ? 41 -3.445 -8.484 1 60.28 279 THR B CA 1
ATOM 5126 C C . THR B 1 279 ? 42.25 -3.902 -9.203 1 60.28 279 THR B C 1
ATOM 5128 O O . THR B 1 279 ? 42.688 -3.287 -10.188 1 60.28 279 THR B O 1
ATOM 5131 N N . VAL B 1 280 ? 42.812 -5.055 -8.781 1 61.19 280 VAL B N 1
ATOM 5132 C CA . VAL B 1 280 ? 44.031 -5.629 -9.391 1 61.19 280 VAL B CA 1
ATOM 5133 C C . VAL B 1 280 ? 43.688 -6.121 -10.797 1 61.19 280 VAL B C 1
ATOM 5135 O O . VAL B 1 280 ? 44.469 -5.91 -11.734 1 61.19 280 VAL B O 1
ATOM 5138 N N . PHE B 1 281 ? 42.5 -6.676 -10.969 1 63.06 281 PHE B N 1
ATOM 5139 C CA . PHE B 1 281 ? 42.062 -7.184 -12.258 1 63.06 281 PHE B CA 1
ATOM 5140 C C . PHE B 1 281 ? 41.781 -6.039 -13.234 1 63.06 281 PHE B C 1
ATOM 5142 O O . PHE B 1 281 ? 42.188 -6.113 -14.406 1 63.06 281 PHE B O 1
ATOM 5149 N N . VAL B 1 282 ? 41.156 -4.969 -12.82 1 60.69 282 VAL B N 1
ATOM 5150 C CA . VAL B 1 282 ? 40.906 -3.803 -13.656 1 60.69 282 VAL B CA 1
ATOM 5151 C C . VAL B 1 282 ? 42.219 -3.162 -14.086 1 60.69 282 VAL B C 1
ATOM 5153 O O . VAL B 1 282 ? 42.406 -2.826 -15.258 1 60.69 282 VAL B O 1
ATOM 5156 N N . PHE B 1 283 ? 43.188 -3.121 -13.148 1 60.97 283 PHE B N 1
ATOM 5157 C CA . PHE B 1 283 ? 44.5 -2.607 -13.484 1 60.97 283 PHE B CA 1
ATOM 5158 C C . PHE B 1 283 ? 45.219 -3.525 -14.477 1 60.97 283 PHE B C 1
ATOM 5160 O O . PHE B 1 283 ? 45.844 -3.055 -15.422 1 60.97 283 PHE B O 1
ATOM 5167 N N . PHE B 1 284 ? 45.031 -4.859 -14.281 1 60.56 284 PHE B N 1
ATOM 5168 C CA . PHE B 1 284 ? 45.562 -5.855 -15.188 1 60.56 284 PHE B CA 1
ATOM 5169 C C . PHE B 1 284 ? 44.938 -5.738 -16.578 1 60.56 284 PHE B C 1
ATOM 5171 O O . PHE B 1 284 ? 45.656 -5.773 -17.578 1 60.56 284 PHE B O 1
ATOM 5178 N N . ALA B 1 285 ? 43.688 -5.574 -16.641 1 60.5 285 ALA B N 1
ATOM 5179 C CA . ALA B 1 285 ? 42.969 -5.453 -17.891 1 60.5 285 ALA B CA 1
ATOM 5180 C C . ALA B 1 285 ? 43.281 -4.133 -18.594 1 60.5 285 ALA B C 1
ATOM 5182 O O . ALA B 1 285 ? 43.469 -4.098 -19.812 1 60.5 285 ALA B O 1
ATOM 5183 N N . LEU B 1 286 ? 43.312 -3.049 -17.875 1 59.22 286 LEU B N 1
ATOM 5184 C CA . LEU B 1 286 ? 43.688 -1.762 -18.438 1 59.22 286 LEU B CA 1
ATOM 5185 C C . LEU B 1 286 ? 45.125 -1.8 -18.938 1 59.22 286 LEU B C 1
ATOM 5187 O O . LEU B 1 286 ? 45.438 -1.197 -19.969 1 59.22 286 LEU B O 1
ATOM 5191 N N . TYR B 1 287 ? 45.969 -2.568 -18.203 1 56.44 287 TYR B N 1
ATOM 5192 C CA . TYR B 1 287 ? 47.344 -2.766 -18.578 1 56.44 287 TYR B CA 1
ATOM 5193 C C . TYR B 1 287 ? 47.438 -3.598 -19.859 1 56.44 287 TYR B C 1
ATOM 5195 O O . TYR B 1 287 ? 48.281 -3.312 -20.734 1 56.44 287 TYR B O 1
ATOM 5203 N N . ARG B 1 288 ? 46.562 -4.621 -20 1 56.41 288 ARG B N 1
ATOM 5204 C CA . ARG B 1 288 ? 46.656 -5.566 -21.109 1 56.41 288 ARG B CA 1
ATOM 5205 C C . ARG B 1 288 ? 45.938 -5.027 -22.359 1 56.41 288 ARG B C 1
ATOM 5207 O O . ARG B 1 288 ? 46.375 -5.32 -23.484 1 56.41 288 ARG B O 1
ATOM 5214 N N . PHE B 1 289 ? 44.875 -4.27 -22.188 1 56.12 289 PHE B N 1
ATOM 5215 C CA . PHE B 1 289 ? 44.062 -3.965 -23.359 1 56.12 289 PHE B CA 1
ATOM 5216 C C . PHE B 1 289 ? 44.062 -2.469 -23.641 1 56.12 289 PHE B C 1
ATOM 5218 O O . PHE B 1 289 ? 43.344 -2 -24.531 1 56.12 289 PHE B O 1
ATOM 5225 N N . SER B 1 290 ? 44.656 -1.604 -22.781 1 51.78 290 SER B N 1
ATOM 5226 C CA . SER B 1 290 ? 44.719 -0.19 -23.141 1 51.78 290 SER B CA 1
ATOM 5227 C C . SER B 1 290 ? 45.969 0.104 -23.969 1 51.78 290 SER B C 1
ATOM 5229 O O . SER B 1 290 ? 47 -0.548 -23.812 1 51.78 290 SER B O 1
ATOM 5231 N N . PRO B 1 291 ? 45.906 0.861 -25.031 1 59.19 291 PRO B N 1
ATOM 5232 C CA . PRO B 1 291 ? 47.062 1.257 -25.828 1 59.19 291 PRO B CA 1
ATOM 5233 C C . PRO B 1 291 ? 48.25 1.69 -24.984 1 59.19 291 PRO B C 1
ATOM 5235 O O . PRO B 1 291 ? 49.406 1.517 -25.391 1 59.19 291 PRO B O 1
ATOM 5238 N N . PHE B 1 292 ? 48 2.221 -23.734 1 56.38 292 PHE B N 1
ATOM 5239 C CA . PHE B 1 292 ? 49.031 2.66 -22.812 1 56.38 292 PHE B CA 1
ATOM 5240 C C . PHE B 1 292 ? 49.781 1.464 -22.219 1 56.38 292 PHE B C 1
ATOM 5242 O O . PHE B 1 292 ? 50.969 1.514 -22.016 1 56.38 292 PHE B O 1
ATOM 5249 N N . GLY B 1 293 ? 49.062 0.313 -21.984 1 52.88 293 GLY B N 1
ATOM 5250 C CA . GLY B 1 293 ? 49.656 -0.94 -21.547 1 52.88 293 GLY B CA 1
ATOM 5251 C C . GLY B 1 293 ? 50.594 -1.556 -22.578 1 52.88 293 GLY B C 1
ATOM 5252 O O . GLY B 1 293 ? 51.656 -2.053 -22.234 1 52.88 293 GLY B O 1
ATOM 5253 N N . THR B 1 294 ? 50.156 -1.581 -23.812 1 57 294 THR B N 1
ATOM 5254 C CA . THR B 1 294 ? 51 -2.047 -24.906 1 57 294 THR B CA 1
ATOM 5255 C C . THR B 1 294 ? 52.25 -1.171 -25.047 1 57 294 THR B C 1
ATOM 5257 O O . THR B 1 294 ? 53.344 -1.677 -25.281 1 57 294 THR B O 1
ATOM 5260 N N . TRP B 1 295 ? 52.031 0.215 -24.891 1 57.12 295 TRP B N 1
ATOM 5261 C CA . TRP B 1 295 ? 53.125 1.175 -24.938 1 57.12 295 TRP B CA 1
ATOM 5262 C C . TRP B 1 295 ? 54.094 0.949 -23.781 1 57.12 295 TRP B C 1
ATOM 5264 O O . TRP B 1 295 ? 55.312 0.917 -23.969 1 57.12 295 TRP B O 1
ATOM 5274 N N . LEU B 1 296 ? 53.594 0.658 -22.547 1 55.94 296 LEU B N 1
ATOM 5275 C CA . LEU B 1 296 ? 54.406 0.368 -21.375 1 55.94 296 LEU B CA 1
ATOM 5276 C C . LEU B 1 296 ? 55.094 -0.977 -21.516 1 55.94 296 LEU B C 1
ATOM 5278 O O . LEU B 1 296 ? 56.281 -1.107 -21.172 1 55.94 296 LEU B O 1
ATOM 5282 N N . TYR B 1 297 ? 54.406 -1.952 -22.094 1 54.38 297 TYR B N 1
ATOM 5283 C CA . TYR B 1 297 ? 54.969 -3.266 -22.391 1 54.38 297 TYR B CA 1
ATOM 5284 C C . TYR B 1 297 ? 56.094 -3.162 -23.422 1 54.38 297 TYR B C 1
ATOM 5286 O O . TYR B 1 297 ? 57.156 -3.758 -23.25 1 54.38 297 TYR B O 1
ATOM 5294 N N . ASP B 1 298 ? 55.812 -2.471 -24.438 1 54.62 298 ASP B N 1
ATOM 5295 C CA . ASP B 1 298 ? 56.812 -2.271 -25.484 1 54.62 298 ASP B CA 1
ATOM 5296 C C . ASP B 1 298 ? 58.031 -1.515 -24.938 1 54.62 298 ASP B C 1
ATOM 5298 O O . ASP B 1 298 ? 59.156 -1.838 -25.266 1 54.62 298 ASP B O 1
ATOM 5302 N N . HIS B 1 299 ? 57.812 -0.496 -24.062 1 54.31 299 HIS B N 1
ATOM 5303 C CA . HIS B 1 299 ? 58.875 0.28 -23.453 1 54.31 299 HIS B CA 1
ATOM 5304 C C . HIS B 1 299 ? 59.656 -0.551 -22.438 1 54.31 299 HIS B C 1
ATOM 5306 O O . HIS B 1 299 ? 60.875 -0.456 -22.344 1 54.31 299 HIS B O 1
ATOM 5312 N N . LEU B 1 300 ? 58.844 -1.449 -21.734 1 51.34 300 LEU B N 1
ATOM 5313 C CA . LEU B 1 300 ? 59.469 -2.357 -20.781 1 51.34 300 LEU B CA 1
ATOM 5314 C C . LEU B 1 300 ? 60.25 -3.451 -21.516 1 51.34 300 LEU B C 1
ATOM 5316 O O . LEU B 1 300 ? 61.344 -3.824 -21.094 1 51.34 300 LEU B O 1
ATOM 5320 N N . LYS B 1 301 ? 59.656 -3.9 -22.625 1 52.5 301 LYS B N 1
ATOM 5321 C CA . LYS B 1 301 ? 60.344 -4.891 -23.469 1 52.5 301 LYS B CA 1
ATOM 5322 C C . LYS B 1 301 ? 61.594 -4.324 -24.078 1 52.5 301 LYS B C 1
ATOM 5324 O O . LYS B 1 301 ? 62.656 -4.992 -24.094 1 52.5 301 LYS B O 1
ATOM 5329 N N . LYS B 1 302 ? 61.5 -3.121 -24.547 1 51.09 302 LYS B N 1
ATOM 5330 C CA . LYS B 1 302 ? 62.688 -2.475 -25.125 1 51.09 302 LYS B CA 1
ATOM 5331 C C . LYS B 1 302 ? 63.75 -2.223 -24.078 1 51.09 302 LYS B C 1
ATOM 5333 O O . LYS B 1 302 ? 64.938 -2.367 -24.344 1 51.09 302 LYS B O 1
ATOM 5338 N N . ARG B 1 303 ? 63.25 -1.864 -22.828 1 47.06 303 ARG B N 1
ATOM 5339 C CA . ARG B 1 303 ? 64.188 -1.631 -21.734 1 47.06 303 ARG B CA 1
ATOM 5340 C C . ARG B 1 3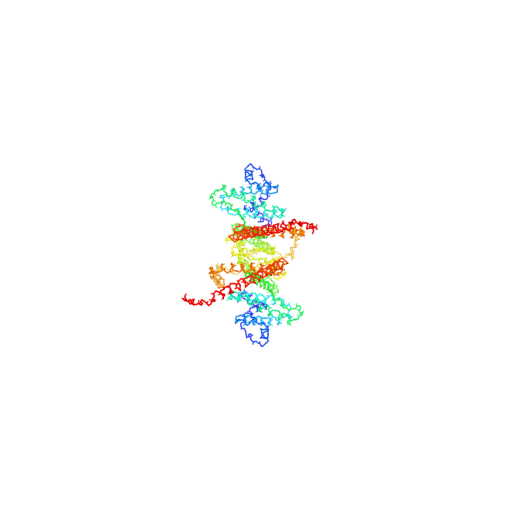03 ? 64.875 -2.934 -21.297 1 47.06 303 ARG B C 1
ATOM 5342 O O . ARG B 1 303 ? 66.062 -2.967 -21 1 47.06 303 ARG B O 1
ATOM 5349 N N . ASN B 1 304 ? 64 -4.016 -21.312 1 48.22 304 ASN B N 1
ATOM 5350 C CA . ASN B 1 304 ? 64.562 -5.324 -20.969 1 48.22 304 ASN B CA 1
ATOM 5351 C C . ASN B 1 304 ? 65.5 -5.824 -22.031 1 48.22 304 ASN B C 1
ATOM 5353 O O . ASN B 1 304 ? 66.5 -6.449 -21.703 1 48.22 304 ASN B O 1
ATOM 5357 N N . ILE B 1 305 ? 65.25 -5.523 -23.281 1 50.81 305 ILE B N 1
ATOM 5358 C CA . ILE B 1 305 ? 66.188 -5.895 -24.344 1 50.81 305 ILE B CA 1
ATOM 5359 C C . ILE B 1 305 ? 67.5 -5.109 -24.188 1 50.81 305 ILE B C 1
ATOM 5361 O O . ILE B 1 305 ? 68.562 -5.66 -24.359 1 50.81 305 ILE B O 1
ATOM 5365 N N . LEU B 1 306 ? 67.375 -3.795 -23.797 1 49.72 306 LEU B N 1
ATOM 5366 C CA . LEU B 1 306 ? 68.562 -2.957 -23.594 1 49.72 306 LEU B CA 1
ATOM 5367 C C . LEU B 1 306 ? 69.375 -3.404 -22.344 1 49.72 306 LEU B C 1
ATOM 5369 O O . LEU B 1 306 ? 70.562 -3.414 -22.344 1 49.72 306 LEU B O 1
ATOM 5373 N N . LEU B 1 307 ? 68.625 -3.846 -21.328 1 50.81 307 LEU B N 1
ATOM 5374 C CA . LEU B 1 307 ? 69.25 -4.32 -20.109 1 50.81 307 LEU B CA 1
ATOM 5375 C C . LEU B 1 307 ? 69.938 -5.664 -20.328 1 50.81 307 LEU B C 1
ATOM 5377 O O . LEU B 1 30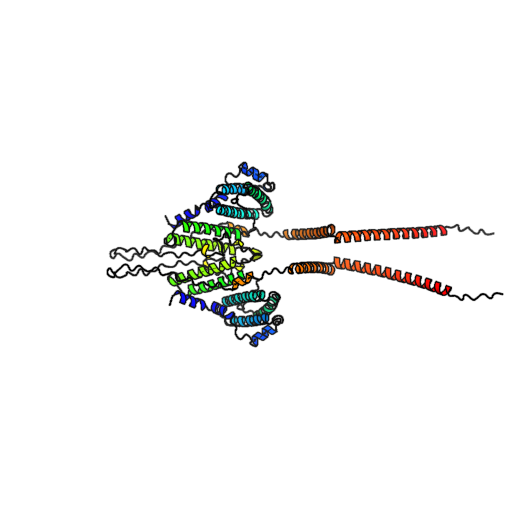7 ? 71.062 -5.895 -19.844 1 50.81 307 LEU B O 1
ATOM 5381 N N . LYS B 1 308 ? 69.312 -6.484 -21.156 1 53.5 308 LYS B N 1
ATOM 5382 C CA . LYS B 1 308 ? 69.938 -7.77 -21.484 1 53.5 308 LYS B CA 1
ATOM 5383 C C . LYS B 1 308 ? 71.188 -7.586 -22.328 1 53.5 308 LYS B C 1
ATOM 5385 O O . LYS B 1 308 ? 72.188 -8.297 -22.156 1 53.5 308 LYS B O 1
ATOM 5390 N N . SER B 1 309 ? 71.125 -6.652 -23.219 1 52.34 309 SER B N 1
ATOM 5391 C CA . SER B 1 309 ? 72.25 -6.383 -24.062 1 52.34 309 SER B CA 1
ATOM 5392 C C . SER B 1 309 ? 73.438 -5.812 -23.234 1 52.34 309 SER B C 1
ATOM 5394 O O . SER B 1 309 ? 74.562 -6.094 -23.516 1 52.34 309 SER B O 1
ATOM 5396 N N . THR B 1 310 ? 73.125 -5.074 -22.219 1 52.09 310 THR B N 1
ATOM 5397 C CA . THR B 1 310 ? 74.125 -4.527 -21.328 1 52.09 310 THR B CA 1
ATOM 5398 C C . THR B 1 310 ? 74.688 -5.609 -20.406 1 52.09 310 THR B C 1
ATOM 5400 O O . THR B 1 310 ? 75.875 -5.645 -20.125 1 52.09 310 THR B O 1
ATOM 5403 N N . GLU B 1 311 ? 73.75 -6.559 -19.969 1 53.31 311 GLU B N 1
ATOM 5404 C CA . GLU B 1 311 ? 74.188 -7.676 -19.141 1 53.31 311 GLU B CA 1
ATOM 5405 C C . GLU B 1 311 ? 75.062 -8.641 -19.906 1 53.31 311 GLU B C 1
ATOM 5407 O O . GLU B 1 311 ? 76.062 -9.125 -19.375 1 53.31 311 GLU B O 1
ATOM 5412 N N . ASP B 1 312 ? 74.688 -8.898 -21.156 1 51.66 312 ASP B N 1
ATOM 5413 C CA . ASP B 1 312 ? 75.5 -9.766 -22 1 51.66 312 ASP B CA 1
ATOM 5414 C C . ASP B 1 312 ? 76.875 -9.156 -22.25 1 51.66 312 ASP B C 1
ATOM 5416 O O . ASP B 1 312 ? 77.875 -9.867 -22.25 1 51.66 312 ASP B O 1
ATOM 5420 N N . ARG B 1 313 ? 76.938 -7.852 -22.297 1 53.84 313 ARG B N 1
ATOM 5421 C CA . ARG B 1 313 ? 78.188 -7.184 -22.5 1 53.84 313 ARG B CA 1
ATOM 5422 C C . ARG B 1 313 ? 79 -7.211 -21.219 1 53.84 313 ARG B C 1
ATOM 5424 O O . ARG B 1 313 ? 80.25 -7.352 -21.266 1 53.84 313 ARG B O 1
ATOM 5431 N N . MET B 1 314 ? 78.312 -7.133 -20.094 1 51.03 314 MET B N 1
ATOM 5432 C CA . MET B 1 314 ? 79 -7.207 -18.812 1 51.03 314 MET B CA 1
ATOM 5433 C C . MET B 1 314 ? 79.562 -8.609 -18.562 1 51.03 314 MET B C 1
ATOM 5435 O O . MET B 1 314 ? 80.688 -8.758 -18.047 1 51.03 314 MET B O 1
ATOM 5439 N N . ASP B 1 315 ? 78.75 -9.57 -19 1 51.12 315 ASP B N 1
ATOM 5440 C CA . ASP B 1 315 ? 79.188 -10.953 -18.859 1 51.12 315 ASP B CA 1
ATOM 5441 C C . ASP B 1 315 ? 80.375 -11.234 -19.766 1 51.12 315 ASP B C 1
ATOM 5443 O O . ASP B 1 315 ? 81.312 -11.938 -19.375 1 51.12 315 ASP B O 1
ATOM 5447 N N . GLU B 1 316 ? 80.438 -10.742 -21 1 52.75 316 GLU B N 1
ATOM 5448 C CA . GLU B 1 316 ? 81.562 -10.906 -21.922 1 52.75 316 GLU B CA 1
ATOM 5449 C C . GLU B 1 316 ? 82.812 -10.227 -21.375 1 52.75 316 GLU B C 1
ATOM 5451 O O . GLU B 1 316 ? 83.875 -10.789 -21.438 1 52.75 316 GLU B O 1
ATOM 5456 N N . ASP B 1 317 ? 82.688 -9.008 -20.75 1 50.56 317 ASP B N 1
ATOM 5457 C CA . ASP B 1 317 ? 83.812 -8.289 -20.172 1 50.56 317 ASP B CA 1
ATOM 5458 C C . ASP B 1 317 ? 84.312 -9.016 -18.938 1 50.56 317 ASP B C 1
ATOM 5460 O O . ASP B 1 317 ? 85.562 -9.117 -18.75 1 50.56 317 ASP B O 1
ATOM 5464 N N . LEU B 1 318 ? 83.375 -9.641 -18.219 1 53.72 318 LEU B N 1
ATOM 5465 C CA . LEU B 1 318 ? 83.75 -10.398 -17.031 1 53.72 318 LEU B CA 1
ATOM 5466 C C . LEU B 1 318 ? 84.438 -11.695 -17.406 1 53.72 318 LEU B C 1
ATOM 5468 O O . LEU B 1 318 ? 85.375 -12.109 -16.75 1 53.72 318 LEU B O 1
ATOM 5472 N N . SER B 1 319 ? 84 -12.32 -18.516 1 50.94 319 SER B N 1
ATOM 5473 C CA . SER B 1 319 ? 84.688 -13.531 -19 1 50.94 319 SER B CA 1
ATOM 5474 C C . SER B 1 319 ? 86.062 -13.242 -19.469 1 50.94 319 SER B C 1
ATOM 5476 O O . SER B 1 319 ? 87 -14.039 -19.219 1 50.94 319 SER B O 1
ATOM 5478 N N . GLU B 1 320 ? 86.312 -12.102 -20.141 1 51.75 320 GLU B N 1
ATOM 5479 C CA . GLU B 1 320 ? 87.688 -11.727 -20.594 1 51.75 320 GLU B CA 1
ATOM 5480 C C . GLU B 1 320 ? 88.562 -11.414 -19.422 1 51.75 320 GLU B C 1
ATOM 5482 O O . GLU B 1 320 ? 89.75 -11.812 -19.422 1 51.75 320 GLU B O 1
ATOM 5487 N N . ILE B 1 321 ? 88.062 -10.852 -18.312 1 50.25 321 ILE B N 1
ATOM 5488 C CA . ILE B 1 321 ? 88.812 -10.562 -17.109 1 50.25 321 ILE B CA 1
ATOM 5489 C C . ILE B 1 321 ? 89.25 -11.867 -16.438 1 50.25 321 ILE B C 1
ATOM 5491 O O . ILE B 1 321 ? 90.375 -12.023 -16 1 50.25 321 ILE B O 1
ATOM 5495 N N . ASN B 1 322 ? 88.25 -12.828 -16.469 1 48.09 322 ASN B N 1
ATOM 5496 C CA . ASN B 1 322 ? 88.562 -14.117 -15.852 1 48.09 322 ASN B CA 1
ATOM 5497 C C . ASN B 1 322 ? 89.625 -14.875 -16.641 1 48.09 322 ASN B C 1
ATOM 5499 O O . ASN B 1 322 ? 90.438 -15.555 -16.062 1 48.09 322 ASN B O 1
ATOM 5503 N N . LEU B 1 323 ? 89.562 -14.812 -18 1 49.94 323 LEU B N 1
ATOM 5504 C CA . LEU B 1 323 ? 90.562 -15.453 -18.828 1 49.94 323 LEU B CA 1
ATOM 5505 C C . LEU B 1 323 ? 91.938 -14.844 -18.578 1 49.94 323 LEU B C 1
ATOM 5507 O O . LEU B 1 323 ? 92.938 -15.57 -18.484 1 49.94 323 LEU B O 1
ATOM 5511 N N . ILE B 1 324 ? 92.062 -13.508 -18.359 1 49.09 324 ILE B N 1
ATOM 5512 C CA . ILE B 1 324 ? 93.312 -12.836 -18.094 1 49.09 324 ILE B CA 1
ATOM 5513 C C . ILE B 1 324 ? 93.875 -13.273 -16.734 1 49.09 324 ILE B C 1
ATOM 5515 O O . ILE B 1 324 ? 95.062 -13.562 -16.578 1 49.09 324 ILE B O 1
ATOM 5519 N N . ASN B 1 325 ? 92.938 -13.43 -15.742 1 48.28 325 ASN B N 1
ATOM 5520 C CA . ASN B 1 325 ? 93.375 -13.836 -14.406 1 48.28 325 ASN B CA 1
ATOM 5521 C C . ASN B 1 325 ? 93.812 -15.281 -14.383 1 48.28 325 ASN B C 1
ATOM 5523 O O . ASN B 1 325 ? 94.812 -15.609 -13.68 1 48.28 325 ASN B O 1
ATOM 5527 N N . ALA B 1 326 ? 93.125 -16.109 -15.109 1 49.91 326 ALA B N 1
ATOM 5528 C CA . ALA B 1 326 ? 93.5 -17.516 -15.18 1 49.91 326 ALA B CA 1
ATOM 5529 C C . ALA B 1 326 ? 94.938 -17.656 -15.812 1 49.91 326 ALA B C 1
ATOM 5531 O O . ALA B 1 326 ? 95.75 -18.469 -15.367 1 49.91 326 ALA B O 1
ATOM 5532 N N . GLU B 1 327 ? 95.188 -16.938 -16.906 1 46.19 327 GLU B N 1
ATOM 5533 C CA . GLU B 1 327 ? 96.5 -17 -17.562 1 46.19 327 GLU B CA 1
ATOM 5534 C C . GLU B 1 327 ? 97.562 -16.484 -16.625 1 46.19 327 GLU B C 1
ATOM 5536 O O . GLU B 1 327 ? 98.688 -17.047 -16.594 1 46.19 327 GLU B O 1
ATOM 5541 N N . ARG B 1 328 ? 97.188 -15.492 -15.773 1 46.53 328 ARG B N 1
ATOM 5542 C CA . ARG B 1 328 ? 98.188 -14.984 -14.82 1 46.53 328 ARG B CA 1
ATOM 5543 C C . ARG B 1 328 ? 98.562 -16.047 -13.789 1 46.53 328 ARG B C 1
ATOM 5545 O O . ARG B 1 328 ? 99.75 -16.156 -13.398 1 46.53 328 ARG B O 1
ATOM 5552 N N . ASN B 1 329 ? 97.5 -16.766 -13.391 1 44.22 329 ASN B N 1
ATOM 5553 C CA . ASN B 1 329 ? 97.75 -17.766 -12.367 1 44.22 329 ASN B CA 1
ATOM 5554 C C . ASN B 1 329 ? 98.562 -18.938 -12.914 1 44.22 329 ASN B C 1
ATOM 5556 O O . ASN B 1 329 ? 99.25 -19.641 -12.164 1 44.22 329 ASN B O 1
ATOM 5560 N N . GLN B 1 330 ? 98.312 -19.375 -14.156 1 42.62 330 GLN B N 1
ATOM 5561 C CA . GLN B 1 330 ? 99.062 -20.484 -14.711 1 42.62 330 GLN B CA 1
ATOM 5562 C C . GLN B 1 330 ? 100.562 -20.141 -14.828 1 42.62 330 GLN B C 1
ATOM 5564 O O . GLN B 1 330 ? 101.375 -21.016 -14.773 1 42.62 330 GLN B O 1
ATOM 5569 N N . GLU B 1 331 ? 100.812 -18.875 -15.203 1 41.94 331 GLU B N 1
ATOM 5570 C CA . GLU B 1 331 ? 102.25 -18.516 -15.367 1 41.94 331 GLU B CA 1
ATOM 5571 C C . GLU B 1 331 ? 103 -18.641 -14.047 1 41.94 331 GLU B C 1
ATOM 5573 O O . GLU B 1 331 ? 104.188 -18.844 -14.039 1 41.94 331 GLU B O 1
ATOM 5578 N N . SER B 1 332 ? 102.188 -18.312 -12.906 1 36.5 332 SER B N 1
ATOM 5579 C CA . SER B 1 332 ? 103 -18.281 -11.664 1 36.5 332 SER B CA 1
ATOM 5580 C C . SER B 1 332 ? 103.438 -19.688 -11.273 1 36.5 332 SER B C 1
ATOM 5582 O O . SER B 1 332 ? 104.125 -19.859 -10.25 1 36.5 332 SER B O 1
ATOM 5584 N N . LYS B 1 333 ? 102.625 -20.688 -11.688 1 37.44 333 LYS B N 1
ATOM 5585 C CA . LYS B 1 333 ? 103 -22 -11.18 1 37.44 333 LYS B CA 1
ATOM 5586 C C . LYS B 1 333 ? 104.25 -22.5 -11.859 1 37.44 333 LYS B C 1
ATOM 5588 O O . LYS B 1 333 ? 104.562 -23.703 -11.852 1 37.44 333 LYS B O 1
ATOM 5593 N N . ARG B 1 334 ? 104.875 -21.688 -12.734 1 30.38 334 ARG B N 1
ATOM 5594 C CA . ARG B 1 334 ? 106.062 -22.25 -13.344 1 30.38 334 ARG B CA 1
ATOM 5595 C C . ARG B 1 334 ? 107.062 -22.734 -12.289 1 30.38 334 ARG B C 1
ATOM 5597 O O . ARG B 1 334 ? 107.062 -22.25 -11.148 1 30.38 334 ARG B O 1
ATOM 5604 N N . HIS B 1 335 ? 107.938 -23.641 -12.57 1 31.06 335 HIS B N 1
ATOM 5605 C CA . HIS B 1 335 ? 108.938 -24.594 -12.078 1 31.06 335 HIS B CA 1
ATOM 5606 C C . HIS B 1 335 ? 110 -23.906 -11.242 1 31.06 335 HIS B C 1
ATOM 5608 O O . HIS B 1 335 ? 110.75 -23.047 -11.75 1 31.06 335 HIS B O 1
ATOM 5614 N N . TYR B 1 336 ? 109.75 -23.469 -9.977 1 27.41 336 TYR B N 1
ATOM 5615 C CA . TYR B 1 336 ? 110.812 -23.109 -9.094 1 27.41 336 TYR B CA 1
ATOM 5616 C C . TYR B 1 336 ? 111.938 -24.156 -9.141 1 27.41 336 TYR B C 1
ATOM 5618 O O . TYR B 1 336 ? 111.75 -25.281 -8.688 1 27.41 336 TYR B O 1
ATOM 5626 N N . ILE B 1 337 ? 112.625 -24.312 -10.242 1 29.06 337 ILE B N 1
ATOM 5627 C CA . ILE B 1 337 ? 113.875 -25.109 -10.383 1 29.06 337 ILE B CA 1
ATOM 5628 C C . ILE B 1 337 ? 114.812 -24.734 -9.273 1 29.06 337 ILE B C 1
ATOM 5630 O O . ILE B 1 337 ? 115.125 -23.547 -9.055 1 29.06 337 ILE B O 1
ATOM 5634 N N . GLY B 1 338 ? 114.875 -25.609 -8.266 1 29.11 338 GLY B N 1
ATOM 5635 C CA . GLY B 1 338 ? 115.812 -25.656 -7.152 1 29.11 338 GLY B CA 1
ATOM 5636 C C . GLY B 1 338 ? 117.25 -25.359 -7.555 1 29.11 338 GLY B C 1
ATOM 5637 O O . GLY B 1 338 ? 117.812 -26.031 -8.43 1 29.11 338 GLY B O 1
ATOM 5638 N N . TYR B 1 339 ? 117.625 -24.062 -7.688 1 27.88 339 TYR B N 1
ATOM 5639 C CA . TYR B 1 339 ? 118.938 -23.516 -7.965 1 27.88 339 TYR B CA 1
ATOM 5640 C C . TYR B 1 339 ? 120 -24.312 -7.223 1 27.88 339 TYR B C 1
ATOM 5642 O O . TYR B 1 339 ? 119.875 -24.609 -6.039 1 27.88 339 TYR B O 1
ATOM 5650 N N . GLU B 1 340 ? 120.875 -24.969 -7.98 1 28.19 340 GLU B N 1
ATOM 5651 C CA . GLU B 1 340 ? 122.125 -25.641 -8.016 1 28.19 340 GLU B CA 1
ATOM 5652 C C . GLU B 1 340 ? 123.188 -24.812 -7.293 1 28.19 340 GLU B C 1
ATOM 5654 O O . GLU B 1 340 ? 123.438 -23.641 -7.629 1 28.19 340 GLU B O 1
ATOM 5659 N N . SER B 1 341 ? 123.312 -24.906 -5.82 1 29.03 341 SER B N 1
ATOM 5660 C CA . SER B 1 341 ? 124.438 -24.344 -5.031 1 29.03 341 SER B CA 1
ATOM 5661 C C . SER B 1 341 ? 125.75 -24.562 -5.723 1 29.03 341 SER B C 1
ATOM 5663 O O . SER B 1 341 ? 126.812 -24.25 -5.156 1 29.03 341 SER B O 1
ATOM 5665 N N . TYR B 1 342 ? 126.125 -24.297 -7.004 1 25.84 342 TYR B N 1
ATOM 5666 C CA . TYR B 1 342 ? 127.625 -24.266 -7.141 1 25.84 342 TYR B CA 1
ATOM 5667 C C . TYR B 1 342 ? 128.125 -23.031 -6.461 1 25.84 342 TYR B C 1
ATOM 5669 O O . TYR B 1 342 ? 127.625 -21.938 -6.551 1 25.84 342 TYR B O 1
#

pLDDT: mean 73.42, std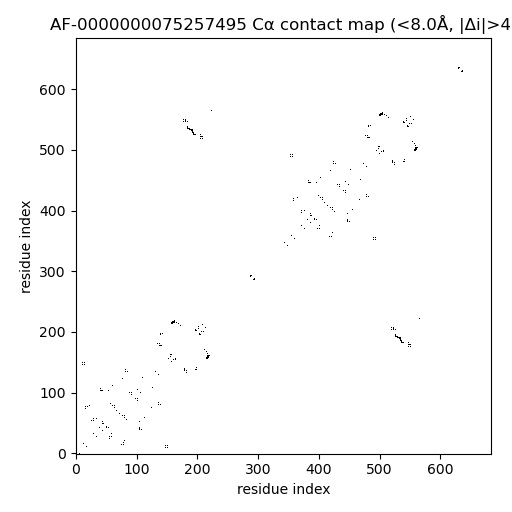 25.65, range [22.14, 98.62]